Protein AF-0000000072548458 (afdb_homodimer)

Nearest PDB structures (foldseek):
  8k76-assembly1_B  TM=8.833E-01  e=8.317E-26  Fusobacterium nucleatum subsp. nucleatum ATCC 25586
  5dpm-assembly1_A  TM=7.170E-01  e=5.311E-09  Escherichia coli HS
  4kdr-assembly1_A  TM=7.037E-01  e=6.024E-09  Escherichia coli K-12
  1xxl-assembly2_B  TM=6.635E-01  e=4.128E-09  Bacillus subtilis
  4kdc-assembly1_A  TM=6.547E-01  e=3.518E-08  Escherichia coli K-12

Radius of gyration: 24.57 Å; Cα contacts (8 Å, |Δi|>4): 1148; chains: 2; bounding box: 52×78×56 Å

Sequence (516 aa):
MTDYVNYNQERWNRVSARQGNAYTVPLSHEEFLVAKDKPLSVSLTVGKTVPLDWFEKAKGKKLLGLACGGGQQGPISAAHSYETTILDFSKEQLDKDRLVAERENLDLQTVQADMTQAFPFEDESFDIIFCPVSNIYIEDLANMWQESYRVLKKGGLLMVGYMNPWIYVFDADDVWEHPDKTLVPKYSLPFNARQLEEAGQITIDPEYGYEFSHTLEEQIAGQLRAGFAMIDFYESKDSRNRLTQFASDYLANLSIKWMTDYVNYNQERWNRVSARQGNAYTVPLSHEEFLVAKDKPLSVSLTVGKTVPLDWFEKAKGKKLLGLACGGGQQGPISAAHSYETTILDFSKEQLDKDRLVAERENLDLQTVQADMTQAFPFEDESFDIIFCPVSNIYIEDLANMWQESYRVLKKGGLLMVGYMNPWIYVFDADDVWEHPDKTLVPKYSLPFNARQLEEAGQITIDPEYGYEFSHTLEEQIAGQLRAGFAMIDFYESKDSRNRLTQFASDYLANLSIKW

Secondary structure (DSSP, 8-state):
---HHHHHHHHHHHHHHTT-SGGG-PPPHHHHHHHHTSS----SBTTBPPPHHHHHT-S--EEEEES-TTTTHHHHHHHTT-EEEEEES-HHHHHHHHHHHHHTT--EEEEE--TTS--SS-TT-EEEEEEES-GGG-S--HHHHHHHHHHEEEEEEEEEEEE-GGGGGS-HHHHHH-TTSPP----PSSPBHHHHHHTTS----TTT---B---HIIIIIHHHHTTEEEEEEEEE--TT-GGGGTS-SEEEEEEEE-/---HHHHHHHHHHHHHHTT-SGGG-PPPHHHHHHHHTSS----SBTTBPPPHHHHHT-S--EEEEES-TTTTHHHHHHHTT-EEEEEES-HHHHHHHHHHHHHTT--EEEEE--TTS--SS-TT-EEEEEEESGGGG-S--HHHHHHHHHHEEEEEEEEEEEE-GGGGGS-HHHHHH-TTSPP----PSSPBHHHHHHTTS----TTT---B---HIIIIIHHHHTTEEEEEEEEE--TT-GGGGTS-SEEEEEEEE-

pLDDT: mean 97.02, std 4.3, range [48.19, 98.94]

Solvent-accessible surface area (backbone atoms only — not comparable to full-atom values): 26604 Å² total; per-residue (Å²): 128,82,58,56,64,61,51,38,32,50,34,45,29,55,39,29,72,66,45,67,49,84,60,32,50,46,55,49,74,68,55,45,60,54,51,62,76,43,75,81,76,46,56,36,43,56,69,45,64,52,61,60,67,64,63,68,66,41,87,55,47,33,31,37,27,40,42,44,42,15,16,41,47,54,48,55,42,25,65,71,69,24,52,29,34,39,38,30,60,24,66,48,33,48,49,30,32,49,48,44,17,62,75,69,72,46,70,64,46,74,43,80,45,54,66,81,47,81,62,97,64,56,71,47,66,24,22,32,36,41,31,33,44,46,64,35,65,40,87,66,58,64,50,41,36,46,43,51,48,44,27,28,24,87,58,12,36,43,37,40,13,38,62,33,42,74,62,54,23,35,53,64,60,50,57,76,72,28,84,85,54,83,66,46,77,70,38,41,61,52,35,44,42,64,61,35,35,73,71,66,75,48,77,82,46,72,90,73,40,59,48,25,52,42,42,68,38,59,62,51,21,41,40,20,75,52,45,25,29,36,52,40,47,42,65,24,40,44,87,87,45,67,64,43,74,32,38,64,48,23,34,34,38,36,27,30,36,108,128,83,56,58,64,63,51,37,33,52,34,46,28,55,38,27,72,64,45,66,48,84,54,33,49,47,56,48,74,69,56,45,58,55,50,63,76,43,76,81,78,47,57,37,43,55,68,43,63,52,62,61,66,63,63,68,67,40,87,54,46,33,31,37,29,40,42,49,34,21,17,40,45,56,47,54,41,26,63,70,68,23,50,28,33,39,36,29,60,25,65,48,34,47,49,32,32,50,48,44,17,61,76,69,71,46,71,65,47,75,44,80,45,55,64,82,46,82,64,98,63,58,72,47,66,24,23,31,37,41,30,33,42,49,62,34,65,39,88,66,60,65,49,41,36,45,42,52,51,45,26,30,23,87,60,12,35,42,38,40,13,38,63,33,42,73,62,55,25,36,54,62,62,51,57,75,72,30,85,85,54,83,66,45,78,72,39,41,61,53,37,45,43,65,61,35,35,74,70,65,75,46,78,81,47,72,91,73,39,59,48,26,50,44,44,68,38,59,62,52,21,42,40,20,74,51,45,26,29,37,51,40,48,44,66,25,39,44,87,86,44,67,65,42,74,32,39,64,46,24,34,35,38,35,26,31,36,108

InterPro domains:
  IPR013216 Methyltransferase type 11 [PF08241] (65-159)
  IPR029063 S-adenosyl-L-methionine-dependent methyltransferase superfamily [G3DSA:3.40.50.150] (51-253)
  IPR029063 S-adenosyl-L-methionine-dependent methyltransferase superfamily [SSF53335] (52-237)

Organism: Streptococcus suis (strain BM407) (NCBI:txid568814)

Foldseek 3Di:
DPPLQVLVLVLCQVCLVVVNDPLNDADDPVRLVVLLVDPQFAPLEPFDTDDPVLVVQWPAQAEEEESRGQNHNQSSSQSVPHQYEYEEQHPSSPVSVVVNCVVVVGRYHYDHDDLQDADPAAFQQGQEYRYRAPCQSPAQCLSNLLNVLRNHHAFGKYKHKHWDQVVVQWDPCCFQPPVPDDTDGDDDPQDWQVVCVVVVNDDDDSNVGTTTRHDPCSVPVSNVVSQKDWDFKDFRADPSGPCVVPPGTMMMTMITRD/DPPLQVLVLVLCQVCLVVVNDPLNDADDPVRLVVLLVDPQFAPLEPFDTDDPVLVVQWPAQAEEEESRRQNHNQSSSQSVPHAYEYEEQHPSSPVSVVVNCVVVVGRYHYDHDDLQDADPAAFQQGQEYRYRAPCQSPAQCLSNLLNVLRNHHAFGKYKHKHWDQVVVLWDPCCFQPPVPDDTDGDDDPQDWQVVCVVVVNDDDDSNVGTTTRHHPCSVPVSNVVSQKDWDFKDFRADPSGPCVVPPGTMMMTMITRD

Structure (mmCIF, N/CA/C/O backbone):
data_AF-0000000072548458-model_v1
#
loop_
_entity.id
_entity.type
_entity.pdbx_description
1 polymer Methyltransferase
#
loop_
_atom_site.group_PDB
_atom_site.id
_atom_site.type_symbol
_atom_site.label_atom_id
_atom_site.label_alt_id
_atom_site.label_comp_id
_atom_site.label_asym_id
_atom_site.label_entity_id
_atom_site.label_seq_id
_atom_site.pdbx_PDB_ins_code
_atom_site.Cartn_x
_atom_site.Cartn_y
_atom_site.Cartn_z
_atom_site.occupancy
_atom_site.B_iso_or_equiv
_atom_site.auth_seq_id
_atom_site.auth_comp_id
_atom_site.auth_asym_id
_atom_site.auth_atom_id
_atom_site.pdbx_PDB_model_num
ATOM 1 N N . MET A 1 1 ? 15.867 11.312 27.016 1 50 1 MET A N 1
ATOM 2 C CA . MET A 1 1 ? 15.289 11.031 25.703 1 50 1 MET A CA 1
ATOM 3 C C . MET A 1 1 ? 14.32 12.125 25.281 1 50 1 MET A C 1
ATOM 5 O O . MET A 1 1 ? 13.422 12.484 26.031 1 50 1 MET A O 1
ATOM 9 N N . THR A 1 2 ? 14.852 12.867 24.188 1 65.5 2 THR A N 1
ATOM 10 C CA . THR A 1 2 ? 14.141 14.07 23.766 1 65.5 2 THR A CA 1
ATOM 11 C C . THR A 1 2 ? 12.68 13.75 23.453 1 65.5 2 THR A C 1
ATOM 13 O O . THR A 1 2 ? 12.383 12.727 22.844 1 65.5 2 THR A O 1
ATOM 16 N N . ASP A 1 3 ? 11.859 14.383 24.219 1 90.31 3 ASP A N 1
ATOM 17 C CA . ASP A 1 3 ? 10.445 14.406 23.844 1 90.31 3 ASP A CA 1
ATOM 18 C C . ASP A 1 3 ? 10.266 14.859 22.391 1 90.31 3 ASP A C 1
ATOM 20 O O . ASP A 1 3 ? 10.273 16.062 22.109 1 90.31 3 ASP A O 1
ATOM 24 N N . TYR A 1 4 ? 10.273 13.906 21.469 1 95.94 4 TYR A N 1
ATOM 25 C CA . TYR A 1 4 ? 10.289 14.227 20.047 1 95.94 4 TYR A CA 1
ATOM 26 C C . TYR A 1 4 ? 9.078 15.07 19.656 1 95.94 4 TYR A C 1
ATOM 28 O O . TYR A 1 4 ? 9.133 15.859 18.719 1 95.94 4 TYR A O 1
ATOM 36 N N . VAL A 1 5 ? 7.98 14.945 20.484 1 96.44 5 VAL A N 1
ATOM 37 C CA . VAL A 1 5 ? 6.754 15.68 20.172 1 96.44 5 VAL A CA 1
ATOM 38 C C . VAL A 1 5 ? 6.98 17.172 20.391 1 96.44 5 VAL A C 1
ATOM 40 O O . VAL A 1 5 ? 6.68 17.984 19.516 1 96.44 5 VAL A O 1
ATOM 43 N N . ASN A 1 6 ? 7.496 17.469 21.578 1 96 6 ASN A N 1
ATOM 44 C CA . ASN A 1 6 ? 7.809 18.875 21.859 1 96 6 ASN A CA 1
ATOM 45 C C . ASN A 1 6 ? 8.836 19.422 20.891 1 96 6 ASN A C 1
ATOM 47 O O . ASN A 1 6 ? 8.734 20.578 20.453 1 96 6 ASN A O 1
ATOM 51 N N . TYR A 1 7 ? 9.82 18.625 20.594 1 97 7 TYR A N 1
ATOM 52 C CA . TYR A 1 7 ? 10.852 19.031 19.656 1 97 7 TYR A CA 1
ATOM 53 C C . TYR A 1 7 ? 10.242 19.359 18.297 1 97 7 TYR A C 1
ATOM 55 O O . TYR A 1 7 ? 10.531 20.422 17.719 1 97 7 TYR A O 1
ATOM 63 N N . ASN A 1 8 ? 9.383 18.516 17.734 1 97.62 8 ASN A N 1
ATOM 64 C CA . ASN A 1 8 ? 8.758 18.719 16.422 1 97.62 8 ASN A CA 1
ATOM 65 C C . ASN A 1 8 ? 7.777 19.891 16.469 1 97.62 8 ASN A C 1
ATOM 67 O O . ASN A 1 8 ? 7.633 20.625 15.477 1 97.62 8 ASN A O 1
ATOM 71 N N . GLN A 1 9 ? 7.066 20.031 17.641 1 97.19 9 GLN A N 1
ATOM 72 C CA . GLN A 1 9 ? 6.195 21.188 17.781 1 97.19 9 GLN A CA 1
ATOM 73 C C . GLN A 1 9 ? 6.988 22.484 17.656 1 97.19 9 GLN A C 1
ATOM 75 O O . GLN A 1 9 ? 6.598 23.391 16.906 1 97.19 9 GLN A O 1
ATOM 80 N N . GLU A 1 10 ? 8.07 22.578 18.359 1 96.56 10 GLU A N 1
ATOM 81 C CA . GLU A 1 10 ? 8.922 23.75 18.297 1 96.56 10 GLU A CA 1
ATOM 82 C C . GLU A 1 10 ? 9.516 23.953 16.906 1 96.56 10 GLU A C 1
ATOM 84 O O . GLU A 1 10 ? 9.617 25.078 16.422 1 96.56 10 GLU A O 1
ATOM 89 N N . ARG A 1 11 ? 9.898 22.891 16.344 1 96.44 11 ARG A N 1
ATOM 90 C CA . ARG A 1 11 ? 10.422 22.953 14.977 1 96.44 11 ARG A CA 1
ATOM 91 C C . ARG A 1 11 ? 9.406 23.578 14.031 1 96.44 11 ARG A C 1
ATOM 93 O O . ARG A 1 11 ? 9.742 24.469 13.242 1 96.44 11 ARG A O 1
ATOM 100 N N . TRP A 1 12 ? 8.195 23.125 14.039 1 96.62 12 TRP A N 1
ATOM 101 C CA . TRP A 1 12 ? 7.168 23.625 13.125 1 96.62 12 TRP A CA 1
ATOM 102 C C . TRP A 1 12 ? 6.848 25.094 13.43 1 96.62 12 TRP A C 1
ATOM 104 O O . TRP A 1 12 ? 6.578 25.875 12.508 1 96.62 12 TRP A O 1
ATOM 114 N N . ASN A 1 13 ? 6.898 25.453 14.734 1 97.44 13 ASN A N 1
ATOM 115 C CA . ASN A 1 13 ? 6.742 26.875 15.062 1 97.44 13 ASN A CA 1
ATOM 116 C C . ASN A 1 13 ? 7.848 27.719 14.445 1 97.44 13 ASN A C 1
ATOM 118 O O . ASN A 1 13 ? 7.574 28.75 13.828 1 97.44 13 ASN A O 1
ATOM 122 N N . ARG A 1 14 ? 9.023 27.219 14.57 1 96.75 14 ARG A N 1
ATOM 123 C CA . ARG A 1 14 ? 10.18 27.953 14.07 1 96.75 14 ARG A CA 1
ATOM 124 C C . ARG A 1 14 ? 10.141 28.047 12.547 1 96.75 14 ARG A C 1
ATOM 126 O O . ARG A 1 14 ? 10.328 29.125 11.984 1 96.75 14 ARG A O 1
ATOM 133 N N . VAL A 1 15 ? 9.922 26.938 11.875 1 95.31 15 VAL A N 1
ATOM 134 C CA . VAL A 1 15 ? 9.898 26.906 10.414 1 95.31 15 VAL A CA 1
ATOM 135 C C . VAL A 1 15 ? 8.727 27.734 9.898 1 95.31 15 VAL A C 1
ATOM 137 O O . VAL A 1 15 ? 8.867 28.469 8.906 1 95.31 15 VAL A O 1
ATOM 140 N N . SER A 1 16 ? 7.625 27.641 10.547 1 95.06 16 SER A N 1
ATOM 141 C CA . SER A 1 16 ? 6.438 28.391 10.133 1 95.06 16 SER A CA 1
ATOM 142 C C . SER A 1 16 ? 6.645 29.891 10.297 1 95.06 16 SER A C 1
ATOM 144 O O . SER A 1 16 ? 6.27 30.672 9.422 1 95.06 16 SER A O 1
ATOM 146 N N . ALA A 1 17 ? 7.242 30.344 11.383 1 94.31 17 ALA A N 1
ATOM 147 C CA . ALA A 1 17 ? 7.434 31.75 11.688 1 94.31 17 ALA A CA 1
ATOM 148 C C . ALA A 1 17 ? 8.195 32.469 10.562 1 94.31 17 ALA A C 1
ATOM 150 O O . ALA A 1 17 ? 7.945 33.625 10.281 1 94.31 17 ALA A O 1
ATOM 151 N N . ARG A 1 18 ? 9 31.719 9.867 1 92.75 18 ARG A N 1
ATOM 152 C CA . ARG A 1 18 ? 9.812 32.344 8.828 1 92.75 18 ARG A CA 1
ATOM 153 C C . ARG A 1 18 ? 9.352 31.891 7.441 1 92.75 18 ARG A C 1
ATOM 155 O O . ARG A 1 18 ? 10.062 32.094 6.453 1 92.75 18 ARG A O 1
ATOM 162 N N . GLN A 1 19 ? 8.227 31.25 7.434 1 88.25 19 GLN A N 1
ATOM 163 C CA . GLN A 1 19 ? 7.727 30.688 6.184 1 88.25 19 GLN A CA 1
ATOM 164 C C . GLN A 1 19 ? 8.82 29.906 5.457 1 88.25 19 GLN A C 1
ATOM 166 O O . GLN A 1 19 ? 9.078 30.141 4.277 1 88.25 19 GLN A O 1
ATOM 171 N N . GLY A 1 20 ? 9.344 28.906 6.164 1 84.94 20 GLY A N 1
ATOM 172 C CA . GLY A 1 20 ? 10.602 28.266 5.805 1 84.94 20 GLY A CA 1
ATOM 173 C C . GLY A 1 20 ? 10.43 27.141 4.801 1 84.94 20 GLY A C 1
ATOM 174 O O . GLY A 1 20 ? 11.422 26.562 4.336 1 84.94 20 GLY A O 1
ATOM 175 N N . ASN A 1 21 ? 9.203 26.672 4.551 1 89.44 21 ASN A N 1
ATOM 176 C CA . ASN A 1 21 ? 8.93 25.703 3.492 1 89.44 21 ASN A CA 1
ATOM 177 C C . ASN A 1 21 ? 7.551 25.938 2.873 1 89.44 21 ASN A C 1
ATOM 179 O O . ASN A 1 21 ? 6.801 26.812 3.314 1 89.44 21 ASN A O 1
ATOM 183 N N . ALA A 1 22 ? 7.211 25.234 1.808 1 90.94 22 ALA A N 1
ATOM 184 C CA . ALA A 1 22 ? 6.023 25.469 0.993 1 90.94 22 ALA A CA 1
ATOM 185 C C . ALA A 1 22 ? 4.75 25.312 1.818 1 90.94 22 ALA A C 1
ATOM 187 O O . ALA A 1 22 ? 3.727 25.938 1.524 1 90.94 22 ALA A O 1
ATOM 188 N N . TYR A 1 23 ? 4.77 24.594 2.928 1 93.38 23 TYR A N 1
ATOM 189 C CA . TYR A 1 23 ? 3.584 24.219 3.693 1 93.38 23 TYR A CA 1
ATOM 190 C C . TYR A 1 23 ? 3.365 25.188 4.852 1 93.38 23 TYR A C 1
ATOM 192 O O . TYR A 1 23 ? 2.484 24.984 5.688 1 93.38 23 TYR A O 1
ATOM 200 N N . THR A 1 24 ? 4.191 26.266 4.902 1 95.5 24 THR A N 1
ATOM 201 C CA . THR A 1 24 ? 4.082 27.281 5.949 1 95.5 24 THR A CA 1
ATOM 202 C C . THR A 1 24 ? 3.729 28.641 5.355 1 95.5 24 THR A C 1
ATOM 204 O O . THR A 1 24 ? 3.77 29.656 6.055 1 95.5 24 THR A O 1
ATOM 207 N N . VAL A 1 25 ? 3.391 28.672 4.078 1 96.75 25 VAL A N 1
ATOM 208 C CA . VAL A 1 25 ? 3.055 29.922 3.395 1 96.75 25 VAL A CA 1
ATOM 209 C C . VAL A 1 25 ? 1.547 29.984 3.16 1 96.75 25 VAL A C 1
ATOM 211 O O . VAL A 1 25 ? 1.007 29.25 2.328 1 96.75 25 VAL A O 1
ATOM 214 N N . PRO A 1 26 ? 0.882 30.875 3.893 1 97.44 26 PRO A N 1
ATOM 215 C CA . PRO A 1 26 ? -0.566 30.969 3.695 1 97.44 26 PRO A CA 1
ATOM 216 C C . PRO A 1 26 ? -0.939 31.484 2.309 1 97.44 26 PRO A C 1
ATOM 218 O O . PRO A 1 26 ? -0.143 32.188 1.67 1 97.44 26 PRO A O 1
ATOM 221 N N . LEU A 1 27 ? -2.07 31.188 1.873 1 97.31 27 LEU A N 1
ATOM 222 C CA . LEU A 1 27 ? -2.586 31.719 0.612 1 97.31 27 LEU A CA 1
ATOM 223 C C . LEU A 1 27 ? -2.623 33.25 0.627 1 97.31 27 LEU A C 1
ATOM 225 O O . LEU A 1 27 ? -3.018 33.844 1.626 1 97.31 27 LEU A O 1
ATOM 229 N N . SER A 1 28 ? -2.193 33.781 -0.502 1 97.81 28 SER A N 1
ATOM 230 C CA . SER A 1 28 ? -2.475 35.219 -0.697 1 97.81 28 SER A CA 1
ATOM 231 C C . SER A 1 28 ? -3.947 35.438 -1.026 1 97.81 28 SER A C 1
ATOM 233 O O . SER A 1 28 ? -4.676 34.5 -1.329 1 97.81 28 SER A O 1
ATOM 235 N N . HIS A 1 29 ? -4.348 36.781 -0.88 1 98.19 29 HIS A N 1
ATOM 236 C CA . HIS A 1 29 ? -5.715 37.094 -1.255 1 98.19 29 HIS A CA 1
ATOM 237 C C . HIS A 1 29 ? -5.996 36.75 -2.707 1 98.19 29 HIS A C 1
ATOM 239 O O . HIS A 1 29 ? -7.047 36.188 -3.018 1 98.19 29 HIS A O 1
ATOM 245 N N . GLU A 1 30 ? -5.062 36.969 -3.584 1 98.25 30 GLU A N 1
ATOM 246 C CA . GLU A 1 30 ? -5.211 36.688 -5.008 1 98.25 30 GLU A CA 1
ATOM 247 C C . GLU A 1 30 ? -5.336 35.188 -5.258 1 98.25 30 GLU A C 1
ATOM 249 O O . GLU A 1 30 ? -6.203 34.75 -6.02 1 98.25 30 GLU A O 1
ATOM 254 N N . GLU A 1 31 ? -4.516 34.438 -4.617 1 97.75 31 GLU A N 1
ATOM 255 C CA . GLU A 1 31 ? -4.57 33 -4.75 1 97.75 31 GLU A CA 1
ATOM 256 C C . GLU A 1 31 ? -5.902 32.438 -4.25 1 97.75 31 GLU A C 1
ATOM 258 O O . GLU A 1 31 ? -6.465 31.531 -4.855 1 97.75 31 GLU A O 1
ATOM 263 N N . PHE A 1 32 ? -6.324 33.031 -3.158 1 98 32 PHE A N 1
ATOM 264 C CA . PHE A 1 32 ? -7.586 32.594 -2.568 1 98 32 PHE A CA 1
ATOM 265 C C . PHE A 1 32 ? -8.75 32.844 -3.518 1 98 32 PHE A C 1
ATOM 267 O O . PHE A 1 32 ? -9.602 31.984 -3.711 1 98 32 PHE A O 1
ATOM 274 N N . LEU A 1 33 ? -8.75 34 -4.145 1 97.69 33 LEU A N 1
ATOM 275 C CA . LEU A 1 33 ? -9.828 34.375 -5.059 1 97.69 33 LEU A CA 1
ATOM 276 C C . LEU A 1 33 ? -9.883 33.438 -6.25 1 97.69 33 LEU A C 1
ATOM 278 O O . LEU A 1 33 ? -10.961 33.062 -6.711 1 97.69 33 LEU A O 1
ATOM 282 N N . VAL A 1 34 ? -8.773 33 -6.684 1 97.69 34 VAL A N 1
ATOM 283 C CA . VAL A 1 34 ? -8.703 32.094 -7.805 1 97.69 34 VAL A CA 1
ATOM 284 C C . VAL A 1 34 ? -9.227 30.703 -7.379 1 97.69 34 VAL A C 1
ATOM 286 O O . VAL A 1 34 ? -10.023 30.094 -8.086 1 97.69 34 VAL A O 1
ATOM 289 N N . ALA A 1 35 ? -8.812 30.25 -6.258 1 96.88 35 ALA A N 1
ATOM 290 C CA . ALA A 1 35 ? -9.133 28.922 -5.766 1 96.88 35 ALA A CA 1
ATOM 291 C C . ALA A 1 35 ? -10.625 28.781 -5.449 1 96.88 35 ALA A C 1
ATOM 293 O O . ALA A 1 35 ? -11.234 27.75 -5.699 1 96.88 35 ALA A O 1
ATOM 294 N N . LYS A 1 36 ? -11.203 29.844 -4.895 1 96.25 36 LYS A N 1
ATOM 295 C CA . LYS A 1 36 ? -12.586 29.766 -4.438 1 96.25 36 LYS A CA 1
ATOM 296 C C . LYS A 1 36 ? -13.547 29.656 -5.613 1 96.25 36 LYS A C 1
ATOM 298 O O . LYS A 1 36 ? -14.656 29.125 -5.469 1 96.25 36 LYS A O 1
ATOM 303 N N . ASP A 1 37 ? -13.141 30.109 -6.809 1 96.44 37 ASP A N 1
ATOM 304 C CA . ASP A 1 37 ? -14.016 30.156 -7.98 1 96.44 37 ASP A CA 1
ATOM 305 C C . ASP A 1 37 ? -13.844 28.891 -8.836 1 96.44 37 ASP A C 1
ATOM 307 O O . ASP A 1 37 ? -14.477 28.766 -9.883 1 96.44 37 ASP A O 1
ATOM 311 N N . LYS A 1 38 ? -12.977 28.031 -8.453 1 97.5 38 LYS A N 1
ATOM 312 C CA . LYS A 1 38 ? -12.742 26.75 -9.109 1 97.5 38 LYS A CA 1
ATOM 313 C C . LYS A 1 38 ? -13.289 25.594 -8.266 1 97.5 38 LYS A C 1
ATOM 315 O O . LYS A 1 38 ? -13.625 25.781 -7.098 1 97.5 38 LYS A O 1
ATOM 320 N N . PRO A 1 39 ? -13.477 24.453 -8.922 1 97.44 39 PRO A N 1
ATOM 321 C CA . PRO A 1 39 ? -13.828 23.297 -8.102 1 97.44 39 PRO A CA 1
ATOM 322 C C . PRO A 1 39 ? -12.82 23.047 -6.977 1 97.44 39 PRO A C 1
ATOM 324 O O . PRO A 1 39 ? -11.641 23.391 -7.109 1 97.44 39 PRO A O 1
ATOM 327 N N . LEU A 1 40 ? -13.305 22.5 -5.902 1 98.06 40 LEU A N 1
ATOM 328 C CA . LEU A 1 40 ? -12.453 22.219 -4.75 1 98.06 40 LEU A CA 1
ATOM 329 C C . LEU A 1 40 ? -11.172 21.516 -5.184 1 98.06 40 LEU A C 1
ATOM 331 O O . LEU A 1 40 ? -11.219 20.5 -5.867 1 98.06 40 LEU A O 1
ATOM 335 N N . SER A 1 41 ? -10.094 22.109 -4.855 1 97.88 41 SER A N 1
ATOM 336 C CA . SER A 1 41 ? -8.781 21.562 -5.172 1 97.88 41 SER A CA 1
ATOM 337 C C . SER A 1 41 ? -7.855 21.609 -3.957 1 97.88 41 SER A C 1
ATOM 339 O O . SER A 1 41 ? -7.328 22.672 -3.611 1 97.88 41 SER A O 1
ATOM 341 N N . VAL A 1 42 ? -7.727 20.516 -3.238 1 98.12 42 VAL A N 1
ATOM 342 C CA . VAL A 1 42 ? -6.836 20.328 -2.096 1 98.12 42 VAL A CA 1
ATOM 343 C C . VAL A 1 42 ? -5.992 19.078 -2.285 1 98.12 42 VAL A C 1
ATOM 345 O O . VAL A 1 42 ? -6.312 18.234 -3.123 1 98.12 42 VAL A O 1
ATOM 348 N N . SER A 1 43 ? -4.895 18.969 -1.57 1 98.38 43 SER A N 1
ATOM 349 C CA . SER A 1 43 ? -3.959 17.875 -1.796 1 98.38 43 SER A CA 1
ATOM 350 C C . SER A 1 43 ? -3.635 17.141 -0.495 1 98.38 43 SER A C 1
ATOM 352 O O . SER A 1 43 ? -3.428 17.781 0.542 1 98.38 43 SER A O 1
ATOM 354 N N . LEU A 1 44 ? -3.615 15.836 -0.579 1 98.69 44 LEU A N 1
ATOM 355 C CA . LEU A 1 44 ? -3.104 15.008 0.509 1 98.69 44 LEU A CA 1
ATOM 356 C C . LEU A 1 44 ? -1.606 14.766 0.347 1 98.69 44 LEU A C 1
ATOM 358 O O . LEU A 1 44 ? -0.914 14.461 1.321 1 98.69 44 LEU A O 1
ATOM 362 N N . THR A 1 45 ? -1.174 14.836 -0.908 1 98.62 45 THR A N 1
ATOM 363 C CA . THR A 1 45 ? 0.2 14.523 -1.281 1 98.62 45 THR A CA 1
ATOM 364 C C . THR A 1 45 ? 0.738 15.547 -2.277 1 98.62 45 THR A C 1
ATOM 366 O O . THR A 1 45 ? -0.021 16.359 -2.814 1 98.62 45 THR A O 1
ATOM 369 N N . VAL A 1 46 ? 2.049 15.492 -2.447 1 97.88 46 VAL A N 1
ATOM 370 C CA . VAL A 1 46 ? 2.664 16.297 -3.49 1 97.88 46 VAL A CA 1
ATOM 371 C C . VAL A 1 46 ? 2.463 15.641 -4.852 1 97.88 46 VAL A C 1
ATOM 373 O O . VAL A 1 46 ? 2.566 14.414 -4.973 1 97.88 46 VAL A O 1
ATOM 376 N N . GLY A 1 47 ? 2.078 16.422 -5.812 1 98 47 GLY A N 1
ATOM 377 C CA . GLY A 1 47 ? 2.064 15.945 -7.184 1 98 47 GLY A CA 1
ATOM 378 C C . GLY A 1 47 ? 0.674 15.586 -7.68 1 98 47 GLY A C 1
ATOM 379 O O . GLY A 1 47 ? 0.488 15.273 -8.859 1 98 47 GLY A O 1
ATOM 380 N N . LYS A 1 48 ? -0.327 15.648 -6.785 1 98.25 48 LYS A N 1
ATOM 381 C CA . LYS A 1 48 ? -1.684 15.289 -7.188 1 98.25 48 LYS A CA 1
ATOM 382 C C . LYS A 1 48 ? -2.715 15.844 -6.211 1 98.25 48 LYS A C 1
ATOM 384 O O . LYS A 1 48 ? -2.518 15.797 -4.996 1 98.25 48 LYS A O 1
ATOM 389 N N . THR A 1 49 ? -3.809 16.422 -6.73 1 98.44 49 THR A N 1
ATOM 390 C CA . THR A 1 49 ? -4.938 16.844 -5.902 1 98.44 49 THR A CA 1
ATOM 391 C C . THR A 1 49 ? -5.875 15.664 -5.637 1 98.44 49 THR A C 1
ATOM 393 O O . THR A 1 49 ? -5.883 14.688 -6.391 1 98.44 49 THR A O 1
ATOM 396 N N . VAL A 1 50 ? -6.594 15.781 -4.594 1 98.81 50 VAL A N 1
ATOM 397 C CA . VAL A 1 50 ? -7.566 14.742 -4.258 1 98.81 50 VAL A CA 1
ATOM 398 C C . VAL A 1 50 ? -8.703 14.75 -5.277 1 98.81 50 VAL A C 1
ATOM 400 O O . VAL A 1 50 ? -9.227 15.812 -5.629 1 98.81 50 VAL A O 1
ATOM 403 N N . PRO A 1 51 ? -9.078 13.586 -5.797 1 98.44 51 PRO A N 1
ATOM 404 C CA . PRO A 1 51 ? -10.234 13.547 -6.703 1 98.44 51 PRO A CA 1
ATOM 405 C C . PRO A 1 51 ? -11.5 14.125 -6.074 1 98.44 51 PRO A C 1
ATOM 407 O O . PRO A 1 51 ? -11.805 13.828 -4.918 1 98.44 51 PRO A O 1
ATOM 410 N N . LEU A 1 52 ? -12.211 14.891 -6.805 1 98 52 LEU A N 1
ATOM 411 C CA . LEU A 1 52 ? -13.438 15.523 -6.316 1 98 52 LEU A CA 1
ATOM 412 C C . LEU A 1 52 ? -14.453 14.477 -5.875 1 98 52 LEU A C 1
ATOM 414 O O . LEU A 1 52 ? -15.211 14.703 -4.934 1 98 52 LEU A O 1
ATOM 418 N N . ASP A 1 53 ? -14.414 13.383 -6.535 1 97.69 53 ASP A N 1
ATOM 419 C CA . ASP A 1 53 ? -15.398 12.344 -6.258 1 97.69 53 ASP A CA 1
ATOM 420 C C . ASP A 1 53 ? -15.219 11.773 -4.852 1 97.69 53 ASP A C 1
ATOM 422 O O . ASP A 1 53 ? -16.141 11.172 -4.297 1 97.69 53 ASP A O 1
ATOM 426 N N . TRP A 1 54 ? -14.008 11.891 -4.301 1 98.62 54 TRP A N 1
ATOM 427 C CA . TRP A 1 54 ? -13.844 11.484 -2.908 1 98.62 54 TRP A CA 1
ATOM 428 C C . TRP A 1 54 ? -14.789 12.266 -1.998 1 98.62 54 TRP A C 1
ATOM 430 O O . TRP A 1 54 ? -15.469 11.688 -1.148 1 98.62 54 TRP A O 1
ATOM 440 N N . PHE A 1 55 ? -14.852 13.547 -2.201 1 98.44 55 PHE A N 1
ATOM 441 C CA . PHE A 1 55 ? -15.664 14.422 -1.371 1 98.44 55 PHE A CA 1
ATOM 442 C C . PHE A 1 55 ? -17.156 14.195 -1.637 1 98.44 55 PHE A C 1
ATOM 444 O O . PHE A 1 55 ? -17.984 14.359 -0.739 1 98.44 55 PHE A O 1
ATOM 451 N N . GLU A 1 56 ? -17.453 13.828 -2.838 1 97.56 56 GLU A N 1
ATOM 452 C CA . GLU A 1 56 ? -18.828 13.594 -3.229 1 97.56 56 GLU A CA 1
ATOM 453 C C . GLU A 1 56 ? -19.422 12.383 -2.512 1 97.56 56 GLU A C 1
ATOM 455 O O . GLU A 1 56 ? -20.641 12.242 -2.412 1 97.56 56 GLU A O 1
ATOM 460 N N . LYS A 1 57 ? -18.594 11.578 -1.965 1 97.69 57 LYS A N 1
ATOM 461 C CA . LYS A 1 57 ? -19.031 10.375 -1.261 1 97.69 57 LYS A CA 1
ATOM 462 C C . LYS A 1 57 ? -19.438 10.695 0.178 1 97.69 57 LYS A C 1
ATOM 464 O O . LYS A 1 57 ? -20.062 9.875 0.853 1 97.69 57 LYS A O 1
ATOM 469 N N . ALA A 1 58 ? -19.141 11.867 0.644 1 97.69 58 ALA A N 1
ATOM 470 C CA . ALA A 1 58 ? -19.406 12.242 2.029 1 97.69 58 ALA A CA 1
ATOM 471 C C . ALA A 1 58 ? -20.891 12.516 2.246 1 97.69 58 ALA A C 1
ATOM 473 O O . ALA A 1 58 ? -21.562 13.086 1.382 1 97.69 58 ALA A O 1
ATOM 474 N N . LYS A 1 59 ? -21.312 12.203 3.406 1 96.69 59 LYS A N 1
ATOM 475 C CA . LYS A 1 59 ? -22.719 12.406 3.748 1 96.69 59 LYS A CA 1
ATOM 476 C C . LYS A 1 59 ? -22.938 13.773 4.398 1 96.69 59 LYS A C 1
ATOM 478 O O . LYS A 1 59 ? -24.078 14.18 4.645 1 96.69 59 LYS A O 1
ATOM 483 N N . GLY A 1 60 ? -21.922 14.43 4.766 1 98.19 60 GLY A N 1
ATOM 484 C CA . GLY A 1 60 ? -21.969 15.727 5.418 1 98.19 60 GLY A CA 1
ATOM 485 C C . GLY A 1 60 ? -20.75 16.578 5.117 1 98.19 60 GLY A C 1
ATOM 486 O O . GLY A 1 60 ? -19.891 16.188 4.324 1 98.19 60 GLY A O 1
ATOM 487 N N . LYS A 1 61 ? -20.719 17.75 5.766 1 98.25 61 LYS A N 1
ATOM 488 C CA . LYS A 1 61 ? -19.703 18.719 5.363 1 98.25 61 LYS A CA 1
ATOM 489 C C . LYS A 1 61 ? -18.828 19.125 6.551 1 98.25 61 LYS A C 1
ATOM 491 O O . LYS A 1 61 ? -18.016 20.047 6.441 1 98.25 61 LYS A O 1
ATOM 496 N N . LYS A 1 62 ? -18.984 18.469 7.676 1 98.88 62 LYS A N 1
ATOM 497 C CA . LYS A 1 62 ? -18.109 18.766 8.805 1 98.88 62 LYS A CA 1
ATOM 498 C C . LYS A 1 62 ? -16.734 18.109 8.602 1 98.88 62 LYS A C 1
ATOM 500 O O . LYS A 1 62 ? -16.609 16.891 8.641 1 98.88 62 LYS A O 1
ATOM 505 N N . LEU A 1 63 ? -15.75 18.938 8.422 1 98.88 63 LEU A N 1
ATOM 506 C CA . LEU A 1 63 ? -14.422 18.469 8.023 1 98.88 63 LEU A CA 1
ATOM 507 C C . LEU A 1 63 ? -13.391 18.781 9.109 1 98.88 63 LEU A C 1
ATOM 509 O O . LEU A 1 63 ? -13.32 19.906 9.594 1 98.88 63 LEU A O 1
ATOM 513 N N . LEU A 1 64 ? -12.719 17.75 9.562 1 98.94 64 LEU A N 1
ATOM 514 C CA . LEU A 1 64 ? -11.57 17.906 10.445 1 98.94 64 LEU A CA 1
ATOM 515 C C . LEU A 1 64 ? -10.266 17.766 9.672 1 98.94 64 LEU A C 1
ATOM 517 O O . LEU A 1 64 ? -9.984 16.703 9.109 1 98.94 64 LEU A O 1
ATOM 521 N N . GLY A 1 65 ? -9.539 18.797 9.602 1 98.81 65 GLY A N 1
ATOM 522 C CA . GLY A 1 65 ? -8.195 18.75 9.047 1 98.81 65 GLY A CA 1
ATOM 523 C C . GLY A 1 65 ? -7.133 18.484 10.102 1 98.81 65 GLY A C 1
ATOM 524 O O . GLY A 1 65 ? -7.078 19.172 11.125 1 98.81 65 GLY A O 1
ATOM 525 N N . LEU A 1 66 ? -6.348 17.453 9.883 1 98.62 66 LEU A N 1
ATOM 526 C CA . LEU A 1 66 ? -5.23 17.125 10.766 1 98.62 66 LEU A CA 1
ATOM 527 C C . LEU A 1 66 ? -3.918 17.656 10.195 1 98.62 66 LEU A C 1
ATOM 529 O O . LEU A 1 66 ? -3.381 17.078 9.242 1 98.62 66 LEU A O 1
ATOM 533 N N . ALA A 1 67 ? -3.443 18.688 10.734 1 96.19 67 ALA A N 1
ATOM 534 C CA . ALA A 1 67 ? -2.221 19.328 10.25 1 96.19 67 ALA A CA 1
ATOM 535 C C . ALA A 1 67 ? -2.279 19.547 8.742 1 96.19 67 ALA A C 1
ATOM 537 O O . ALA A 1 67 ? -1.564 18.891 7.98 1 96.19 67 ALA A O 1
ATOM 538 N N . CYS A 1 68 ? -2.975 20.531 8.242 1 93.06 68 CYS A N 1
ATOM 539 C CA . CYS A 1 68 ? -3.33 20.688 6.836 1 93.06 68 CYS A CA 1
ATOM 540 C C . CYS A 1 68 ? -2.619 21.875 6.215 1 93.06 68 CYS A C 1
ATOM 542 O O . CYS A 1 68 ? -3.166 22.547 5.332 1 93.06 68 CYS A O 1
ATOM 544 N N . GLY A 1 69 ? -1.577 22.25 6.637 1 82.75 69 GLY A N 1
ATOM 545 C CA . GLY A 1 69 ? -0.882 23.406 6.07 1 82.75 69 GLY A CA 1
ATOM 546 C C . GLY A 1 69 ? -1.395 24.734 6.594 1 82.75 69 GLY A C 1
ATOM 547 O O . GLY A 1 69 ? -2.605 24.922 6.723 1 82.75 69 GLY A O 1
ATOM 548 N N . GLY A 1 70 ? -0.638 25.562 7.152 1 92.5 70 GLY A N 1
ATOM 549 C CA . GLY A 1 70 ? -0.923 26.875 7.727 1 92.5 70 GLY A CA 1
ATOM 550 C C . GLY A 1 70 ? -1.546 27.828 6.734 1 92.5 70 GLY A C 1
ATOM 551 O O . GLY A 1 70 ? -0.84 28.453 5.938 1 92.5 70 GLY A O 1
ATOM 552 N N . GLY A 1 71 ? -2.947 27.891 6.73 1 96.81 71 GLY A N 1
ATOM 553 C CA . GLY A 1 71 ? -3.631 28.875 5.906 1 96.81 71 GLY A CA 1
ATOM 554 C C . GLY A 1 71 ? -3.775 28.438 4.461 1 96.81 71 GLY A C 1
ATOM 555 O O . GLY A 1 71 ? -3.887 29.281 3.564 1 96.81 71 GLY A O 1
ATOM 556 N N . GLN A 1 72 ? -3.67 27.141 4.16 1 96.5 72 GLN A N 1
ATOM 557 C CA . GLN A 1 72 ? -3.729 26.656 2.783 1 96.5 72 GLN A CA 1
ATOM 558 C C . GLN A 1 72 ? -4.988 25.828 2.543 1 96.5 72 GLN A C 1
ATOM 560 O O . GLN A 1 72 ? -6.02 26.375 2.129 1 96.5 72 GLN A O 1
ATOM 565 N N . GLN A 1 73 ? -5.07 24.672 2.998 1 97.19 73 GLN A N 1
ATOM 566 C CA . GLN A 1 73 ? -6.148 23.75 2.646 1 97.19 73 GLN A CA 1
ATOM 567 C C . GLN A 1 73 ? -7.41 24.047 3.451 1 97.19 73 GLN A C 1
ATOM 569 O O . GLN A 1 73 ? -8.523 23.906 2.941 1 97.19 73 GLN A O 1
ATOM 574 N N . GLY A 1 74 ? -7.238 24.453 4.734 1 97.94 74 GLY A N 1
ATOM 575 C CA . GLY A 1 74 ? -8.375 24.781 5.59 1 97.94 74 GLY A CA 1
ATOM 576 C C . GLY A 1 74 ? -9.266 25.859 5.008 1 97.94 74 GLY A C 1
ATOM 577 O O . GLY A 1 74 ? -10.445 25.625 4.75 1 97.94 74 GLY A O 1
ATOM 578 N N . PRO A 1 75 ? -8.688 27.047 4.723 1 98.38 75 PRO A N 1
ATOM 579 C CA . PRO A 1 75 ? -9.461 28.141 4.141 1 98.38 75 PRO A CA 1
ATOM 580 C C . PRO A 1 75 ? -10.133 27.75 2.824 1 98.38 75 PRO A C 1
ATOM 582 O O . PRO A 1 75 ? -11.273 28.156 2.566 1 98.38 75 PRO A O 1
ATOM 585 N N . ILE A 1 76 ? -9.477 26.938 1.967 1 98.25 76 ILE A N 1
ATOM 586 C CA . ILE A 1 76 ? -10.055 26.5 0.697 1 98.25 76 ILE A CA 1
ATOM 587 C C . ILE A 1 76 ? -11.289 25.641 0.955 1 98.25 76 ILE A C 1
ATOM 589 O O . ILE A 1 76 ? -12.328 25.828 0.316 1 98.25 76 ILE A O 1
ATOM 593 N N . SER A 1 77 ? -11.164 24.75 1.896 1 98.44 77 SER A N 1
ATOM 594 C CA . SER A 1 77 ? -12.289 23.891 2.24 1 98.44 77 SER A CA 1
ATOM 595 C C . SER A 1 77 ? -13.461 24.719 2.779 1 98.44 77 SER A C 1
ATOM 597 O O . SER A 1 77 ? -14.609 24.484 2.398 1 98.44 77 SER A O 1
ATOM 599 N N . ALA A 1 78 ? -13.109 25.641 3.662 1 98.44 78 ALA A N 1
ATOM 600 C CA . ALA A 1 78 ? -14.141 26.5 4.227 1 98.44 78 ALA A CA 1
ATOM 601 C C . ALA A 1 78 ? -14.836 27.312 3.139 1 98.44 78 ALA A C 1
ATOM 603 O O . ALA A 1 78 ? -16.047 27.484 3.162 1 98.44 78 ALA A O 1
ATOM 604 N N . ALA A 1 79 ? -14.094 27.75 2.186 1 98.25 79 ALA A N 1
ATOM 605 C CA . ALA A 1 79 ? -14.633 28.547 1.086 1 98.25 79 ALA A CA 1
ATOM 606 C C . ALA A 1 79 ? -15.586 27.719 0.227 1 98.25 79 ALA A C 1
ATOM 608 O O . ALA A 1 79 ? -16.422 28.266 -0.48 1 98.25 79 ALA A O 1
ATOM 609 N N . HIS A 1 80 ? -15.414 26.469 0.221 1 97.94 80 HIS A N 1
ATOM 610 C CA . HIS A 1 80 ? -16.266 25.578 -0.548 1 97.94 80 HIS A CA 1
ATOM 611 C C . HIS A 1 80 ? -17.359 24.969 0.328 1 97.94 80 HIS A C 1
ATOM 613 O O . HIS A 1 80 ? -17.797 23.828 0.098 1 97.94 80 HIS A O 1
ATOM 619 N N . SER A 1 81 ? -17.672 25.578 1.44 1 97.31 81 SER A N 1
ATOM 620 C CA . SER A 1 81 ? -18.859 25.359 2.27 1 97.31 81 SER A CA 1
ATOM 621 C C . SER A 1 81 ? -18.672 24.172 3.213 1 97.31 81 SER A C 1
ATOM 623 O O . SER A 1 81 ? -19.641 23.609 3.705 1 97.31 81 SER A O 1
ATOM 625 N N . TYR A 1 82 ? -17.453 23.734 3.424 1 98.44 82 TYR A N 1
ATOM 626 C CA . TYR A 1 82 ? -17.188 22.766 4.48 1 98.44 82 TYR A CA 1
ATOM 627 C C . TYR A 1 82 ? -17.062 23.453 5.836 1 98.44 82 TYR A C 1
ATOM 629 O O . TYR A 1 82 ? -16.422 24.5 5.945 1 98.44 82 TYR A O 1
ATOM 637 N N . GLU A 1 83 ? -17.812 22.922 6.789 1 98.69 83 GLU A N 1
ATOM 638 C CA . GLU A 1 83 ? -17.594 23.344 8.172 1 98.69 83 GLU A CA 1
ATOM 639 C C . GLU A 1 83 ? -16.266 22.828 8.695 1 98.69 83 GLU A C 1
ATOM 641 O O . GLU A 1 83 ? -16.172 21.703 9.195 1 98.69 83 GLU A O 1
ATOM 646 N N . THR A 1 84 ? -15.25 23.672 8.656 1 98.75 84 THR A N 1
ATOM 647 C CA . THR A 1 84 ? -13.867 23.219 8.727 1 98.75 84 THR A CA 1
ATOM 648 C C . THR A 1 84 ? -13.273 23.5 10.109 1 98.75 84 THR A C 1
ATOM 650 O O . THR A 1 84 ? -13.398 24.609 10.625 1 98.75 84 THR A O 1
ATOM 653 N N . THR A 1 85 ? -12.742 22.484 10.711 1 98.88 85 THR A N 1
ATOM 654 C CA . THR A 1 85 ? -11.906 22.578 11.898 1 98.88 85 THR A CA 1
ATOM 655 C C . THR A 1 85 ? -10.5 22.062 11.617 1 98.88 85 THR A C 1
ATOM 657 O O . THR A 1 85 ? -10.336 20.984 11.039 1 98.88 85 THR A O 1
ATOM 660 N N . ILE A 1 86 ? -9.5 22.828 11.992 1 98.81 86 ILE A N 1
ATOM 661 C CA . ILE A 1 86 ? -8.117 22.406 11.797 1 98.81 86 ILE A CA 1
ATOM 662 C C . ILE A 1 86 ? -7.465 22.125 13.148 1 98.81 86 ILE A C 1
ATOM 664 O O . ILE A 1 86 ? -7.477 22.969 14.039 1 98.81 86 ILE A O 1
ATOM 668 N N . LEU A 1 87 ? -6.969 20.938 13.297 1 98.75 87 LEU A N 1
ATOM 669 C CA . LEU A 1 87 ? -6.188 20.531 14.461 1 98.75 87 LEU A CA 1
ATOM 670 C C . LEU A 1 87 ? -4.699 20.484 14.133 1 98.75 87 LEU A C 1
ATOM 672 O O . LEU A 1 87 ? -4.301 19.891 13.133 1 98.75 87 LEU A O 1
ATOM 676 N N . ASP A 1 88 ? -3.881 21.156 14.859 1 98.38 88 ASP A N 1
ATOM 677 C CA . ASP A 1 88 ? -2.43 21.188 14.719 1 98.38 88 ASP A CA 1
ATOM 678 C C . ASP A 1 88 ? -1.749 21.469 16.062 1 98.38 88 ASP A C 1
ATOM 680 O O . ASP A 1 88 ? -2.291 22.188 16.891 1 98.38 88 ASP A O 1
ATOM 684 N N . PHE A 1 89 ? -0.576 20.922 16.25 1 97.81 89 PHE A N 1
ATOM 685 C CA . PHE A 1 89 ? 0.099 21.219 17.5 1 97.81 89 PHE A CA 1
ATOM 686 C C . PHE A 1 89 ? 0.891 22.516 17.406 1 97.81 89 PHE A C 1
ATOM 688 O O . PHE A 1 89 ? 1.321 23.078 18.406 1 97.81 89 PHE A O 1
ATOM 695 N N . SER A 1 90 ? 1.149 23.016 16.25 1 97.94 90 SER A N 1
ATOM 696 C CA . SER A 1 90 ? 1.905 24.25 16.031 1 97.94 90 SER A CA 1
ATOM 697 C C . SER A 1 90 ? 0.997 25.469 16.078 1 97.94 90 SER A C 1
ATOM 699 O O . SER A 1 90 ? 0.157 25.656 15.195 1 97.94 90 SER A O 1
ATOM 701 N N . LYS A 1 91 ? 1.205 26.328 17.047 1 97.88 91 LYS A N 1
ATOM 702 C CA . LYS A 1 91 ? 0.444 27.562 17.156 1 97.88 91 LYS A CA 1
ATOM 703 C C . LYS A 1 91 ? 0.668 28.453 15.93 1 97.88 91 LYS A C 1
ATOM 705 O O . LYS A 1 91 ? -0.265 29.094 15.445 1 97.88 91 LYS A O 1
ATOM 710 N N . GLU A 1 92 ? 1.893 28.484 15.43 1 98 92 GLU A N 1
ATOM 711 C CA . GLU A 1 92 ? 2.23 29.312 14.281 1 98 92 GLU A CA 1
ATOM 712 C C . GLU A 1 92 ? 1.465 28.875 13.039 1 98 92 GLU A C 1
ATOM 714 O O . GLU A 1 92 ? 1.022 29.703 12.242 1 98 92 GLU A O 1
ATOM 719 N N . GLN A 1 93 ? 1.324 27.594 12.82 1 98.12 93 GLN A N 1
ATOM 720 C CA . GLN A 1 93 ? 0.552 27.078 11.703 1 98.12 93 GLN A CA 1
ATOM 721 C C . GLN A 1 93 ? -0.924 27.438 11.828 1 98.12 93 GLN A C 1
ATOM 723 O O . GLN A 1 93 ? -1.552 27.875 10.859 1 98.12 93 GLN A O 1
ATOM 728 N N . LEU A 1 94 ? -1.477 27.328 13.055 1 98.5 94 LEU A N 1
ATOM 729 C CA . LEU A 1 94 ? -2.879 27.656 13.297 1 98.5 94 LEU A CA 1
ATOM 730 C C . LEU A 1 94 ? -3.133 29.141 13.094 1 98.5 94 LEU A C 1
ATOM 732 O O . LEU A 1 94 ? -4.188 29.531 12.594 1 98.5 94 LEU A O 1
ATOM 736 N N . ASP A 1 95 ? -2.184 29.938 13.492 1 98.19 95 ASP A N 1
ATOM 737 C CA . ASP A 1 95 ? -2.312 31.375 13.336 1 98.19 95 ASP A CA 1
ATOM 738 C C . ASP A 1 95 ? -2.459 31.766 11.859 1 98.19 95 ASP A C 1
ATOM 740 O O . ASP A 1 95 ? -3.178 32.719 11.523 1 98.19 95 ASP A O 1
ATOM 744 N N . LYS A 1 96 ? -1.834 31.062 11.016 1 98.19 96 LYS A N 1
ATOM 745 C CA . LYS A 1 96 ? -1.937 31.312 9.586 1 98.19 96 LYS A CA 1
ATOM 746 C C . LYS A 1 96 ? -3.322 30.953 9.062 1 98.19 96 LYS A C 1
ATOM 748 O O . LYS A 1 96 ? -3.871 31.656 8.203 1 98.19 96 LYS A O 1
ATOM 753 N N . ASP A 1 97 ? -3.83 29.828 9.516 1 98.31 97 ASP A N 1
ATOM 754 C CA . ASP A 1 97 ? -5.203 29.484 9.164 1 98.31 97 ASP A CA 1
ATOM 755 C C . ASP A 1 97 ? -6.18 30.578 9.609 1 98.31 97 ASP A C 1
ATOM 757 O O . ASP A 1 97 ? -7.059 30.969 8.852 1 98.31 97 ASP A O 1
ATOM 761 N N . ARG A 1 98 ? -6 31.094 10.836 1 98.19 98 ARG A N 1
ATOM 762 C CA . ARG A 1 98 ? -6.859 32.156 11.367 1 98.19 98 ARG A CA 1
ATOM 763 C C . ARG A 1 98 ? -6.723 33.438 10.562 1 98.19 98 ARG A C 1
ATOM 765 O O . ARG A 1 98 ? -7.715 34.125 10.281 1 98.19 98 ARG A O 1
ATOM 772 N N . LEU A 1 99 ? -5.508 33.688 10.234 1 98.06 99 LEU A N 1
ATOM 773 C CA . LEU A 1 99 ? -5.23 34.906 9.469 1 98.06 99 LEU A CA 1
ATOM 774 C C . LEU A 1 99 ? -6.012 34.906 8.156 1 98.06 99 LEU A C 1
ATOM 776 O O . LEU A 1 99 ? -6.699 35.875 7.844 1 98.06 99 LEU A O 1
ATOM 780 N N . VAL A 1 100 ? -5.887 33.875 7.383 1 98.5 100 VAL A N 1
ATOM 781 C CA . VAL A 1 100 ? -6.551 33.781 6.086 1 98.5 100 VAL A CA 1
ATOM 782 C C . VAL A 1 100 ? -8.062 33.781 6.281 1 98.5 100 VAL A C 1
ATOM 784 O O . VAL A 1 100 ? -8.797 34.438 5.535 1 98.5 100 VAL A O 1
ATOM 787 N N . ALA A 1 101 ? -8.539 33.062 7.297 1 98.31 101 ALA A N 1
ATOM 788 C CA . ALA A 1 101 ? -9.977 33 7.566 1 98.31 101 ALA A CA 1
ATOM 789 C C . ALA A 1 101 ? -10.547 34.375 7.883 1 98.31 101 ALA A C 1
ATOM 791 O O . ALA A 1 101 ? -11.617 34.75 7.383 1 98.31 101 ALA A O 1
ATOM 792 N N . GLU A 1 102 ? -9.852 35.094 8.711 1 98.31 102 GLU A N 1
ATOM 793 C CA . GLU A 1 102 ? -10.289 36.438 9.086 1 98.31 102 GLU A CA 1
ATOM 794 C C . GLU A 1 102 ? -10.273 37.375 7.879 1 98.31 102 GLU A C 1
ATOM 796 O O . GLU A 1 102 ? -11.242 38.094 7.637 1 98.31 102 GLU A O 1
ATOM 801 N N . ARG A 1 103 ? -9.195 37.281 7.152 1 98.5 103 ARG A N 1
ATOM 802 C CA . ARG A 1 103 ? -9.031 38.156 5.996 1 98.5 103 ARG A CA 1
ATOM 803 C C . ARG A 1 103 ? -10.125 37.938 4.965 1 98.5 103 ARG A C 1
ATOM 805 O O . ARG A 1 103 ? -10.633 38.875 4.359 1 98.5 103 ARG A O 1
ATOM 812 N N . GLU A 1 104 ? -10.477 36.656 4.773 1 98.38 104 GLU A N 1
ATOM 813 C CA . GLU A 1 104 ? -11.414 36.312 3.717 1 98.38 104 GLU A CA 1
ATOM 814 C C . GLU A 1 104 ? -12.828 36.125 4.266 1 98.38 104 GLU A C 1
ATOM 816 O O . GLU A 1 104 ? -13.719 35.656 3.551 1 98.38 104 GLU A O 1
ATOM 821 N N . ASN A 1 105 ? -13.07 36.312 5.543 1 98.12 105 ASN A N 1
ATOM 822 C CA . ASN A 1 105 ? -14.359 36.219 6.215 1 98.12 105 ASN A CA 1
ATOM 823 C C . ASN A 1 105 ? -14.93 34.812 6.137 1 98.12 105 ASN A C 1
ATOM 825 O O . ASN A 1 105 ? -16.062 34.625 5.703 1 98.12 105 ASN A O 1
ATOM 829 N N . LEU A 1 106 ? -14.094 33.875 6.473 1 98.25 106 LEU A N 1
ATOM 830 C CA . LEU A 1 106 ? -14.484 32.469 6.508 1 98.25 106 LEU A CA 1
ATOM 831 C C . LEU A 1 106 ? -14.758 32 7.941 1 98.25 106 LEU A C 1
ATOM 833 O O . LEU A 1 106 ? -14.141 32.5 8.883 1 98.25 106 LEU A O 1
ATOM 837 N N . ASP A 1 107 ? -15.688 31.125 8.055 1 96.06 107 ASP A N 1
ATOM 838 C CA . ASP A 1 107 ? -15.883 30.438 9.328 1 96.06 107 ASP A CA 1
ATOM 839 C C . ASP A 1 107 ? -15 29.203 9.422 1 96.06 107 ASP A C 1
ATOM 841 O O . ASP A 1 107 ? -15.297 28.172 8.805 1 96.06 107 ASP A O 1
ATOM 845 N N . LEU A 1 108 ? -13.953 29.25 10.102 1 98.06 108 LEU A N 1
ATOM 846 C CA . LEU A 1 108 ? -12.953 28.203 10.289 1 98.06 108 LEU A CA 1
ATOM 847 C C . LEU A 1 108 ? -12.508 28.125 11.75 1 98.06 108 LEU A C 1
ATOM 849 O O . LEU A 1 108 ? -12.18 29.156 12.344 1 98.06 108 LEU A O 1
ATOM 853 N N . GLN A 1 109 ? -12.578 26.969 12.32 1 98.5 109 GLN A N 1
ATOM 854 C CA . GLN A 1 109 ? -12.148 26.781 13.695 1 98.5 109 GLN A CA 1
ATOM 855 C C . GLN A 1 109 ? -10.75 26.172 13.758 1 98.5 109 GLN A C 1
ATOM 857 O O . GLN A 1 109 ? -10.398 25.328 12.922 1 98.5 109 GLN A O 1
ATOM 862 N N . THR A 1 110 ? -9.977 26.625 14.711 1 98.62 110 THR A N 1
ATOM 863 C CA . THR A 1 110 ? -8.656 26.047 14.961 1 98.62 110 THR A CA 1
ATOM 864 C C . THR A 1 110 ? -8.578 25.469 16.375 1 98.62 110 THR A C 1
ATOM 866 O O . THR A 1 110 ? -9.125 26.031 17.312 1 98.62 110 THR A O 1
ATOM 869 N N . VAL A 1 111 ? -7.945 24.344 16.484 1 98.69 111 VAL A N 1
ATOM 870 C CA . VAL A 1 111 ? -7.738 23.672 17.766 1 98.69 111 VAL A CA 1
ATOM 871 C C . VAL A 1 111 ? -6.281 23.25 17.891 1 98.69 111 VAL A C 1
ATOM 873 O O . VAL A 1 111 ? -5.77 22.5 17.047 1 98.69 111 VAL A O 1
ATOM 876 N N . GLN A 1 112 ? -5.586 23.734 18.906 1 98.44 112 GLN A N 1
ATOM 877 C CA . GLN A 1 112 ? -4.219 23.297 19.141 1 98.44 112 GLN A CA 1
ATOM 878 C C . GLN A 1 112 ? -4.195 22 19.953 1 98.44 112 GLN A C 1
ATOM 880 O O . GLN A 1 112 ? -4.652 21.969 21.094 1 98.44 112 GLN A O 1
ATOM 885 N N . ALA A 1 113 ? -3.727 20.922 19.328 1 97.81 113 ALA A N 1
ATOM 886 C CA . ALA A 1 113 ? -3.68 19.625 20.016 1 97.81 113 ALA A CA 1
ATOM 887 C C . ALA A 1 113 ? -2.646 18.719 19.375 1 97.81 113 ALA A C 1
ATOM 889 O O . ALA A 1 113 ? -2.203 18.953 18.25 1 97.81 113 ALA A O 1
ATOM 890 N N . ASP A 1 114 ? -2.262 17.719 20.125 1 96.5 114 ASP A N 1
ATOM 891 C CA . ASP A 1 114 ? -1.292 16.688 19.766 1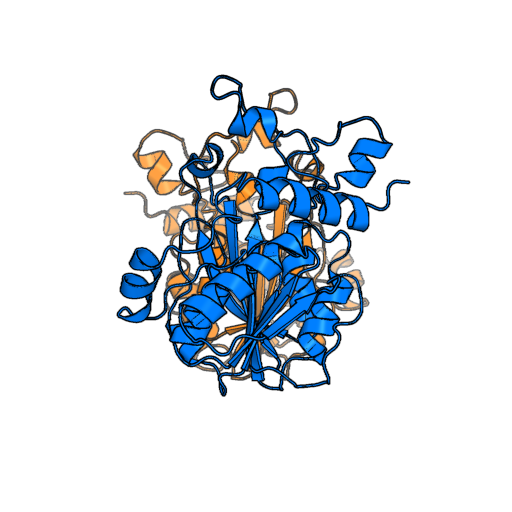 96.5 114 ASP A CA 1
ATOM 892 C C . ASP A 1 114 ? -1.992 15.43 19.281 1 96.5 114 ASP A C 1
ATOM 894 O O . ASP A 1 114 ? -2.727 14.789 20.031 1 96.5 114 ASP A O 1
ATOM 898 N N . MET A 1 115 ? -1.714 15.023 18.047 1 96.94 115 MET A N 1
ATOM 899 C CA . MET A 1 115 ? -2.402 13.891 17.438 1 96.94 115 MET A CA 1
ATOM 900 C C . MET A 1 115 ? -2.016 12.586 18.109 1 96.94 115 MET A C 1
ATOM 902 O O . MET A 1 115 ? -2.635 11.547 17.875 1 96.94 115 MET A O 1
ATOM 906 N N . THR A 1 116 ? -0.999 12.57 18.969 1 96.88 116 THR A N 1
ATOM 907 C CA . THR A 1 116 ? -0.612 11.375 19.703 1 96.88 116 THR A CA 1
ATOM 908 C C . THR A 1 116 ? -1.453 11.219 20.969 1 96.88 116 THR A C 1
ATOM 910 O O . THR A 1 116 ? -1.332 10.227 21.688 1 96.88 116 THR A O 1
ATOM 913 N N . GLN A 1 117 ? -2.285 12.195 21.234 1 97.38 117 GLN A N 1
ATOM 914 C CA . GLN A 1 117 ? -3.197 12.195 22.375 1 97.38 117 GLN A CA 1
ATOM 915 C C . GLN A 1 117 ? -4.648 12.109 21.922 1 97.38 117 GLN A C 1
ATOM 917 O O . GLN A 1 117 ? -4.934 12.156 20.719 1 97.38 117 GLN A O 1
ATOM 922 N N . ALA A 1 118 ? -5.523 11.984 22.906 1 98.06 118 ALA A N 1
ATOM 923 C CA . ALA A 1 118 ? -6.949 11.977 22.594 1 98.06 118 ALA A CA 1
ATOM 924 C C . ALA A 1 118 ? -7.359 13.273 21.891 1 98.06 118 ALA A C 1
ATOM 926 O O . ALA A 1 118 ? -6.977 14.367 22.328 1 98.06 118 ALA A O 1
ATOM 927 N N . PHE A 1 119 ? -8.07 13.102 20.734 1 98.62 119 PHE A N 1
ATOM 928 C CA . PHE A 1 119 ? -8.594 14.289 20.078 1 98.62 119 PHE A CA 1
ATOM 929 C C . PHE A 1 119 ? -9.641 14.977 20.953 1 98.62 119 PHE A C 1
ATOM 931 O O . PHE A 1 119 ? -10.469 14.312 21.578 1 98.62 119 PHE A O 1
ATOM 938 N N . PRO A 1 120 ? -9.602 16.281 21.047 1 98.69 120 PRO A N 1
ATOM 939 C CA . PRO A 1 120 ? -10.547 17 21.922 1 98.69 120 PRO A CA 1
ATOM 940 C C . PRO A 1 120 ? -11.898 17.219 21.25 1 98.69 120 PRO A C 1
ATOM 942 O O . PRO A 1 120 ? -12.383 18.359 21.203 1 98.69 120 PRO A O 1
ATOM 945 N N . PHE A 1 121 ? -12.531 16.188 20.719 1 98.88 121 PHE A N 1
ATOM 946 C CA . PHE A 1 121 ? -13.836 16.203 20.062 1 98.88 121 PHE A CA 1
ATOM 947 C C . PHE A 1 121 ? -14.703 15.047 20.547 1 98.88 121 PHE A C 1
ATOM 949 O O . PHE A 1 121 ? -14.18 14 20.938 1 98.88 121 PHE A O 1
ATOM 956 N N . GLU A 1 122 ? -15.945 15.188 20.516 1 98.81 122 GLU A N 1
ATOM 957 C CA . GLU A 1 122 ? -16.891 14.133 20.859 1 98.81 122 GLU A CA 1
ATOM 958 C C . GLU A 1 122 ? -16.922 13.039 19.797 1 98.81 122 GLU A C 1
ATOM 960 O O . GLU A 1 122 ? -16.484 13.266 18.656 1 98.81 122 GLU A O 1
ATOM 965 N N . ASP A 1 123 ? -17.406 11.859 20.219 1 98.81 123 ASP A N 1
ATOM 966 C CA . ASP A 1 123 ? -17.609 10.773 19.266 1 98.81 123 ASP A CA 1
ATOM 967 C C . ASP A 1 123 ? -18.5 11.211 18.109 1 98.81 123 ASP A C 1
ATOM 969 O O . ASP A 1 123 ? -19.422 12 18.312 1 98.81 123 ASP A O 1
ATOM 973 N N . GLU A 1 124 ? -18.156 10.805 16.938 1 98.69 124 GLU A N 1
ATOM 974 C CA . GLU A 1 124 ? -19.031 10.961 15.773 1 98.69 124 GLU A CA 1
ATOM 975 C C . GLU A 1 124 ? -19.359 12.43 15.523 1 98.69 124 GLU A C 1
ATOM 977 O O . GLU A 1 124 ? -20.531 12.789 15.344 1 98.69 124 GLU A O 1
ATOM 982 N N . SER A 1 125 ? -18.312 13.227 15.477 1 98.81 125 SER A N 1
ATOM 983 C CA . SER A 1 125 ? -18.469 14.672 15.359 1 98.81 125 SER A CA 1
ATOM 984 C C . SER A 1 125 ? -18.266 15.133 13.922 1 98.81 125 SER A C 1
ATOM 986 O O . SER A 1 125 ? -18.734 16.203 13.531 1 98.81 125 SER A O 1
ATOM 988 N N . PHE A 1 126 ? -17.578 14.336 13.094 1 98.94 126 PHE A N 1
ATOM 989 C CA . PHE A 1 126 ? -17.156 14.812 11.781 1 98.94 126 PHE A CA 1
ATOM 990 C C . PHE A 1 126 ? -17.594 13.852 10.688 1 98.94 126 PHE A C 1
ATOM 992 O O . PHE A 1 126 ? -17.797 12.664 10.938 1 98.94 126 PHE A O 1
ATOM 999 N N . ASP A 1 127 ? -17.719 14.359 9.469 1 98.94 127 ASP A N 1
ATOM 1000 C CA . ASP A 1 127 ? -18.062 13.578 8.289 1 98.94 127 ASP A CA 1
ATOM 1001 C C . ASP A 1 127 ? -16.812 13.195 7.5 1 98.94 127 ASP A C 1
ATOM 1003 O O . ASP A 1 127 ? -16.797 12.18 6.801 1 98.94 127 ASP A O 1
ATOM 1007 N N . ILE A 1 128 ? -15.812 14.047 7.59 1 98.94 128 ILE A N 1
ATOM 1008 C CA . ILE A 1 128 ? -14.578 13.867 6.836 1 98.94 128 ILE A CA 1
ATOM 1009 C C . ILE A 1 128 ? -13.383 14.211 7.723 1 98.94 128 ILE A C 1
ATOM 1011 O O . ILE A 1 128 ? -13.406 15.195 8.461 1 98.94 128 ILE A O 1
ATOM 1015 N N . ILE A 1 129 ? -12.422 13.398 7.703 1 98.94 129 ILE A N 1
ATOM 1016 C CA . ILE A 1 129 ? -11.094 13.742 8.211 1 98.94 129 ILE A CA 1
ATOM 1017 C C . ILE A 1 129 ? -10.109 13.852 7.047 1 98.94 129 ILE A C 1
ATOM 1019 O O . ILE A 1 129 ? -10.07 12.977 6.18 1 98.94 129 ILE A O 1
ATOM 1023 N N . PHE A 1 130 ? -9.414 14.906 6.984 1 98.88 130 PHE A N 1
ATOM 1024 C CA . PHE A 1 130 ? -8.414 15.203 5.961 1 98.88 130 PHE A CA 1
ATOM 1025 C C . PHE A 1 130 ? -7.027 15.32 6.574 1 98.88 130 PHE A C 1
ATOM 1027 O O . PHE A 1 130 ? -6.762 16.234 7.355 1 98.88 130 PHE A O 1
ATOM 1034 N N . CYS A 1 131 ? -6.098 14.375 6.23 1 98.69 131 CYS A N 1
ATOM 1035 C CA . CYS A 1 131 ? -4.801 14.281 6.887 1 98.69 131 CYS A CA 1
ATOM 1036 C C . CYS A 1 131 ? -3.674 14.219 5.863 1 98.69 131 CYS A C 1
ATOM 1038 O O . CYS A 1 131 ? -3.254 13.125 5.465 1 98.69 131 CYS A O 1
ATOM 1040 N N . PRO A 1 132 ? -3.043 15.328 5.5 1 98.44 132 PRO A N 1
ATOM 1041 C CA . PRO A 1 132 ? -1.979 15.359 4.496 1 98.44 132 PRO A CA 1
ATOM 1042 C C . PRO A 1 132 ? -0.591 15.148 5.098 1 98.44 132 PRO A C 1
ATOM 1044 O O . PRO A 1 132 ? 0.055 16.109 5.523 1 98.44 132 PRO A O 1
ATOM 1047 N N . VAL A 1 133 ? -0.047 14.047 5.043 1 97.88 133 VAL A N 1
ATOM 1048 C CA . VAL A 1 133 ? 1.328 13.602 5.246 1 97.88 133 VAL A CA 1
ATOM 1049 C C . VAL A 1 133 ? 1.814 14.039 6.625 1 97.88 133 VAL A C 1
ATOM 1051 O O . VAL A 1 133 ? 3.016 14.227 6.836 1 97.88 133 VAL A O 1
ATOM 1054 N N . SER A 1 134 ? 0.958 14.281 7.57 1 96.94 134 SER A N 1
ATOM 1055 C CA . SER A 1 134 ? 1.361 14.711 8.906 1 96.94 134 SER A CA 1
ATOM 1056 C C . SER A 1 134 ? 1.663 13.508 9.805 1 96.94 134 SER A C 1
A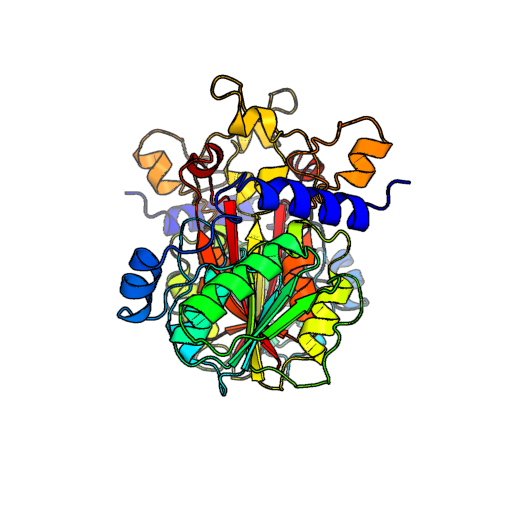TOM 1058 O O . SER A 1 134 ? 2.33 13.648 10.828 1 96.94 134 SER A O 1
ATOM 1060 N N . ASN A 1 135 ? 1.265 12.336 9.391 1 96.94 135 ASN A N 1
ATOM 1061 C CA . ASN A 1 135 ? 1.49 11.141 10.195 1 96.94 135 ASN A CA 1
ATOM 1062 C C . ASN A 1 135 ? 2.973 10.781 10.266 1 96.94 135 ASN A C 1
ATOM 1064 O O . ASN A 1 135 ? 3.383 9.977 11.102 1 96.94 135 ASN A O 1
ATOM 1068 N N . ILE A 1 136 ? 3.807 11.383 9.406 1 97.56 136 ILE A N 1
ATOM 1069 C CA . ILE A 1 136 ? 5.25 11.172 9.391 1 97.56 136 ILE A CA 1
ATOM 1070 C C . ILE A 1 136 ? 5.859 11.68 10.695 1 97.56 136 ILE A C 1
ATOM 1072 O O . ILE A 1 136 ? 6.98 11.312 11.055 1 97.56 136 ILE A O 1
ATOM 1076 N N . TYR A 1 137 ? 5.145 12.492 11.469 1 97.31 137 TYR A N 1
ATOM 1077 C CA . TYR A 1 137 ? 5.672 13.086 12.695 1 97.31 137 TYR A CA 1
ATOM 1078 C C . TYR A 1 137 ? 5.109 12.391 13.93 1 97.31 137 TYR A C 1
ATOM 1080 O O . TYR A 1 137 ? 5.234 12.898 15.047 1 97.31 137 TYR A O 1
ATOM 1088 N N . ILE A 1 138 ? 4.496 11.281 13.734 1 97.5 138 ILE A N 1
ATOM 1089 C CA . ILE A 1 138 ? 3.924 10.477 14.805 1 97.5 138 ILE A CA 1
ATOM 1090 C C . ILE A 1 138 ? 4.617 9.117 14.852 1 97.5 138 ILE A C 1
ATOM 1092 O O . ILE A 1 138 ? 4.574 8.352 13.891 1 97.5 138 ILE A O 1
ATOM 1096 N N . GLU A 1 139 ? 5.18 8.727 15.938 1 97.19 139 GLU A N 1
ATOM 1097 C CA . GLU A 1 139 ? 5.973 7.504 16.047 1 97.19 139 GLU A CA 1
ATOM 1098 C C . GLU A 1 139 ? 5.078 6.27 16.031 1 97.19 139 GLU A C 1
ATOM 1100 O O . GLU A 1 139 ? 5.371 5.293 15.336 1 97.19 139 GLU A O 1
ATOM 1105 N N . ASP A 1 140 ? 4.098 6.277 16.828 1 96.69 140 ASP A N 1
ATOM 1106 C CA . ASP A 1 140 ? 3.109 5.203 16.891 1 96.69 140 ASP A CA 1
ATOM 1107 C C . ASP A 1 140 ? 1.748 5.684 16.391 1 96.69 140 ASP A C 1
ATOM 1109 O O . ASP A 1 140 ? 1.11 6.527 17.031 1 96.69 140 ASP A O 1
ATOM 1113 N N . LEU A 1 141 ? 1.208 5.156 15.305 1 98.12 141 LEU A N 1
ATOM 1114 C CA . LEU A 1 141 ? 0.031 5.664 14.609 1 98.12 141 LEU A CA 1
ATOM 1115 C C . LEU A 1 141 ? -1.249 5.156 15.266 1 98.12 141 LEU A C 1
ATOM 1117 O O . LEU A 1 141 ? -2.344 5.617 14.938 1 98.12 141 LEU A O 1
ATOM 1121 N N . ALA A 1 142 ? -1.164 4.242 16.203 1 97.12 142 ALA A N 1
ATOM 1122 C CA . ALA A 1 142 ? -2.33 3.545 16.734 1 97.12 142 ALA A CA 1
ATOM 1123 C C . ALA A 1 142 ? -3.352 4.535 17.297 1 97.12 142 ALA A C 1
ATOM 1125 O O . ALA A 1 142 ? -4.535 4.465 16.969 1 97.12 142 ALA A O 1
ATOM 1126 N N . ASN A 1 143 ? -2.871 5.473 18.078 1 97.06 143 ASN A N 1
ATOM 1127 C CA . ASN A 1 143 ? -3.777 6.445 18.672 1 97.06 143 ASN A CA 1
ATOM 1128 C C . ASN A 1 143 ? -4.477 7.289 17.609 1 97.06 143 ASN A C 1
ATOM 1130 O O . ASN A 1 143 ? -5.684 7.531 17.703 1 97.06 143 ASN A O 1
ATOM 1134 N N . MET A 1 144 ? -3.76 7.742 16.688 1 97.88 144 MET A N 1
ATOM 1135 C CA . MET A 1 144 ? -4.32 8.594 15.641 1 97.88 144 MET A CA 1
ATOM 1136 C C . MET A 1 144 ? -5.438 7.875 14.891 1 97.88 144 MET A C 1
ATOM 1138 O O . MET A 1 144 ? -6.488 8.461 14.617 1 97.88 144 MET A O 1
ATOM 1142 N N . TRP A 1 145 ? -5.207 6.605 14.562 1 98.5 145 TRP A N 1
ATOM 1143 C CA . TRP A 1 145 ? -6.227 5.852 13.844 1 98.5 145 TRP A CA 1
ATOM 1144 C C . TRP A 1 145 ? -7.457 5.633 14.719 1 98.5 145 TRP A C 1
ATOM 1146 O O . TRP A 1 145 ? -8.586 5.812 14.258 1 98.5 145 TRP A O 1
ATOM 1156 N N . GLN A 1 146 ? -7.262 5.316 16 1 98.5 146 GLN A N 1
ATOM 1157 C CA . GLN A 1 146 ? -8.375 5.07 16.906 1 98.5 146 GLN A CA 1
ATOM 1158 C C . GLN A 1 146 ? -9.195 6.336 17.141 1 98.5 146 GLN A C 1
ATOM 1160 O O . GLN A 1 146 ? -10.422 6.293 17.141 1 98.5 146 GLN A O 1
ATOM 1165 N N . GLU A 1 147 ? -8.5 7.43 17.328 1 98.88 147 GLU A N 1
ATOM 1166 C CA . GLU A 1 147 ? -9.195 8.703 17.531 1 98.88 147 GLU A CA 1
ATOM 1167 C C . GLU A 1 147 ? -9.898 9.156 16.266 1 98.88 147 GLU A C 1
ATOM 1169 O O . GLU A 1 147 ? -11 9.711 16.328 1 98.88 147 GLU A O 1
ATOM 1174 N N . SER A 1 148 ? -9.289 8.969 15.109 1 98.88 148 SER A N 1
ATOM 1175 C CA . SER A 1 148 ? -9.961 9.273 13.844 1 98.88 148 SER A CA 1
ATOM 1176 C C . SER A 1 148 ? -11.266 8.492 13.711 1 98.88 148 SER A C 1
ATOM 1178 O O . SER A 1 148 ? -12.297 9.055 13.328 1 98.88 148 SER A O 1
ATOM 1180 N N . TYR A 1 149 ? -11.164 7.199 14.047 1 98.88 149 TYR A N 1
ATOM 1181 C CA . TYR A 1 149 ? -12.359 6.363 13.992 1 98.88 149 TYR A CA 1
ATOM 1182 C C . TYR A 1 149 ? -13.414 6.875 14.961 1 98.88 149 TYR A C 1
ATOM 1184 O O . TYR A 1 149 ? -14.602 6.949 14.609 1 98.88 149 TYR A O 1
ATOM 1192 N N . ARG A 1 150 ? -12.984 7.227 16.188 1 98.88 150 ARG A N 1
ATOM 1193 C CA . ARG A 1 150 ? -13.898 7.66 17.234 1 98.88 150 ARG A CA 1
ATOM 1194 C C . ARG A 1 150 ? -14.641 8.93 16.828 1 98.88 150 ARG A C 1
ATOM 1196 O O . ARG A 1 150 ? -15.867 9.008 16.953 1 98.88 150 ARG A O 1
ATOM 1203 N N . VAL A 1 151 ? -13.992 9.891 16.25 1 98.94 151 VAL A N 1
ATOM 1204 C CA . VAL A 1 151 ? -14.586 11.211 16.047 1 98.94 151 VAL A CA 1
ATOM 1205 C C . VAL A 1 151 ? -15.328 11.25 14.719 1 98.94 151 VAL A C 1
ATOM 1207 O O . VAL A 1 151 ? -16.125 12.164 14.477 1 98.94 151 VAL A O 1
ATOM 1210 N N . LEU A 1 152 ? -15.078 10.305 13.82 1 98.88 152 LEU A N 1
ATOM 1211 C CA . LEU A 1 152 ? -15.82 10.219 12.57 1 98.88 152 LEU A CA 1
ATOM 1212 C C . LEU A 1 152 ? -17.188 9.586 12.789 1 98.88 152 LEU A C 1
ATOM 1214 O O . LEU A 1 152 ? -17.328 8.625 13.547 1 98.88 152 LEU A O 1
ATOM 1218 N N . LYS A 1 153 ? -18.141 10.133 12.133 1 98.88 153 LYS A N 1
ATOM 1219 C CA . LYS A 1 153 ? -19.469 9.5 12.109 1 98.88 153 LYS A CA 1
ATOM 1220 C C . LYS A 1 153 ? -19.422 8.172 11.367 1 98.88 153 LYS A C 1
ATOM 1222 O O . LYS A 1 153 ? -18.547 7.949 10.523 1 98.88 153 LYS A O 1
ATOM 1227 N N . LYS A 1 154 ? -20.406 7.258 11.727 1 98.19 154 LYS A N 1
ATOM 1228 C CA . LYS A 1 154 ? -20.562 6.066 10.906 1 98.19 154 LYS A CA 1
ATOM 1229 C C . LYS A 1 154 ? -20.75 6.434 9.438 1 98.19 154 LYS A C 1
ATOM 1231 O O . LYS A 1 154 ? -21.547 7.316 9.109 1 98.19 154 LYS A O 1
ATOM 1236 N N . GLY A 1 155 ? -19.969 5.844 8.594 1 98.25 155 GLY A N 1
ATOM 1237 C CA . GLY A 1 155 ? -20.016 6.188 7.18 1 98.25 155 GLY A CA 1
ATOM 1238 C C . GLY A 1 155 ? -19.141 7.371 6.824 1 98.25 155 GLY A C 1
ATOM 1239 O O . GLY A 1 155 ? -19.047 7.762 5.656 1 98.25 155 GLY A O 1
ATOM 1240 N N . GLY A 1 156 ? -18.516 7.949 7.875 1 98.81 156 GLY A N 1
ATOM 1241 C CA . GLY A 1 156 ? -17.594 9.055 7.629 1 98.81 156 GLY A CA 1
ATOM 1242 C C . GLY A 1 156 ? -16.359 8.648 6.871 1 98.81 156 GLY A C 1
ATOM 1243 O O . GLY A 1 156 ? -16.031 7.461 6.789 1 98.81 156 GLY A O 1
ATOM 1244 N N . LEU A 1 157 ? -15.672 9.609 6.266 1 98.94 157 LEU A N 1
ATOM 1245 C CA . LEU A 1 157 ? -14.555 9.344 5.363 1 98.94 157 LEU A CA 1
ATOM 1246 C C . LEU A 1 157 ? -13.242 9.797 5.977 1 98.94 157 LEU A C 1
ATOM 1248 O O . LEU A 1 157 ? -13.164 10.883 6.551 1 98.94 157 LEU A O 1
ATOM 1252 N N . LEU A 1 158 ? -12.281 8.93 5.918 1 98.94 158 LEU A N 1
ATOM 1253 C CA . LEU A 1 158 ? -10.898 9.234 6.262 1 98.94 158 LEU A CA 1
ATOM 1254 C C . LEU A 1 158 ? -10.039 9.367 5.008 1 98.94 158 LEU A C 1
ATOM 1256 O O . LEU A 1 158 ? -9.875 8.398 4.262 1 98.94 158 LEU A O 1
ATOM 1260 N N . MET A 1 159 ? -9.578 10.57 4.707 1 98.94 159 MET A N 1
ATOM 1261 C CA . MET A 1 159 ? -8.656 10.859 3.611 1 98.94 159 MET A CA 1
ATOM 1262 C C . MET A 1 159 ? -7.246 11.102 4.137 1 98.94 159 MET A C 1
ATOM 1264 O O . MET A 1 159 ? -7.004 12.078 4.848 1 98.94 159 MET A O 1
ATOM 1268 N N . VAL A 1 160 ? -6.328 10.219 3.75 1 98.88 160 VAL A N 1
ATOM 1269 C CA . VAL A 1 160 ? -4.988 10.328 4.316 1 98.88 160 VAL A CA 1
ATOM 1270 C C . VAL A 1 160 ? -3.945 10.242 3.205 1 98.88 160 VAL A C 1
ATOM 1272 O O . VAL A 1 160 ? -4.082 9.445 2.275 1 98.88 160 VAL A O 1
ATOM 1275 N N . GLY A 1 161 ? -2.99 11.078 3.271 1 98.75 161 GLY A N 1
ATOM 1276 C CA . GLY A 1 161 ? -1.774 10.984 2.48 1 98.75 161 GLY A CA 1
ATOM 1277 C C . GLY A 1 161 ? -0.542 10.688 3.312 1 98.75 161 GLY A C 1
ATOM 1278 O O . GLY A 1 161 ? -0.436 11.125 4.457 1 98.75 161 GLY A O 1
ATOM 1279 N N . TYR A 1 162 ? 0.352 9.961 2.811 1 98.62 162 TYR A N 1
ATOM 1280 C CA . TYR A 1 162 ? 1.594 9.641 3.506 1 98.62 162 TYR A CA 1
ATOM 1281 C C . TYR A 1 162 ? 2.703 9.312 2.518 1 98.62 162 TYR A C 1
ATOM 1283 O O . TYR A 1 162 ? 2.443 9.094 1.331 1 98.62 162 TYR A O 1
ATOM 1291 N N . MET A 1 163 ? 3.906 9.406 2.973 1 98.31 163 MET A N 1
ATOM 1292 C CA . MET A 1 163 ? 5.062 9.102 2.133 1 98.31 163 MET A CA 1
ATOM 1293 C C . MET A 1 163 ? 5.141 7.605 1.845 1 98.31 163 MET A C 1
ATOM 1295 O O . MET A 1 163 ? 4.879 6.781 2.727 1 98.31 163 MET A O 1
ATOM 1299 N N . ASN A 1 164 ? 5.438 7.293 0.616 1 98.81 164 ASN A N 1
ATOM 1300 C CA . ASN A 1 164 ? 5.766 5.906 0.315 1 98.81 164 ASN A CA 1
ATOM 1301 C C . ASN A 1 164 ? 6.996 5.438 1.089 1 98.81 164 ASN A C 1
ATOM 1303 O O . ASN A 1 164 ? 8.086 5.977 0.907 1 98.81 164 ASN A O 1
ATOM 1307 N N . PRO A 1 165 ? 6.902 4.406 1.896 1 98.62 165 PRO A N 1
ATOM 1308 C CA . PRO A 1 165 ? 7.969 4.078 2.842 1 98.62 165 PRO A CA 1
ATOM 1309 C C . PRO A 1 165 ? 9.289 3.742 2.15 1 98.62 165 PRO A C 1
ATOM 1311 O O . PRO A 1 165 ? 10.359 3.971 2.713 1 98.62 165 PRO A O 1
ATOM 1314 N N . TRP A 1 166 ? 9.289 3.289 0.93 1 98.5 166 TRP A N 1
ATOM 1315 C CA . TRP A 1 166 ? 10.508 2.803 0.288 1 98.5 166 TRP A CA 1
ATOM 1316 C C . TRP A 1 166 ? 11.547 3.914 0.172 1 98.5 166 TRP A C 1
ATOM 1318 O O . TRP A 1 166 ? 12.75 3.646 0.129 1 98.5 166 TRP A O 1
ATOM 1328 N N . ILE A 1 167 ? 11.125 5.172 0.172 1 98.56 167 ILE A N 1
ATOM 1329 C CA . ILE A 1 167 ? 12.07 6.254 -0.051 1 98.56 167 ILE A CA 1
ATOM 1330 C C . ILE A 1 167 ? 12.969 6.422 1.178 1 98.56 167 ILE A C 1
ATOM 1332 O O . ILE A 1 167 ? 14.07 6.961 1.082 1 98.56 167 ILE A O 1
ATOM 1336 N N . TYR A 1 168 ? 12.523 5.934 2.34 1 98.56 168 TYR A N 1
ATOM 1337 C CA . TYR A 1 168 ? 13.273 6.082 3.582 1 98.56 168 TYR A CA 1
ATOM 1338 C C . TYR A 1 168 ? 14.383 5.043 3.68 1 98.56 168 TYR A C 1
ATOM 1340 O O . TYR A 1 168 ? 15.195 5.082 4.605 1 98.56 168 TYR A O 1
ATOM 1348 N N . VAL A 1 169 ? 14.414 4.098 2.744 1 98.69 169 VAL A N 1
ATOM 1349 C CA . VAL A 1 169 ? 15.523 3.16 2.652 1 98.69 169 VAL A CA 1
ATOM 1350 C C . VAL A 1 169 ? 16.797 3.908 2.264 1 98.69 169 VAL A C 1
ATOM 1352 O O . VAL A 1 169 ? 17.906 3.455 2.562 1 98.69 169 VAL A O 1
ATOM 1355 N N . PHE A 1 170 ? 16.641 5.086 1.663 1 98.44 170 PHE A N 1
ATOM 1356 C CA . PHE A 1 170 ? 17.766 5.883 1.191 1 98.44 170 PHE A CA 1
ATOM 1357 C C . PHE A 1 170 ? 18.016 7.062 2.123 1 98.44 170 PHE A C 1
ATOM 1359 O O . PHE A 1 170 ? 17.094 7.547 2.787 1 98.44 170 PHE A O 1
ATOM 1366 N N . ASP A 1 171 ? 19.234 7.496 2.121 1 97.06 171 ASP A N 1
ATOM 1367 C CA . ASP A 1 171 ? 19.609 8.68 2.895 1 97.06 171 ASP A CA 1
ATOM 1368 C C . ASP A 1 171 ? 19.047 9.945 2.258 1 97.06 171 ASP A C 1
ATOM 1370 O O . ASP A 1 171 ? 19.344 10.25 1.099 1 97.06 171 ASP A O 1
ATOM 1374 N N . ALA A 1 172 ? 18.297 10.68 3.039 1 95.94 172 ALA A N 1
ATOM 1375 C CA . ALA A 1 172 ? 17.609 11.859 2.518 1 95.94 172 ALA A CA 1
ATOM 1376 C C . ALA A 1 172 ? 18.594 12.891 1.994 1 95.94 172 ALA A C 1
ATOM 1378 O O . ALA A 1 172 ? 18.344 13.547 0.979 1 95.94 172 ALA A O 1
ATOM 1379 N N . ASP A 1 173 ? 19.703 13.094 2.693 1 94.81 173 ASP A N 1
ATOM 1380 C CA . ASP A 1 173 ? 20.703 14.047 2.229 1 94.81 173 ASP A CA 1
ATOM 1381 C C . ASP A 1 173 ? 21.25 13.648 0.855 1 94.81 173 ASP A C 1
ATOM 1383 O O . ASP A 1 173 ? 21.406 14.5 -0.026 1 94.81 173 ASP A O 1
ATOM 1387 N N . ASP A 1 174 ? 21.531 12.359 0.708 1 96.38 174 ASP A N 1
ATOM 1388 C CA . ASP A 1 174 ? 22 11.875 -0.583 1 96.38 174 ASP A CA 1
ATOM 1389 C C . ASP A 1 174 ? 20.969 12.133 -1.682 1 96.38 174 ASP A C 1
ATOM 1391 O O . ASP A 1 174 ? 21.328 12.492 -2.805 1 96.38 174 ASP A O 1
ATOM 1395 N N . VAL A 1 175 ? 19.703 11.977 -1.35 1 97.69 175 VAL A N 1
ATOM 1396 C CA . VAL A 1 175 ? 18.609 12.07 -2.32 1 97.69 175 VAL A CA 1
ATOM 1397 C C . VAL A 1 175 ? 18.391 13.531 -2.707 1 97.69 175 VAL A C 1
ATOM 1399 O O . VAL A 1 175 ? 18.25 13.859 -3.887 1 97.69 175 VAL A O 1
ATOM 1402 N N . TRP A 1 176 ? 18.469 14.453 -1.76 1 95.25 176 TRP A N 1
ATOM 1403 C CA . TRP A 1 176 ? 17.984 15.805 -2.006 1 95.25 176 TRP A CA 1
ATOM 1404 C C . TRP A 1 176 ? 19.141 16.766 -2.242 1 95.25 176 TRP A C 1
ATOM 1406 O O . TRP A 1 176 ? 19 17.766 -2.949 1 95.25 176 TRP A O 1
ATOM 1416 N N . GLU A 1 177 ? 20.344 16.406 -1.721 1 94.5 177 GLU A N 1
ATOM 1417 C CA . GLU A 1 177 ? 21.391 17.422 -1.682 1 94.5 177 GLU A CA 1
ATOM 1418 C C . GLU A 1 177 ? 22.609 17 -2.5 1 94.5 177 GLU A C 1
ATOM 1420 O O . GLU A 1 177 ? 23.484 17.812 -2.791 1 94.5 177 GLU A O 1
ATOM 1425 N N . HIS A 1 178 ? 22.625 15.75 -2.828 1 95.94 178 HIS A N 1
ATOM 1426 C CA . HIS A 1 178 ? 23.797 15.258 -3.553 1 95.94 178 HIS A CA 1
ATOM 1427 C C . HIS A 1 178 ? 23.391 14.547 -4.836 1 95.94 178 HIS A C 1
ATOM 1429 O O . HIS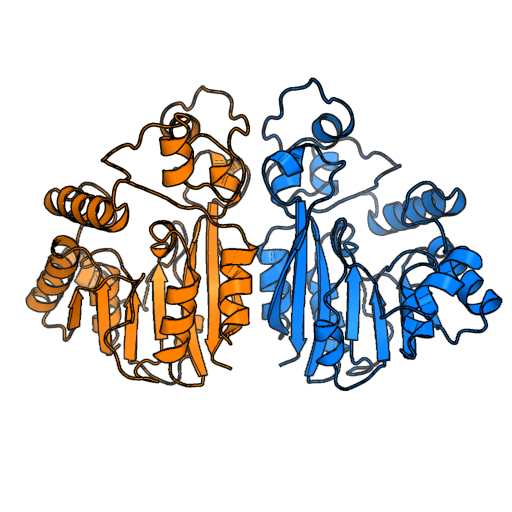 A 1 178 ? 23.484 13.32 -4.926 1 95.94 178 HIS A O 1
ATOM 1435 N N . PRO A 1 179 ? 23.062 15.289 -5.836 1 93.44 179 PRO A N 1
ATOM 1436 C CA . PRO A 1 179 ? 22.547 14.695 -7.07 1 93.44 179 PRO A CA 1
ATOM 1437 C C . PRO A 1 179 ? 23.562 13.789 -7.766 1 93.44 179 PRO A C 1
ATOM 1439 O O . PRO A 1 179 ? 23.188 12.922 -8.555 1 93.44 179 PRO A O 1
ATOM 1442 N N . ASP A 1 180 ? 24.844 13.922 -7.422 1 95.12 180 ASP A N 1
ATOM 1443 C CA . ASP A 1 180 ? 25.875 13.172 -8.117 1 95.12 180 ASP A CA 1
ATOM 1444 C C . ASP A 1 180 ? 26.219 11.883 -7.367 1 95.12 180 ASP A C 1
ATOM 1446 O O . ASP A 1 180 ? 26.953 11.031 -7.879 1 95.12 180 ASP A O 1
ATOM 1450 N N . LYS A 1 181 ? 25.672 11.789 -6.223 1 95.75 181 LYS A N 1
ATOM 1451 C CA . LYS A 1 181 ? 25.969 10.594 -5.434 1 95.75 181 LYS A CA 1
ATOM 1452 C C . LYS A 1 181 ? 25.109 9.414 -5.883 1 95.75 181 LYS A C 1
ATOM 1454 O O . LYS A 1 181 ? 23.922 9.57 -6.16 1 95.75 181 LYS A O 1
ATOM 1459 N N . THR A 1 182 ? 25.781 8.273 -5.906 1 96.31 182 THR A N 1
ATOM 1460 C CA . THR A 1 182 ? 25.031 7.051 -6.184 1 96.31 182 THR A CA 1
ATOM 1461 C C . THR A 1 182 ? 24.078 6.727 -5.043 1 96.31 182 THR A C 1
ATOM 1463 O O . THR A 1 182 ? 24.453 6.793 -3.871 1 96.31 182 THR A O 1
ATOM 1466 N N . LEU A 1 183 ? 22.844 6.43 -5.43 1 97.44 183 LEU A N 1
ATOM 1467 C CA . LEU A 1 183 ? 21.844 6.043 -4.43 1 97.44 183 LEU A CA 1
ATOM 1468 C C . LEU A 1 183 ? 22.031 4.59 -4.012 1 97.44 183 LEU A C 1
ATOM 1470 O O . LEU A 1 183 ? 22.031 3.691 -4.859 1 97.44 183 LEU A O 1
ATOM 1474 N N . VAL A 1 184 ? 22.234 4.34 -2.736 1 97.56 184 VAL A N 1
ATOM 1475 C CA . VAL A 1 184 ? 22.375 2.996 -2.184 1 97.56 184 VAL A CA 1
ATOM 1476 C C . VAL A 1 184 ? 21.469 2.844 -0.966 1 97.56 184 VAL A C 1
ATOM 1478 O O . VAL A 1 184 ? 21.344 3.768 -0.16 1 97.56 184 VAL A O 1
ATOM 1481 N N . PRO A 1 185 ? 20.734 1.687 -0.859 1 98.19 185 PRO A N 1
ATOM 1482 C CA . PRO A 1 185 ? 19.953 1.456 0.36 1 98.19 185 PRO A CA 1
ATOM 1483 C C . PRO A 1 185 ? 20.797 1.543 1.627 1 98.19 185 PRO A C 1
ATOM 1485 O O . PRO A 1 185 ? 21.922 1.046 1.653 1 98.19 185 PRO A O 1
ATOM 1488 N N . LYS A 1 186 ? 20.203 2.178 2.619 1 97.94 186 LYS A N 1
ATOM 1489 C CA . LYS A 1 186 ? 20.984 2.439 3.82 1 97.94 186 LYS A CA 1
ATOM 1490 C C . LYS A 1 186 ? 20.219 2.045 5.078 1 97.94 186 LYS A C 1
ATOM 1492 O O . LYS A 1 186 ? 20.781 1.465 6.004 1 97.94 186 LYS A O 1
ATOM 1497 N N . TYR A 1 187 ? 18.953 2.344 5.176 1 98.38 187 TYR A N 1
ATOM 1498 C CA . TYR A 1 187 ? 18.188 2.174 6.402 1 98.38 187 TYR A CA 1
ATOM 1499 C C . TYR A 1 187 ? 17.125 1.089 6.238 1 98.38 187 TYR A C 1
ATOM 1501 O O . TYR A 1 187 ? 16.641 0.852 5.129 1 98.38 187 TYR A O 1
ATOM 1509 N N . SER A 1 188 ? 16.766 0.476 7.309 1 98.25 188 SER A N 1
ATOM 1510 C CA . SER A 1 188 ? 15.672 -0.49 7.355 1 98.25 188 SER A CA 1
ATOM 1511 C C . SER A 1 188 ? 14.359 0.177 7.758 1 98.25 188 SER A C 1
ATOM 1513 O O . SER A 1 188 ? 14.352 1.104 8.57 1 98.25 188 SER A O 1
ATOM 1515 N N . LEU A 1 189 ? 13.258 -0.317 7.238 1 98.19 189 LEU A N 1
ATOM 1516 C CA . LEU A 1 189 ? 11.93 0.151 7.629 1 98.19 189 LEU A CA 1
ATOM 1517 C C . LEU A 1 189 ? 11.422 -0.614 8.844 1 98.19 189 LEU A C 1
ATOM 1519 O O . LEU A 1 189 ? 11.711 -1.803 9 1 98.19 189 LEU A O 1
ATOM 1523 N N . PRO A 1 190 ? 10.656 -0.052 9.656 1 98.25 190 PRO A N 1
ATOM 1524 C CA . PRO A 1 190 ? 10.328 1.375 9.609 1 98.25 190 PRO A CA 1
ATOM 1525 C C . PRO A 1 190 ? 11.508 2.264 10 1 98.25 190 PRO A C 1
ATOM 1527 O O . PRO A 1 190 ? 12.281 1.905 10.891 1 98.25 190 PRO A O 1
ATOM 1530 N N . PHE A 1 191 ? 11.664 3.361 9.258 1 98.31 191 PHE A N 1
ATOM 1531 C CA . PHE A 1 191 ? 12.641 4.379 9.633 1 98.31 191 PHE A CA 1
ATOM 1532 C C . PHE A 1 191 ? 12.195 5.113 10.891 1 98.31 191 PHE A C 1
ATOM 1534 O O . PHE A 1 191 ? 11.117 5.707 10.922 1 98.31 191 PHE A O 1
ATOM 1541 N N . ASN A 1 192 ? 12.945 5.051 11.938 1 98.19 192 ASN A N 1
ATOM 1542 C CA . ASN A 1 192 ? 12.688 5.703 13.211 1 98.19 192 ASN A CA 1
ATOM 1543 C C . ASN A 1 192 ? 13.828 6.637 13.602 1 98.19 192 ASN A C 1
ATOM 1545 O O . ASN A 1 192 ? 14.852 6.191 14.133 1 98.19 192 ASN A O 1
ATOM 1549 N N . ALA A 1 193 ? 13.602 7.867 13.383 1 97.38 193 ALA A N 1
ATOM 1550 C CA . ALA A 1 193 ? 14.68 8.836 13.578 1 97.38 193 ALA A CA 1
ATOM 1551 C C . ALA A 1 193 ? 15.141 8.859 15.031 1 97.38 193 ALA A C 1
ATOM 1553 O O . ALA A 1 193 ? 16.328 9.062 15.312 1 97.38 193 ALA A O 1
ATOM 1554 N N . ARG A 1 194 ? 14.195 8.695 15.93 1 96.81 194 ARG A N 1
ATOM 1555 C CA . ARG A 1 194 ? 14.539 8.703 17.359 1 96.81 194 ARG A CA 1
ATOM 1556 C C . ARG A 1 194 ? 15.477 7.551 17.688 1 96.81 194 ARG A C 1
ATOM 1558 O O . ARG A 1 194 ? 16.516 7.758 18.312 1 96.81 194 ARG A O 1
ATOM 1565 N N . GLN A 1 195 ? 15.18 6.355 17.25 1 96.69 195 GLN A N 1
ATOM 1566 C CA . GLN A 1 195 ? 15.984 5.172 17.531 1 96.69 195 GLN A CA 1
ATOM 1567 C C . GLN A 1 195 ? 17.344 5.258 16.844 1 96.69 195 GLN A C 1
ATOM 1569 O O . GLN A 1 195 ? 18.359 4.883 17.406 1 96.69 195 GLN A O 1
ATOM 1574 N N . LEU A 1 196 ? 17.328 5.762 15.633 1 97.31 196 LEU A N 1
ATOM 1575 C CA . LEU A 1 196 ? 18.578 5.879 14.883 1 97.31 196 LEU A CA 1
ATOM 1576 C C . LEU A 1 196 ? 19.516 6.895 15.523 1 97.31 196 LEU A C 1
ATOM 1578 O O . LEU A 1 196 ? 20.719 6.695 15.555 1 97.31 196 LEU A O 1
ATOM 1582 N N . GLU A 1 197 ? 18.906 7.996 15.992 1 96.62 197 GLU A N 1
ATOM 1583 C CA . GLU A 1 197 ? 19.719 8.984 16.688 1 96.62 197 GLU A CA 1
ATOM 1584 C C . GLU A 1 197 ? 20.297 8.414 17.969 1 96.62 197 GLU A C 1
ATOM 1586 O O . GLU A 1 197 ? 21.484 8.609 18.266 1 96.62 197 GLU A O 1
ATOM 1591 N N . GLU A 1 198 ? 19.469 7.727 18.703 1 96.31 198 GLU A N 1
ATOM 1592 C CA . GLU A 1 198 ? 19.906 7.105 19.953 1 96.31 198 GLU A CA 1
ATOM 1593 C C . GLU A 1 198 ? 21.062 6.133 19.719 1 96.31 198 GLU A C 1
ATOM 1595 O O . GLU A 1 198 ? 21.969 6.02 20.547 1 96.31 198 GLU A O 1
ATOM 1600 N N . ALA A 1 199 ? 21.047 5.469 18.594 1 96.75 199 ALA A N 1
ATOM 1601 C CA . ALA A 1 199 ? 22.062 4.484 18.25 1 96.75 199 ALA A CA 1
ATOM 1602 C C . ALA A 1 199 ? 23.281 5.156 17.625 1 96.75 199 ALA A C 1
ATOM 1604 O O . ALA A 1 199 ? 24.266 4.488 17.281 1 96.75 199 ALA A O 1
ATOM 1605 N N . GLY A 1 200 ? 23.188 6.469 17.406 1 96.38 200 GLY A N 1
ATOM 1606 C CA . GLY A 1 200 ? 24.312 7.219 16.859 1 96.38 200 GLY A CA 1
ATOM 1607 C C . GLY A 1 200 ? 24.453 7.082 15.359 1 96.38 200 GLY A C 1
ATOM 1608 O O . GLY A 1 200 ? 25.5 7.371 14.797 1 96.38 200 GLY A O 1
ATOM 1609 N N . GLN A 1 201 ? 23.391 6.68 14.75 1 96 201 GLN A N 1
ATOM 1610 C CA . GLN A 1 201 ? 23.453 6.414 13.32 1 96 201 GLN A CA 1
ATOM 1611 C C . GLN A 1 201 ? 23.109 7.668 12.516 1 96 201 GLN A C 1
ATOM 1613 O O . GLN A 1 201 ? 23.469 7.77 11.336 1 96 201 GLN A O 1
ATOM 1618 N N . ILE A 1 202 ? 22.328 8.555 13.172 1 96.19 202 ILE A N 1
ATOM 1619 C CA . ILE A 1 202 ? 22.031 9.82 12.516 1 96.19 202 ILE A CA 1
ATOM 1620 C C . ILE A 1 202 ? 22.078 10.953 13.539 1 96.19 202 ILE A C 1
ATOM 1622 O O . ILE A 1 202 ? 22.125 10.711 14.742 1 96.19 202 ILE A O 1
ATOM 1626 N N . THR A 1 203 ? 22.172 12.164 12.992 1 95.31 203 THR A N 1
ATOM 1627 C CA . THR A 1 203 ? 21.953 13.391 13.742 1 95.31 203 THR A CA 1
ATOM 1628 C C . THR A 1 203 ? 20.719 14.133 13.211 1 95.31 203 THR A C 1
ATOM 1630 O O . THR A 1 203 ? 20.594 14.328 12 1 95.31 203 THR A O 1
ATOM 1633 N N . ILE A 1 204 ? 19.875 14.5 14.148 1 95.44 204 ILE A N 1
ATOM 1634 C CA . ILE A 1 204 ? 18.625 15.133 13.742 1 95.44 204 ILE A CA 1
ATOM 1635 C C . ILE A 1 204 ? 18.906 16.547 13.234 1 95.44 204 ILE A C 1
ATOM 1637 O O . ILE A 1 204 ? 19.594 17.328 13.898 1 95.44 204 ILE A O 1
ATOM 1641 N N . ASP A 1 205 ? 18.453 16.812 12.062 1 92.19 205 ASP A N 1
ATOM 1642 C CA . ASP A 1 205 ? 18.453 18.156 11.508 1 92.19 205 ASP A CA 1
ATOM 1643 C C . ASP A 1 205 ? 17.281 18.969 12.031 1 92.19 205 ASP A C 1
ATOM 1645 O O . ASP A 1 205 ? 16.125 18.625 11.789 1 92.19 205 ASP A O 1
ATOM 1649 N N . PRO A 1 206 ? 17.5 20.062 12.695 1 91.62 206 PRO A N 1
ATOM 1650 C CA . PRO A 1 206 ? 16.406 20.859 13.266 1 91.62 206 PRO A CA 1
ATOM 1651 C C . PRO A 1 206 ? 15.453 21.391 12.203 1 91.62 206 PRO A C 1
ATOM 1653 O O . PRO A 1 206 ? 14.328 21.797 12.523 1 91.62 206 PRO A O 1
ATOM 1656 N N . GLU A 1 207 ? 15.859 21.422 10.992 1 91.12 207 GLU A N 1
ATOM 1657 C CA . GLU A 1 207 ? 15 21.906 9.914 1 91.12 207 GLU A CA 1
ATOM 1658 C C . GLU A 1 207 ? 13.938 20.875 9.547 1 91.12 207 GLU A C 1
ATOM 1660 O O . GLU A 1 207 ? 12.875 21.234 9.031 1 91.12 207 GLU A O 1
ATOM 1665 N N . TYR A 1 208 ? 14.188 19.656 9.883 1 92.12 208 TYR A N 1
ATOM 1666 C CA . TYR A 1 208 ? 13.273 18.609 9.453 1 92.12 208 TYR A CA 1
ATOM 1667 C C . TYR A 1 208 ? 12.617 17.922 10.648 1 92.12 208 TYR A C 1
ATOM 1669 O O . TYR A 1 208 ? 11.484 17.438 10.555 1 92.12 208 TYR A O 1
ATOM 1677 N N . GLY A 1 209 ? 13.375 17.891 11.781 1 95.19 209 GLY A N 1
ATOM 1678 C CA . GLY A 1 209 ? 12.852 17.25 12.984 1 95.19 209 GLY A CA 1
ATOM 1679 C C . GLY A 1 209 ? 12.852 15.742 12.914 1 95.19 209 GLY A C 1
ATOM 1680 O O . GLY A 1 209 ? 13.594 15.148 12.133 1 95.19 209 GLY A O 1
ATOM 1681 N N . TYR A 1 210 ? 12.125 15.117 13.891 1 97.44 210 TYR A N 1
ATOM 1682 C CA . TYR A 1 210 ? 12 13.664 13.945 1 97.44 210 TYR A CA 1
ATOM 1683 C C . TYR A 1 210 ? 10.914 13.172 12.992 1 97.44 210 TYR A C 1
ATOM 1685 O O . TYR A 1 210 ? 9.758 13.578 13.102 1 97.44 210 TYR A O 1
ATOM 1693 N N . GLU A 1 211 ? 11.344 12.289 12.094 1 97.75 211 GLU A N 1
ATOM 1694 C CA . GLU A 1 211 ? 10.414 11.695 11.141 1 97.75 211 GLU A CA 1
ATOM 1695 C C . GLU A 1 211 ? 10.328 10.18 11.32 1 97.75 211 GLU A C 1
ATOM 1697 O O . GLU A 1 211 ? 11.273 9.555 11.812 1 97.75 211 GLU A O 1
ATOM 1702 N N . PHE A 1 212 ? 9.219 9.641 10.922 1 98.19 212 PHE A N 1
ATOM 1703 C CA . PHE A 1 212 ? 8.938 8.211 10.984 1 98.19 212 PHE A CA 1
ATOM 1704 C C . PHE A 1 212 ? 8.281 7.73 9.695 1 98.19 212 PHE A C 1
ATOM 1706 O O . PHE A 1 212 ? 7.238 8.25 9.297 1 98.19 212 PHE A O 1
ATOM 1713 N N . SER A 1 213 ? 8.836 6.824 9 1 96.25 213 SER A N 1
ATOM 1714 C CA . SER A 1 213 ? 8.281 6.367 7.73 1 96.25 213 SER A CA 1
ATOM 1715 C C . SER A 1 213 ? 7.086 5.449 7.949 1 96.25 213 SER A C 1
ATOM 1717 O O . SER A 1 213 ? 6.164 5.414 7.129 1 96.25 213 SER A O 1
ATOM 1719 N N . HIS A 1 214 ? 7.152 4.594 8.969 1 97.94 214 HIS A N 1
ATOM 1720 C CA . HIS A 1 214 ? 6.246 3.473 9.172 1 97.94 214 HIS A CA 1
ATOM 1721 C C . HIS A 1 214 ? 6.32 2.48 8.016 1 97.94 214 HIS A C 1
ATOM 1723 O O . HIS A 1 214 ? 6.953 2.76 6.996 1 97.94 214 HIS A O 1
ATOM 1729 N N . THR A 1 215 ? 5.875 1.262 8.188 1 98.44 215 THR A N 1
ATOM 1730 C CA . THR A 1 215 ? 5.68 0.28 7.129 1 98.44 215 THR A CA 1
ATOM 1731 C C . THR A 1 215 ? 4.328 0.476 6.449 1 98.44 215 THR A C 1
ATOM 1733 O O . THR A 1 215 ? 3.488 1.234 6.938 1 98.44 215 THR A O 1
ATOM 1736 N N . LEU A 1 216 ? 4.148 -0.117 5.285 1 98.69 216 LEU A N 1
ATOM 1737 C CA . LEU A 1 216 ? 2.836 -0.099 4.648 1 98.69 216 LEU A CA 1
ATOM 1738 C C . LEU A 1 216 ? 1.788 -0.75 5.547 1 98.69 216 LEU A C 1
ATOM 1740 O O . LEU A 1 216 ? 0.64 -0.303 5.59 1 98.69 216 LEU A O 1
ATOM 1744 N N . GLU A 1 217 ? 2.184 -1.779 6.25 1 98.56 217 GLU A N 1
ATOM 1745 C CA . GLU A 1 217 ? 1.247 -2.443 7.152 1 98.56 217 GLU A CA 1
ATOM 1746 C C . GLU A 1 217 ? 0.793 -1.504 8.266 1 98.56 217 GLU A C 1
ATOM 1748 O O . GLU A 1 217 ? -0.396 -1.438 8.578 1 98.56 217 GLU A O 1
ATOM 1753 N N . GLU A 1 218 ? 1.717 -0.734 8.875 1 98.12 218 GLU A N 1
ATOM 1754 C CA . GLU A 1 218 ? 1.358 0.221 9.914 1 98.12 218 GLU A CA 1
ATOM 1755 C C . GLU A 1 218 ? 0.441 1.313 9.375 1 98.12 218 GLU A C 1
ATOM 1757 O O . GLU A 1 218 ? -0.48 1.755 10.062 1 98.12 218 GLU A O 1
ATOM 1762 N N . GLN A 1 219 ? 0.685 1.724 8.133 1 98.38 219 GLN A N 1
ATOM 1763 C CA . GLN A 1 219 ? -0.107 2.779 7.512 1 98.38 219 GLN A CA 1
ATOM 1764 C C . GLN A 1 219 ? -1.487 2.27 7.109 1 98.38 219 GLN A C 1
ATOM 1766 O O . GLN A 1 219 ? -2.504 2.871 7.457 1 98.38 219 GLN A O 1
ATOM 1771 N N . ILE A 1 220 ? -1.521 1.111 6.422 1 98.75 220 ILE A N 1
ATOM 1772 C CA . ILE A 1 220 ? -2.75 0.629 5.801 1 98.75 220 ILE A CA 1
ATOM 1773 C C . ILE A 1 220 ? -3.521 -0.24 6.789 1 98.75 220 ILE A C 1
ATOM 1775 O O . ILE A 1 220 ? -4.66 0.075 7.148 1 98.75 220 ILE A O 1
ATOM 1779 N N . ALA A 1 221 ? -2.895 -1.313 7.324 1 98.5 221 ALA A N 1
ATOM 1780 C CA . ALA A 1 221 ? -3.588 -2.217 8.242 1 98.5 221 ALA A CA 1
ATOM 1781 C C . ALA A 1 221 ? -4.016 -1.487 9.508 1 98.5 221 ALA A C 1
ATOM 1783 O O . ALA A 1 221 ? -5.035 -1.827 10.109 1 98.5 221 ALA A O 1
ATOM 1784 N N . GLY A 1 222 ? -3.188 -0.476 9.93 1 98.31 222 GLY A N 1
ATOM 1785 C CA . GLY A 1 222 ? -3.578 0.306 11.094 1 98.31 222 GLY A CA 1
ATOM 1786 C C . GLY A 1 222 ? -4.953 0.929 10.953 1 98.31 222 GLY A C 1
ATOM 1787 O O . GLY A 1 222 ? -5.746 0.908 11.898 1 98.31 222 GLY A O 1
ATOM 1788 N N . GLN A 1 223 ? -5.254 1.513 9.781 1 98.62 223 GLN A N 1
ATOM 1789 C CA . GLN A 1 223 ? -6.574 2.068 9.508 1 98.62 223 GLN A CA 1
ATOM 1790 C C . GLN A 1 223 ? -7.648 0.985 9.57 1 98.62 223 GLN A C 1
ATOM 1792 O O . GLN A 1 223 ? -8.695 1.177 10.188 1 98.62 223 GLN A O 1
ATOM 1797 N N . LEU A 1 224 ? -7.328 -0.154 8.906 1 98.62 224 LEU A N 1
ATOM 1798 C CA . LEU A 1 224 ? -8.312 -1.218 8.742 1 98.62 224 LEU A CA 1
ATOM 1799 C C . LEU A 1 224 ? -8.641 -1.871 10.078 1 98.62 224 LEU A C 1
ATOM 1801 O O . LEU A 1 224 ? -9.805 -2.15 10.375 1 98.62 224 LEU A O 1
ATOM 1805 N N . ARG A 1 225 ? -7.68 -2.021 10.875 1 96.81 225 ARG A N 1
ATOM 1806 C CA . ARG A 1 225 ? -7.859 -2.648 12.18 1 96.81 225 ARG A CA 1
ATOM 1807 C C . ARG A 1 225 ? -8.578 -1.711 13.148 1 96.81 225 ARG A C 1
ATOM 1809 O O . ARG A 1 225 ? -9.172 -2.16 14.125 1 96.81 225 ARG A O 1
ATOM 1816 N N . ALA A 1 226 ? -8.492 -0.438 12.891 1 98 226 ALA A N 1
ATOM 1817 C CA . ALA A 1 226 ? -9.25 0.529 13.68 1 98 226 ALA A CA 1
ATOM 1818 C C . ALA A 1 226 ? -10.742 0.472 13.336 1 98 226 ALA A C 1
ATOM 1820 O O . ALA A 1 226 ? -11.57 1.006 14.07 1 98 226 ALA A O 1
ATOM 1821 N N . GLY A 1 227 ? -11.07 -0.146 12.203 1 97.94 227 GLY A N 1
ATOM 1822 C CA . GLY A 1 227 ? -12.469 -0.299 11.859 1 97.94 227 GLY A CA 1
ATOM 1823 C C . GLY A 1 227 ? -12.82 0.289 10.5 1 97.94 227 GLY A C 1
ATOM 1824 O O . GLY A 1 227 ? -13.977 0.262 10.086 1 97.94 227 GLY A O 1
ATOM 1825 N N . PHE A 1 228 ? -11.812 0.769 9.797 1 98.81 228 PHE A N 1
ATOM 1826 C CA . PHE A 1 228 ? -12.062 1.37 8.492 1 98.81 228 PHE A CA 1
ATOM 1827 C C . PHE A 1 228 ? -11.984 0.322 7.387 1 98.81 228 PHE A C 1
ATOM 1829 O O . PHE A 1 228 ? -11.359 -0.728 7.562 1 98.81 228 PHE A O 1
ATOM 1836 N N . ALA A 1 229 ? -12.617 0.574 6.27 1 98.75 229 ALA A N 1
ATOM 1837 C CA . ALA A 1 229 ? -12.406 -0.112 4.996 1 98.75 229 ALA A CA 1
ATOM 1838 C C . ALA A 1 229 ? -11.891 0.851 3.934 1 98.75 229 ALA A C 1
ATOM 1840 O O . ALA A 1 229 ? -12.406 1.963 3.791 1 98.75 229 ALA A O 1
ATOM 1841 N N . MET A 1 230 ? -10.891 0.439 3.283 1 98.88 230 MET A N 1
ATOM 1842 C CA . MET A 1 230 ? -10.344 1.297 2.238 1 98.88 230 MET A CA 1
ATOM 1843 C C . MET A 1 230 ? -11.133 1.148 0.941 1 98.88 230 MET A C 1
ATOM 1845 O O . MET A 1 230 ? -11.375 0.031 0.483 1 98.88 230 MET A O 1
ATOM 1849 N N . ILE A 1 231 ? -11.422 2.32 0.285 1 98.81 231 ILE A N 1
ATOM 1850 C CA . ILE A 1 231 ? -12.336 2.215 -0.851 1 98.81 231 ILE A CA 1
ATOM 1851 C C . ILE A 1 231 ? -11.734 2.932 -2.059 1 98.81 231 ILE A C 1
ATOM 1853 O O . ILE A 1 231 ? -12.289 2.873 -3.16 1 98.81 231 ILE A O 1
ATOM 1857 N N . ASP A 1 232 ? -10.617 3.588 -1.864 1 98.81 232 ASP A N 1
ATOM 1858 C CA . ASP A 1 232 ? -9.859 4.129 -2.988 1 98.81 232 ASP A CA 1
ATOM 1859 C C . ASP A 1 232 ? -8.414 4.402 -2.594 1 98.81 232 ASP A C 1
ATOM 1861 O O . ASP A 1 232 ? -8.07 4.383 -1.41 1 98.81 232 ASP A O 1
ATOM 1865 N N . PHE A 1 233 ? -7.598 4.652 -3.568 1 98.94 233 PHE A N 1
ATOM 1866 C CA . PHE A 1 233 ? -6.152 4.75 -3.375 1 98.94 233 PHE A CA 1
ATOM 1867 C C . PHE A 1 233 ? -5.484 5.367 -4.598 1 98.94 233 PHE A C 1
ATOM 1869 O O . PHE A 1 233 ? -5.906 5.129 -5.73 1 98.94 233 PHE A O 1
ATOM 1876 N N . TYR A 1 234 ? -4.461 6.199 -4.363 1 98.88 234 TYR A N 1
ATOM 1877 C CA . TYR A 1 234 ? -3.656 6.645 -5.496 1 98.88 234 TYR A CA 1
ATOM 1878 C C . TYR A 1 234 ? -2.217 6.91 -5.074 1 98.88 234 TYR A C 1
ATOM 1880 O O . TYR A 1 234 ? -1.921 7 -3.879 1 98.88 234 TYR A O 1
ATOM 1888 N N . GLU A 1 235 ? -1.355 6.941 -6.023 1 98.81 235 GLU A N 1
ATOM 1889 C CA . GLU A 1 235 ? 0.039 7.344 -5.867 1 98.81 235 GLU A CA 1
ATOM 1890 C C . GLU A 1 235 ? 0.304 8.688 -6.543 1 98.81 235 GLU A C 1
ATOM 1892 O O . GLU A 1 235 ? -0.429 9.086 -7.449 1 98.81 235 GLU A O 1
ATOM 1897 N N . SER A 1 236 ? 1.285 9.367 -6.039 1 98.88 236 SER A N 1
ATOM 1898 C CA . SER A 1 236 ? 1.727 10.602 -6.684 1 98.88 236 SER A CA 1
ATOM 1899 C C . SER A 1 236 ? 3.234 10.781 -6.559 1 98.88 236 SER A C 1
ATOM 1901 O O . SER A 1 236 ? 3.9 10.008 -5.863 1 98.88 236 SER A O 1
ATOM 1903 N N . LYS A 1 237 ? 3.76 11.75 -7.289 1 98.62 237 LYS A N 1
ATOM 1904 C CA . LYS A 1 237 ? 5.199 11.977 -7.375 1 98.62 237 LYS A CA 1
ATOM 1905 C C . LYS A 1 237 ? 5.531 13.453 -7.168 1 98.62 237 LYS A C 1
ATOM 1907 O O . LYS A 1 237 ? 4.891 14.328 -7.758 1 98.62 237 LYS A O 1
ATOM 1912 N N . ASP A 1 238 ? 6.445 13.695 -6.32 1 98.31 238 ASP A N 1
ATOM 1913 C CA . ASP A 1 238 ? 7.121 14.992 -6.27 1 98.31 238 ASP A CA 1
ATOM 1914 C C . ASP A 1 238 ? 8.242 15.062 -7.305 1 98.31 238 ASP A C 1
ATOM 1916 O O . ASP A 1 238 ? 9.305 14.477 -7.113 1 98.31 238 ASP A O 1
ATOM 1920 N N . SER A 1 239 ? 8.102 15.805 -8.336 1 96.19 239 SER A N 1
ATOM 1921 C CA . SER A 1 239 ? 9.039 15.852 -9.453 1 96.19 239 SER A CA 1
ATOM 1922 C C . SER A 1 239 ? 10.422 16.312 -8.992 1 96.19 239 SER A C 1
ATOM 1924 O O . SER A 1 239 ? 11.414 16.109 -9.688 1 96.19 239 SER A O 1
ATOM 1926 N N . ARG A 1 240 ? 10.531 16.984 -7.848 1 96.19 240 ARG A N 1
ATOM 1927 C CA . ARG A 1 240 ? 11.805 17.453 -7.328 1 96.19 240 ARG A CA 1
ATOM 1928 C C . ARG A 1 240 ? 12.617 16.312 -6.727 1 96.19 240 ARG A C 1
ATOM 1930 O O . ARG A 1 240 ? 13.828 16.438 -6.539 1 96.19 240 ARG A O 1
ATOM 1937 N N . ASN A 1 241 ? 11.961 15.258 -6.273 1 97.62 241 ASN A N 1
ATOM 1938 C CA . ASN A 1 241 ? 12.602 14.094 -5.672 1 97.62 241 ASN A CA 1
ATOM 1939 C C . ASN A 1 241 ? 13.227 13.188 -6.73 1 97.62 241 ASN A C 1
ATOM 1941 O O . ASN A 1 241 ? 12.516 12.578 -7.531 1 97.62 241 ASN A O 1
ATOM 1945 N N . ARG A 1 242 ? 14.453 12.984 -6.746 1 97.69 242 ARG A N 1
ATOM 1946 C CA . ARG A 1 242 ? 15.109 12.234 -7.812 1 97.69 242 ARG A CA 1
ATOM 1947 C C . ARG A 1 242 ? 14.75 10.758 -7.75 1 97.69 242 ARG A C 1
ATOM 1949 O O . ARG A 1 242 ? 14.953 10.023 -8.719 1 97.69 242 ARG A O 1
ATOM 1956 N N . LEU A 1 243 ? 14.258 10.289 -6.613 1 98.5 243 LEU A N 1
ATOM 1957 C CA . LEU A 1 243 ? 13.82 8.898 -6.508 1 98.5 243 LEU A CA 1
ATOM 1958 C C . LEU A 1 243 ? 12.609 8.641 -7.395 1 98.5 243 LEU A C 1
ATOM 1960 O O . LEU A 1 243 ? 12.312 7.492 -7.727 1 98.5 243 LEU A O 1
ATOM 1964 N N . THR A 1 244 ? 11.891 9.703 -7.754 1 98.44 244 THR A N 1
ATOM 1965 C CA . THR A 1 244 ? 10.625 9.508 -8.453 1 98.44 244 THR A CA 1
ATOM 1966 C C . THR A 1 244 ? 10.867 9.094 -9.898 1 98.44 244 THR A C 1
ATOM 1968 O O . THR A 1 244 ? 9.93 8.703 -10.602 1 98.44 244 THR A O 1
ATOM 1971 N N . GLN A 1 245 ? 12.102 9.148 -10.383 1 97.94 245 GLN A N 1
ATOM 1972 C CA . GLN A 1 245 ? 12.406 8.547 -11.68 1 97.94 245 GLN A CA 1
ATOM 1973 C C . GLN A 1 245 ? 12.195 7.035 -11.641 1 97.94 245 GLN A C 1
ATOM 1975 O O . GLN A 1 245 ? 11.992 6.406 -12.68 1 97.94 245 GLN A O 1
ATOM 1980 N N . PHE A 1 246 ? 12.156 6.453 -10.422 1 98.31 246 PHE A N 1
ATOM 1981 C CA . PHE A 1 246 ? 12.039 5.008 -10.273 1 98.31 246 PHE A CA 1
ATOM 1982 C C . PHE A 1 246 ? 10.625 4.625 -9.836 1 98.31 246 PHE A C 1
ATOM 1984 O O . PHE A 1 246 ? 10.039 3.689 -10.383 1 98.31 246 PHE A O 1
ATOM 1991 N N . ALA A 1 247 ? 10.055 5.301 -8.844 1 98.56 247 ALA A N 1
ATOM 1992 C CA . ALA A 1 247 ? 8.742 4.957 -8.297 1 98.56 247 ALA A CA 1
ATOM 1993 C C . ALA A 1 247 ? 8.125 6.145 -7.566 1 98.56 247 ALA A C 1
ATOM 1995 O O . ALA A 1 247 ? 8.82 7.109 -7.238 1 98.56 247 ALA A O 1
ATOM 1996 N N . SER A 1 248 ? 6.848 6.027 -7.273 1 98.81 248 SER A N 1
ATOM 1997 C CA . SER A 1 248 ? 6.148 7.09 -6.559 1 98.81 248 SER A CA 1
ATOM 1998 C C . SER A 1 248 ? 6.699 7.254 -5.145 1 98.81 248 SER A C 1
ATOM 2000 O O . SER A 1 248 ? 7.117 6.281 -4.516 1 98.81 248 SER A O 1
ATOM 2002 N N . ASP A 1 249 ? 6.68 8.477 -4.672 1 98.75 249 ASP A N 1
ATOM 2003 C CA . ASP A 1 249 ? 7.199 8.727 -3.332 1 98.75 249 ASP A CA 1
ATOM 2004 C C . ASP A 1 249 ? 6.082 9.141 -2.377 1 98.75 249 ASP A C 1
ATOM 2006 O O . ASP A 1 249 ? 6.316 9.32 -1.18 1 98.75 249 ASP A O 1
ATOM 2010 N N . TYR A 1 250 ? 4.762 9.211 -2.896 1 98.88 250 TYR A N 1
ATOM 2011 C CA . TYR A 1 250 ? 3.615 9.508 -2.045 1 98.88 250 TYR A CA 1
ATOM 2012 C C . TYR A 1 250 ? 2.475 8.531 -2.305 1 98.88 250 TYR A C 1
ATOM 2014 O O . TYR A 1 250 ? 2.332 8.016 -3.414 1 98.88 250 TYR A O 1
ATOM 2022 N N . LEU A 1 251 ? 1.701 8.289 -1.307 1 98.88 251 LEU A N 1
ATOM 2023 C CA . LEU A 1 251 ? 0.491 7.477 -1.341 1 98.88 251 LEU A CA 1
ATOM 2024 C C . LEU A 1 251 ? -0.672 8.203 -0.675 1 98.88 251 LEU A C 1
ATOM 2026 O O . LEU A 1 251 ? -0.474 8.961 0.279 1 98.88 251 LEU A O 1
ATOM 2030 N N . ALA A 1 252 ? -1.85 7.988 -1.17 1 98.94 252 ALA A N 1
ATOM 2031 C CA . ALA A 1 252 ? -3.062 8.477 -0.518 1 98.94 252 ALA A CA 1
ATOM 2032 C C . ALA A 1 252 ? -4.176 7.434 -0.583 1 98.94 252 ALA A C 1
ATOM 2034 O O . ALA A 1 252 ? -4.285 6.695 -1.562 1 98.94 252 ALA A O 1
ATOM 2035 N N . ASN A 1 253 ? -4.953 7.352 0.469 1 98.88 253 ASN A N 1
ATOM 2036 C CA . ASN A 1 253 ? -6.098 6.449 0.404 1 98.88 253 ASN A CA 1
ATOM 2037 C C . ASN A 1 253 ? -7.355 7.102 0.973 1 98.88 253 ASN A C 1
ATOM 2039 O O . ASN A 1 253 ? -7.273 8.07 1.726 1 98.88 253 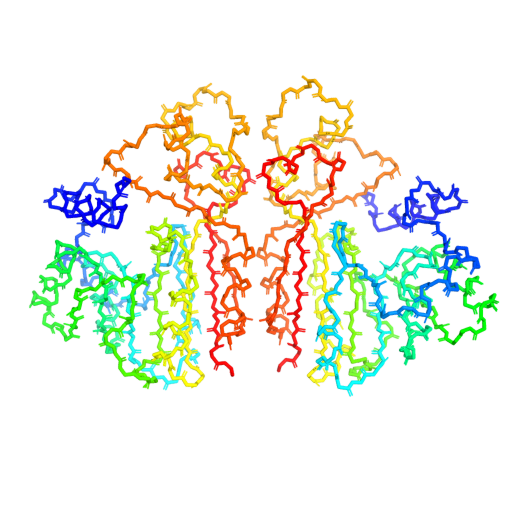ASN A O 1
ATOM 2043 N N . LEU A 1 254 ? -8.453 6.668 0.525 1 98.94 254 LEU A N 1
ATOM 2044 C CA . LEU A 1 254 ? -9.789 6.949 1.044 1 98.94 254 LEU A CA 1
ATOM 2045 C C . LEU A 1 254 ? -10.344 5.746 1.79 1 98.94 254 LEU A C 1
ATOM 2047 O O . LEU A 1 254 ? -10.469 4.656 1.22 1 98.94 254 LEU A O 1
ATOM 2051 N N . SER A 1 255 ? -10.664 5.922 3.053 1 98.88 255 SER A N 1
ATOM 2052 C CA . SER A 1 255 ? -11.281 4.871 3.852 1 98.88 255 SER A CA 1
ATOM 2053 C C . SER A 1 255 ? -12.617 5.32 4.426 1 98.88 255 SER A C 1
ATOM 2055 O O . SER A 1 255 ? -12.883 6.52 4.527 1 98.88 255 SER A O 1
ATOM 2057 N N . ILE A 1 256 ? -13.43 4.391 4.758 1 98.75 256 ILE A N 1
ATOM 2058 C CA . ILE A 1 256 ? -14.766 4.676 5.27 1 98.75 256 ILE A CA 1
ATOM 2059 C C . ILE A 1 256 ? -14.977 3.949 6.598 1 98.75 256 ILE A C 1
ATOM 2061 O O . ILE A 1 256 ? -14.531 2.811 6.766 1 98.75 256 ILE A O 1
ATOM 2065 N N . LYS A 1 257 ? -15.555 4.645 7.562 1 98.38 257 LYS A N 1
ATOM 2066 C CA . LYS A 1 257 ? -15.977 4.004 8.805 1 98.38 257 LYS A CA 1
ATOM 2067 C C . LYS A 1 257 ? -17.188 3.098 8.57 1 98.38 257 LYS A C 1
ATOM 2069 O O . LYS A 1 257 ? -18.297 3.58 8.328 1 98.38 257 LYS A O 1
ATOM 2074 N N . TRP A 1 258 ? -16.891 1.795 8.664 1 86.06 258 TRP A N 1
ATOM 2075 C CA . TRP A 1 258 ? -17.875 0.8 8.25 1 86.06 258 TRP A CA 1
ATOM 2076 C C . TRP A 1 258 ? -18.516 0.139 9.461 1 86.06 258 TRP A C 1
ATOM 2078 O O . TRP A 1 258 ? -17.906 0.053 10.531 1 86.06 258 TRP A O 1
ATOM 2088 N N . MET B 1 1 ? 5.586 -10.047 -31.844 1 48.19 1 MET B N 1
ATOM 2089 C CA . MET B 1 1 ? 5.742 -9.773 -30.406 1 48.19 1 MET B CA 1
ATOM 2090 C C . MET B 1 1 ? 5.266 -10.961 -29.578 1 48.19 1 MET B C 1
ATOM 2092 O O . MET B 1 1 ? 4.195 -11.516 -29.844 1 48.19 1 MET B O 1
ATOM 2096 N N . THR B 1 2 ? 6.336 -11.531 -28.859 1 60.59 2 THR B N 1
ATOM 2097 C CA . THR B 1 2 ? 6.082 -12.781 -28.156 1 60.59 2 THR B CA 1
ATOM 2098 C C . THR B 1 2 ? 4.828 -12.672 -27.297 1 60.59 2 THR B C 1
ATOM 2100 O O . THR B 1 2 ? 4.625 -11.664 -26.609 1 60.59 2 THR B O 1
ATOM 2103 N N . ASP B 1 3 ? 3.928 -13.469 -27.656 1 89.31 3 ASP B N 1
ATOM 2104 C CA . ASP B 1 3 ? 2.785 -13.695 -26.781 1 89.31 3 ASP B CA 1
ATOM 2105 C C . ASP B 1 3 ? 3.24 -14.117 -25.391 1 89.31 3 ASP B C 1
ATOM 2107 O O . ASP B 1 3 ? 3.564 -15.289 -25.172 1 89.31 3 ASP B O 1
ATOM 2111 N N . TYR B 1 4 ? 3.414 -13.172 -24.484 1 95.44 4 TYR B N 1
ATOM 2112 C CA . TYR B 1 4 ? 4.016 -13.445 -23.188 1 95.44 4 TYR B CA 1
ATOM 2113 C C . TYR B 1 4 ? 3.195 -14.461 -22.406 1 95.44 4 TYR B C 1
ATOM 2115 O O . TYR B 1 4 ? 3.736 -15.203 -21.578 1 95.44 4 TYR B O 1
ATOM 2123 N N . VAL B 1 5 ? 1.868 -14.555 -22.734 1 96.06 5 VAL B N 1
ATOM 2124 C CA . VAL B 1 5 ? 0.994 -15.477 -22.016 1 96.06 5 VAL B CA 1
ATOM 2125 C C . VAL B 1 5 ? 1.359 -16.922 -22.359 1 96.06 5 VAL B C 1
ATOM 2127 O O . VAL B 1 5 ? 1.56 -17.734 -21.453 1 96.06 5 VAL B O 1
ATOM 2130 N N . ASN B 1 6 ? 1.414 -17.156 -23.641 1 95.75 6 ASN B N 1
ATOM 2131 C CA . ASN B 1 6 ? 1.818 -18.5 -24.078 1 95.75 6 ASN B CA 1
ATOM 2132 C C . ASN B 1 6 ? 3.221 -18.844 -23.594 1 95.75 6 ASN B C 1
ATOM 2134 O O . ASN B 1 6 ? 3.48 -19.984 -23.203 1 95.75 6 ASN B O 1
ATOM 2138 N N . TYR B 1 7 ? 4.09 -17.891 -23.688 1 96.81 7 TYR B N 1
ATOM 2139 C CA . TYR B 1 7 ? 5.457 -18.094 -23.219 1 96.81 7 TYR B CA 1
ATOM 2140 C C . TYR B 1 7 ? 5.477 -18.484 -21.75 1 96.81 7 TYR B C 1
ATOM 2142 O O . TYR B 1 7 ? 6.133 -19.453 -21.359 1 96.81 7 TYR B O 1
ATOM 2150 N N . ASN B 1 8 ? 4.773 -17.766 -20.859 1 97.5 8 ASN B N 1
ATOM 2151 C CA . ASN B 1 8 ? 4.742 -18.031 -19.422 1 97.5 8 ASN B CA 1
ATOM 2152 C C . ASN B 1 8 ? 4.035 -19.344 -19.125 1 97.5 8 ASN B C 1
ATOM 2154 O O . ASN B 1 8 ? 4.398 -20.047 -18.172 1 97.5 8 ASN B O 1
ATOM 2158 N N . GLN B 1 9 ? 2.965 -19.641 -19.938 1 96.94 9 GLN B N 1
ATOM 2159 C CA . GLN B 1 9 ? 2.309 -20.938 -19.766 1 96.94 9 GLN B CA 1
ATOM 2160 C C . GLN B 1 9 ? 3.289 -22.078 -20 1 96.94 9 GLN B C 1
ATOM 2162 O O . GLN B 1 9 ? 3.371 -23 -19.188 1 96.94 9 GLN B O 1
ATOM 2167 N N . GLU B 1 10 ? 4.016 -22 -21.062 1 96.31 10 GLU B N 1
ATOM 2168 C CA . GLU B 1 10 ? 5.008 -23.016 -21.391 1 96.31 10 GLU B CA 1
ATOM 2169 C C . GLU B 1 10 ? 6.109 -23.078 -20.328 1 96.31 10 GLU B C 1
ATOM 2171 O O . GLU B 1 10 ? 6.57 -24.156 -19.953 1 96.31 10 GLU B O 1
ATOM 2176 N N . ARG B 1 11 ? 6.504 -21.953 -19.922 1 96.19 11 ARG B N 1
ATOM 2177 C CA . ARG B 1 11 ? 7.512 -21.891 -18.875 1 96.19 11 ARG B CA 1
ATOM 2178 C C . ARG B 1 11 ? 7.059 -22.641 -17.625 1 96.19 11 ARG B C 1
ATOM 2180 O O . ARG B 1 11 ? 7.812 -23.422 -17.062 1 96.19 11 ARG B O 1
ATOM 2187 N N . TRP B 1 12 ? 5.883 -22.375 -17.141 1 96.44 12 TRP B N 1
ATOM 2188 C CA . TRP B 1 12 ? 5.387 -23.016 -15.93 1 96.44 12 TRP B CA 1
ATOM 2189 C C . TRP B 1 12 ? 5.219 -24.516 -16.125 1 96.44 12 TRP B C 1
ATOM 2191 O O . TRP B 1 12 ? 5.461 -25.312 -15.211 1 96.44 12 TRP B O 1
ATOM 2201 N N . ASN B 1 13 ? 4.816 -24.922 -17.359 1 97.31 13 ASN B N 1
ATOM 2202 C CA . ASN B 1 13 ? 4.773 -26.359 -17.656 1 97.31 13 ASN B CA 1
ATOM 2203 C C . ASN B 1 13 ? 6.156 -26.984 -17.531 1 97.31 13 ASN B C 1
ATOM 2205 O O . ASN B 1 13 ? 6.312 -28.031 -16.891 1 97.31 13 ASN B O 1
ATOM 2209 N N . ARG B 1 14 ? 7.086 -26.297 -18.078 1 96.62 14 ARG B N 1
ATOM 2210 C CA . ARG B 1 14 ? 8.453 -26.812 -18.094 1 96.62 14 ARG B CA 1
ATOM 2211 C C . ARG B 1 14 ? 9.023 -26.875 -16.672 1 96.62 14 ARG B C 1
ATOM 2213 O O . ARG B 1 14 ? 9.586 -27.891 -16.266 1 96.62 14 ARG B O 1
ATOM 2220 N N . VAL B 1 15 ? 8.906 -25.797 -15.938 1 95.12 15 VAL B N 1
ATOM 2221 C CA . VAL B 1 15 ? 9.445 -25.719 -14.586 1 95.12 15 VAL B CA 1
ATOM 2222 C C . VAL B 1 15 ? 8.719 -26.719 -13.688 1 95.12 15 VAL B C 1
ATOM 2224 O O . VAL B 1 15 ? 9.352 -27.375 -12.852 1 95.12 15 VAL B O 1
ATOM 2227 N N . SER B 1 16 ? 7.445 -26.828 -13.852 1 94.75 16 SER B N 1
ATOM 2228 C CA . SER B 1 16 ? 6.648 -27.734 -13.039 1 94.75 16 SER B CA 1
ATOM 2229 C C . SER B 1 16 ? 7.02 -29.188 -13.32 1 94.75 16 SER B C 1
ATOM 2231 O O . SER B 1 16 ? 7.145 -29.984 -12.391 1 94.75 16 SER B O 1
ATOM 2233 N N . ALA B 1 17 ? 7.219 -29.562 -14.555 1 93.94 17 ALA B N 1
ATOM 2234 C CA . ALA B 1 17 ? 7.512 -30.938 -14.953 1 93.94 17 ALA B CA 1
ATOM 2235 C C . ALA B 1 17 ? 8.75 -31.469 -14.234 1 93.94 17 ALA B C 1
ATOM 2237 O O . ALA B 1 17 ? 8.828 -32.656 -13.914 1 93.94 17 ALA B O 1
ATOM 2238 N N . ARG B 1 18 ? 9.625 -30.594 -13.883 1 92.31 18 ARG B N 1
ATOM 2239 C CA . ARG B 1 18 ? 10.867 -31.031 -13.25 1 92.31 18 ARG B CA 1
ATOM 2240 C C . ARG B 1 18 ? 10.914 -30.609 -11.789 1 92.31 18 ARG B C 1
ATOM 2242 O O . ARG B 1 18 ? 11.969 -30.672 -11.156 1 92.31 18 ARG B O 1
ATOM 2249 N N . GLN B 1 19 ? 9.797 -30.172 -11.32 1 87.88 19 GLN B N 1
ATOM 2250 C CA . GLN B 1 19 ? 9.734 -29.656 -9.953 1 87.88 19 GLN B CA 1
ATOM 2251 C C . GLN B 1 19 ? 10.875 -28.688 -9.68 1 87.88 19 GLN B C 1
ATOM 2253 O O . GLN B 1 19 ? 11.609 -28.844 -8.703 1 87.88 19 GLN B O 1
ATOM 2258 N N . GLY B 1 20 ? 10.93 -27.641 -10.508 1 84.62 20 GLY B N 1
ATOM 2259 C CA . GLY B 1 20 ? 12.109 -26.797 -10.633 1 84.62 20 GLY B CA 1
ATOM 2260 C C . GLY B 1 20 ? 12.156 -25.688 -9.602 1 84.62 20 GLY B C 1
ATOM 2261 O O . GLY B 1 20 ? 13.141 -24.938 -9.539 1 84.62 20 GLY B O 1
ATOM 2262 N N . ASN B 1 21 ? 11.047 -25.422 -8.891 1 89.06 21 ASN B N 1
ATOM 2263 C CA . ASN B 1 21 ? 11.047 -24.469 -7.777 1 89.06 21 ASN B CA 1
ATOM 2264 C C . ASN B 1 21 ? 10.07 -24.891 -6.684 1 89.06 21 ASN B C 1
ATOM 2266 O O . ASN B 1 21 ? 9.367 -25.891 -6.824 1 89.06 21 ASN B O 1
ATOM 2270 N N . ALA B 1 22 ? 10.062 -24.219 -5.555 1 90.62 22 ALA B N 1
ATOM 2271 C CA . ALA B 1 22 ? 9.336 -24.609 -4.352 1 90.62 22 ALA B CA 1
ATOM 2272 C C . ALA B 1 22 ? 7.836 -24.672 -4.621 1 90.62 22 ALA B C 1
ATOM 2274 O O . ALA B 1 22 ? 7.117 -25.438 -3.973 1 90.62 22 ALA B O 1
ATOM 2275 N N . TYR B 1 23 ? 7.309 -24.016 -5.625 1 92.94 23 TYR B N 1
ATOM 2276 C CA . TYR B 1 23 ? 5.879 -23.875 -5.867 1 92.94 23 TYR B CA 1
ATOM 2277 C C . TYR B 1 23 ? 5.395 -24.906 -6.883 1 92.94 23 TYR B C 1
ATOM 2279 O O . TYR B 1 23 ? 4.246 -24.859 -7.328 1 92.94 23 TYR B O 1
ATOM 2287 N N . THR B 1 24 ? 6.285 -25.828 -7.266 1 95.25 24 THR B N 1
ATOM 2288 C CA . THR B 1 24 ? 5.949 -26.875 -8.219 1 95.25 24 THR B CA 1
ATOM 2289 C C . THR B 1 24 ? 6.082 -28.266 -7.582 1 95.25 24 THR B C 1
ATOM 2291 O O . THR B 1 24 ? 6.02 -29.281 -8.273 1 95.25 24 THR B O 1
ATOM 2294 N N . VAL B 1 25 ? 6.266 -28.297 -6.281 1 96.62 25 VAL B N 1
ATOM 2295 C CA . VAL B 1 25 ? 6.43 -29.562 -5.562 1 96.62 25 VAL B CA 1
ATOM 2296 C C . VAL B 1 25 ? 5.16 -29.875 -4.77 1 96.62 25 VAL B C 1
ATOM 2298 O O . VAL B 1 25 ? 4.867 -29.219 -3.771 1 96.62 25 VAL B O 1
ATOM 2301 N N . PRO B 1 26 ? 4.418 -30.875 -5.227 1 97.31 26 PRO B N 1
ATOM 2302 C CA . PRO B 1 26 ? 3.195 -31.203 -4.492 1 97.31 26 PRO B CA 1
ATOM 2303 C C . PRO B 1 26 ? 3.475 -31.734 -3.088 1 97.31 26 PRO B C 1
ATOM 2305 O O . PRO B 1 26 ? 4.562 -32.25 -2.822 1 97.31 26 PRO B O 1
ATOM 2308 N N . LEU B 1 27 ? 2.566 -31.641 -2.236 1 97.25 27 LEU B N 1
ATOM 2309 C CA . LEU B 1 27 ? 2.67 -32.188 -0.893 1 97.25 27 LEU B CA 1
ATOM 2310 C C . LEU B 1 27 ? 2.885 -33.688 -0.943 1 97.25 27 LEU B C 1
ATOM 2312 O O . LEU B 1 27 ? 2.244 -34.406 -1.734 1 97.25 27 LEU B O 1
ATOM 2316 N N . SER B 1 28 ? 3.799 -34.125 -0.093 1 97.81 28 SER B N 1
ATOM 2317 C CA . SER B 1 28 ? 3.855 -35.562 0.147 1 97.81 28 SER B CA 1
ATOM 2318 C C . SER B 1 28 ? 2.686 -36.031 1.01 1 97.81 28 SER B C 1
ATOM 2320 O O . SER B 1 28 ? 1.984 -35.219 1.606 1 97.81 28 SER B O 1
ATOM 2322 N N . HIS B 1 29 ? 2.48 -37.406 0.986 1 98.19 29 HIS B N 1
ATOM 2323 C CA . HIS B 1 29 ? 1.438 -37.969 1.846 1 98.19 29 HIS B CA 1
ATOM 2324 C C . HIS B 1 29 ? 1.68 -37.594 3.307 1 98.19 29 HIS B C 1
ATOM 2326 O O . HIS B 1 29 ? 0.751 -37.219 4.016 1 98.19 29 HIS B O 1
ATOM 2332 N N . GLU B 1 30 ? 2.906 -37.656 3.75 1 98.25 30 GLU B N 1
ATOM 2333 C CA . GLU B 1 30 ? 3.27 -37.344 5.129 1 98.25 30 GLU B CA 1
ATOM 2334 C C . GLU B 1 30 ? 3.004 -35.875 5.461 1 98.25 30 GLU B C 1
ATOM 2336 O O . GLU B 1 30 ? 2.438 -35.562 6.512 1 98.25 30 GLU B O 1
ATOM 2341 N N . GLU B 1 31 ? 3.383 -35.031 4.582 1 97.75 31 GLU B N 1
ATOM 2342 C CA . GLU B 1 31 ? 3.145 -33.594 4.777 1 97.75 31 GLU B CA 1
ATOM 2343 C C . GLU B 1 31 ? 1.652 -33.312 4.844 1 97.75 31 GLU B C 1
ATOM 2345 O O . GLU B 1 31 ? 1.219 -32.469 5.652 1 97.75 31 GLU B O 1
ATOM 2350 N N . PHE B 1 32 ? 0.942 -33.969 3.984 1 98.06 32 PHE B N 1
ATOM 2351 C CA . PHE B 1 32 ? -0.501 -33.75 3.939 1 98.06 32 PHE B CA 1
ATOM 2352 C C . PHE B 1 32 ? -1.147 -34.188 5.254 1 98.06 32 PHE B C 1
ATOM 2354 O O . PHE B 1 32 ? -1.997 -33.469 5.789 1 98.06 32 PHE B O 1
ATOM 2361 N N . LEU B 1 33 ? -0.727 -35.312 5.797 1 97.69 33 LEU B N 1
ATOM 2362 C CA . LEU B 1 33 ? -1.287 -35.812 7.039 1 97.69 33 LE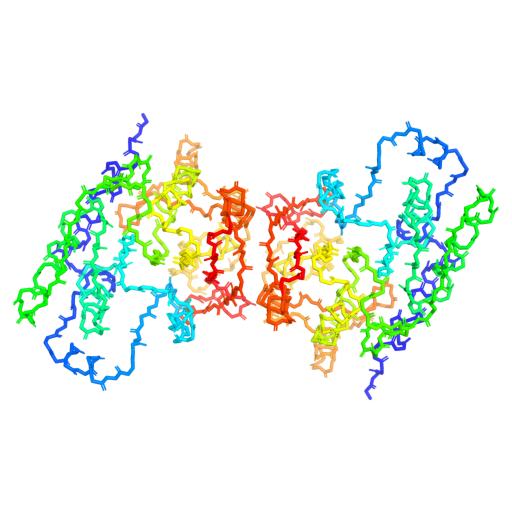U B CA 1
ATOM 2363 C C . LEU B 1 33 ? -1.038 -34.844 8.195 1 97.69 33 LEU B C 1
ATOM 2365 O O . LEU B 1 33 ? -1.907 -34.656 9.047 1 97.69 33 LEU B O 1
ATOM 2369 N N . VAL B 1 34 ? 0.068 -34.25 8.172 1 97.69 34 VAL B N 1
ATOM 2370 C CA . VAL B 1 34 ? 0.406 -33.281 9.219 1 97.69 34 VAL B CA 1
ATOM 2371 C C . VAL B 1 34 ? -0.458 -32.031 9.07 1 97.69 34 VAL B C 1
ATOM 2373 O O . VAL B 1 34 ? -1.016 -31.531 10.055 1 97.69 34 VAL B O 1
ATOM 2376 N N . ALA B 1 35 ? -0.589 -31.547 7.891 1 96.88 35 ALA B N 1
ATOM 2377 C CA . ALA B 1 35 ? -1.287 -30.297 7.609 1 96.88 35 ALA B CA 1
ATOM 2378 C C . ALA B 1 35 ? -2.781 -30.438 7.887 1 96.88 35 ALA B C 1
ATOM 2380 O O . ALA B 1 35 ? -3.41 -29.5 8.391 1 96.88 35 ALA B O 1
ATOM 2381 N N . LYS B 1 36 ? -3.348 -31.578 7.555 1 96.25 36 LYS B N 1
ATOM 2382 C CA . LYS B 1 36 ? -4.793 -31.75 7.664 1 96.25 36 LYS B CA 1
ATOM 2383 C C . LYS B 1 36 ? -5.242 -31.766 9.125 1 96.25 36 LYS B C 1
ATOM 2385 O O . LYS B 1 36 ? -6.391 -31.438 9.43 1 96.25 36 LYS B O 1
ATOM 2390 N N . ASP B 1 37 ? -4.34 -32.094 10.062 1 96.44 37 ASP B N 1
ATOM 2391 C CA . ASP B 1 37 ? -4.68 -32.25 11.477 1 96.44 37 ASP B CA 1
ATOM 2392 C C . ASP B 1 37 ? -4.402 -30.953 12.234 1 96.44 37 ASP B C 1
ATOM 2394 O O . ASP B 1 37 ? -4.598 -30.891 13.453 1 96.44 37 ASP B O 1
ATOM 2398 N N . LYS B 1 38 ? -3.898 -29.969 11.57 1 97.5 38 LYS B N 1
ATOM 2399 C CA . LYS B 1 38 ? -3.648 -28.641 12.133 1 97.5 38 LYS B CA 1
ATOM 2400 C C . LYS B 1 38 ? -4.652 -27.625 11.602 1 97.5 38 LYS B C 1
ATOM 2402 O O . LYS B 1 38 ? -5.383 -27.906 10.648 1 97.5 38 LYS B O 1
ATOM 2407 N N . PRO B 1 39 ? -4.766 -26.5 12.32 1 97.44 39 PRO B N 1
ATOM 2408 C CA . PRO B 1 39 ? -5.59 -25.453 11.734 1 97.44 39 PRO B CA 1
ATOM 2409 C C . PRO B 1 39 ? -5.148 -25.078 10.32 1 97.44 39 PRO B C 1
ATOM 2411 O O . PRO B 1 39 ? -3.971 -25.219 9.977 1 97.44 39 PRO B O 1
ATOM 2414 N N . LEU B 1 40 ? -6.09 -24.656 9.531 1 98.06 40 LEU B N 1
ATOM 2415 C CA . LEU B 1 40 ? -5.801 -24.281 8.148 1 98.06 40 LEU B CA 1
ATOM 2416 C C . LEU B 1 40 ? -4.586 -23.375 8.078 1 98.06 40 LEU B C 1
ATOM 2418 O O . LEU B 1 40 ? -4.539 -22.344 8.75 1 98.06 40 LEU B O 1
ATOM 2422 N N . SER B 1 41 ? -3.639 -23.781 7.344 1 97.81 41 SER B N 1
ATOM 2423 C CA . SER B 1 41 ? -2.408 -23.016 7.145 1 97.81 41 SER B CA 1
ATOM 2424 C C . SER B 1 41 ? -2.033 -22.953 5.668 1 97.81 41 SER B C 1
ATOM 2426 O O . SER B 1 41 ? -1.52 -23.922 5.109 1 97.81 41 SER B O 1
ATOM 2428 N N . VAL B 1 42 ? -2.361 -21.859 4.992 1 98.12 42 VAL B N 1
ATOM 2429 C CA . VAL B 1 42 ? -2.025 -21.578 3.6 1 98.12 42 VAL B CA 1
ATOM 2430 C C . VAL B 1 42 ? -1.398 -20.203 3.49 1 98.12 42 VAL B C 1
ATOM 2432 O O . VAL B 1 42 ? -1.504 -19.391 4.414 1 98.12 42 VAL B O 1
ATOM 2435 N N . SER B 1 43 ? -0.699 -19.922 2.414 1 98.38 43 SER B N 1
ATOM 2436 C CA . SER B 1 43 ? 0.057 -18.688 2.301 1 98.38 43 SER B CA 1
ATOM 2437 C C . SER B 1 43 ? -0.269 -17.953 1.001 1 98.38 43 SER B C 1
ATOM 2439 O O . SER B 1 43 ? -0.384 -18.578 -0.055 1 98.38 43 SER B O 1
ATOM 2441 N N . LEU B 1 44 ? -0.43 -16.672 1.108 1 98.69 44 LEU B N 1
ATOM 2442 C CA . LEU B 1 44 ? -0.522 -15.805 -0.063 1 98.69 44 LEU B CA 1
ATOM 2443 C C . LEU B 1 44 ? 0.857 -15.305 -0.481 1 98.69 44 LEU B C 1
ATOM 2445 O O . LEU B 1 44 ? 1.06 -14.914 -1.635 1 98.69 44 LEU B O 1
ATOM 2449 N N . THR B 1 45 ? 1.74 -15.258 0.511 1 98.62 45 THR B N 1
ATOM 2450 C CA . THR B 1 45 ? 3.08 -14.711 0.338 1 98.62 45 THR B CA 1
ATOM 2451 C C . THR B 1 45 ? 4.121 -15.594 1.016 1 98.62 45 THR B C 1
ATOM 2453 O O . THR B 1 45 ? 3.773 -16.5 1.777 1 98.62 45 THR B O 1
ATOM 2456 N N . VAL B 1 46 ? 5.359 -15.32 0.669 1 97.81 46 VAL B N 1
ATOM 2457 C CA . VAL B 1 46 ? 6.457 -15.984 1.369 1 97.81 46 VAL B CA 1
ATOM 2458 C C . VAL B 1 46 ? 6.684 -15.32 2.725 1 97.81 46 VAL B C 1
ATOM 2460 O O . VAL B 1 46 ? 6.617 -14.094 2.838 1 97.81 46 VAL B O 1
ATOM 2463 N N . GLY B 1 47 ? 6.84 -16.125 3.736 1 97.94 47 GLY B N 1
ATOM 2464 C CA . GLY B 1 47 ? 7.277 -15.609 5.023 1 97.94 47 GLY B CA 1
ATOM 2465 C C . GLY B 1 47 ? 6.145 -15.469 6.023 1 97.94 47 GLY B C 1
ATOM 2466 O O . GLY B 1 47 ? 6.379 -15.148 7.191 1 97.94 47 GLY B O 1
ATOM 2467 N N . LYS B 1 48 ? 4.902 -15.719 5.582 1 98.25 48 LYS B N 1
ATOM 2468 C CA . LYS B 1 48 ? 3.766 -15.57 6.488 1 98.25 48 LYS B CA 1
ATOM 2469 C C . LYS B 1 48 ? 2.549 -16.328 5.965 1 98.25 48 LYS B C 1
ATOM 2471 O O . LYS B 1 48 ? 2.252 -16.297 4.77 1 98.25 48 LYS B O 1
ATOM 2476 N N . THR B 1 49 ? 1.85 -17.078 6.844 1 98.44 49 THR B N 1
ATOM 2477 C CA . THR B 1 49 ? 0.577 -17.703 6.504 1 98.44 49 THR B CA 1
ATOM 2478 C C . THR B 1 49 ? -0.572 -16.703 6.66 1 98.44 49 THR B C 1
ATOM 2480 O O . THR B 1 49 ? -0.453 -15.719 7.391 1 98.44 49 THR B O 1
ATOM 2483 N N . VAL B 1 50 ? -1.607 -16.984 5.961 1 98.81 50 VAL B N 1
ATOM 2484 C CA . VAL B 1 50 ? -2.791 -16.125 6.059 1 98.81 50 VAL B CA 1
ATOM 2485 C C . VAL B 1 50 ? -3.432 -16.297 7.434 1 98.81 50 VAL B C 1
ATOM 2487 O O . VAL B 1 50 ? -3.598 -17.406 7.918 1 98.81 50 VAL B O 1
ATOM 2490 N N . PRO B 1 51 ? -3.77 -15.18 8.102 1 98.44 51 PRO B N 1
ATOM 2491 C CA . PRO B 1 51 ? -4.473 -15.305 9.383 1 98.44 51 PRO B CA 1
ATOM 2492 C C . PRO B 1 51 ? -5.766 -16.109 9.266 1 98.44 51 PRO B C 1
ATOM 2494 O O . PRO B 1 51 ? -6.539 -15.914 8.328 1 98.44 51 PRO B O 1
ATOM 2497 N N . LEU B 1 52 ? -6.02 -16.969 10.188 1 98 52 LEU B N 1
ATOM 2498 C CA . LEU B 1 52 ? -7.211 -17.812 10.188 1 98 52 LEU B CA 1
ATOM 2499 C C . LEU B 1 52 ? -8.477 -16.953 10.203 1 98 52 LEU B C 1
ATOM 2501 O O . LEU B 1 52 ? -9.492 -17.344 9.617 1 98 52 LEU B O 1
ATOM 2505 N N . ASP B 1 53 ? -8.367 -15.852 10.836 1 97.69 53 ASP B N 1
ATOM 2506 C CA . ASP B 1 53 ? -9.539 -14.992 10.992 1 97.69 53 ASP B CA 1
ATOM 2507 C C . ASP B 1 53 ? -10.008 -14.445 9.648 1 97.69 53 ASP B C 1
ATOM 2509 O O . ASP B 1 53 ? -11.156 -14.023 9.508 1 97.69 53 ASP B O 1
ATOM 2513 N N . TRP B 1 54 ? -9.102 -14.391 8.672 1 98.62 54 TRP B N 1
ATOM 2514 C CA . TRP B 1 54 ? -9.555 -14.008 7.34 1 98.62 54 TRP B CA 1
ATOM 2515 C C . TRP B 1 54 ? -10.625 -14.961 6.832 1 98.62 54 TRP B C 1
ATOM 2517 O O . TRP B 1 54 ? -11.664 -14.531 6.328 1 98.62 54 TRP B O 1
ATOM 2527 N N . PHE B 1 55 ? -10.398 -16.219 7.008 1 98.44 55 PHE B N 1
ATOM 2528 C CA . PHE B 1 55 ? -11.312 -17.25 6.523 1 98.44 55 PHE B CA 1
ATOM 2529 C C . PHE B 1 55 ? -12.602 -17.266 7.348 1 98.44 55 PHE B C 1
ATOM 2531 O O . PHE B 1 55 ? -13.672 -17.594 6.828 1 98.44 55 PHE B O 1
ATOM 2538 N N . GLU B 1 56 ? -12.461 -16.906 8.578 1 97.5 56 GLU B N 1
ATOM 2539 C CA . GLU B 1 56 ? -13.609 -16.906 9.484 1 97.5 56 GLU B CA 1
ATOM 2540 C C . GLU B 1 56 ? -14.617 -15.82 9.086 1 97.5 56 GLU B C 1
ATOM 2542 O O . GLU B 1 56 ? -15.781 -15.891 9.477 1 97.5 56 GLU B O 1
ATOM 2547 N N . LYS B 1 57 ? -14.211 -14.914 8.289 1 97.69 57 LYS B N 1
ATOM 2548 C CA . LYS B 1 57 ? -15.078 -13.828 7.852 1 97.69 57 LYS B CA 1
ATOM 2549 C C . LYS B 1 57 ? -15.938 -14.25 6.664 1 97.69 57 LYS B C 1
ATOM 2551 O O . LYS B 1 57 ? -16.906 -13.57 6.309 1 97.69 57 LYS B O 1
ATOM 2556 N N . ALA B 1 58 ? -15.656 -15.367 6.09 1 97.62 58 ALA B N 1
ATOM 2557 C CA . ALA B 1 58 ? -16.375 -15.828 4.906 1 97.62 58 ALA B CA 1
ATOM 2558 C C . ALA B 1 58 ? -17.766 -16.344 5.27 1 97.62 58 ALA B C 1
ATOM 2560 O O . ALA B 1 58 ? -17.938 -16.984 6.305 1 97.62 58 ALA B O 1
ATOM 2561 N N . LYS B 1 59 ? -18.656 -16.156 4.371 1 96.69 59 LYS B N 1
ATOM 2562 C CA . LYS B 1 59 ? -20.016 -16.609 4.59 1 96.69 59 LYS B CA 1
ATOM 2563 C C . LYS B 1 59 ? -20.25 -18.016 4.023 1 96.69 59 LYS B C 1
ATOM 2565 O O . LYS B 1 59 ? -21.297 -18.609 4.227 1 96.69 59 LYS B O 1
ATOM 2570 N N . GLY B 1 60 ? -19.359 -18.5 3.271 1 98.12 60 GLY B N 1
ATOM 2571 C CA . GLY B 1 60 ? -19.422 -19.797 2.641 1 98.12 60 GLY B CA 1
ATOM 2572 C C . GLY B 1 60 ? -18.062 -20.438 2.424 1 98.12 60 GLY B C 1
ATOM 2573 O O . GLY B 1 60 ? -17.047 -19.875 2.838 1 98.12 60 GLY B O 1
ATOM 2574 N N . LYS B 1 61 ? -18.109 -21.609 1.775 1 98.25 61 LYS B N 1
ATOM 2575 C CA . LYS B 1 61 ? -16.875 -22.375 1.725 1 98.25 61 LYS B CA 1
ATOM 2576 C C . LYS B 1 61 ? -16.469 -22.672 0.283 1 98.25 61 LYS B C 1
ATOM 2578 O O . LYS B 1 61 ? -15.531 -23.438 0.039 1 98.25 61 LYS B O 1
ATOM 2583 N N . LYS B 1 62 ? -17.141 -22.094 -0.679 1 98.88 62 LYS B N 1
ATOM 2584 C CA . LYS B 1 62 ? -16.719 -22.266 -2.068 1 98.88 62 LYS B CA 1
ATOM 2585 C C . LYS B 1 62 ? -15.5 -21.391 -2.385 1 98.88 62 LYS B C 1
ATOM 2587 O O . LYS B 1 62 ? -15.602 -20.156 -2.422 1 98.88 62 LYS B O 1
ATOM 2592 N N . LEU B 1 63 ? -14.398 -22.031 -2.627 1 98.88 63 LEU B N 1
ATOM 2593 C CA . LEU B 1 63 ? -13.117 -21.328 -2.758 1 98.88 63 LEU B CA 1
ATOM 2594 C C . LEU B 1 63 ? -12.555 -21.5 -4.16 1 98.88 63 LEU B C 1
ATOM 2596 O O . LEU B 1 63 ? -12.477 -22.625 -4.672 1 98.88 63 LEU B O 1
ATOM 2600 N N . LEU B 1 64 ? -12.281 -20.406 -4.801 1 98.94 64 LEU B N 1
ATOM 2601 C CA . LEU B 1 64 ? -11.547 -20.406 -6.062 1 98.94 64 LEU B CA 1
ATOM 2602 C C . LEU B 1 64 ? -10.094 -20.016 -5.848 1 98.94 64 LEU B C 1
ATOM 2604 O O . LEU B 1 64 ? -9.805 -18.891 -5.398 1 98.94 64 LEU B O 1
ATOM 2608 N N . GLY B 1 65 ? -9.234 -20.922 -6.094 1 98.81 65 GLY B N 1
ATOM 2609 C CA . GLY B 1 65 ? -7.812 -20.625 -6.102 1 98.81 65 GLY B CA 1
ATOM 2610 C C . GLY B 1 65 ? -7.297 -20.219 -7.469 1 98.81 65 GLY B C 1
ATOM 2611 O O . GLY B 1 65 ? -7.523 -20.922 -8.461 1 98.81 65 GLY B O 1
ATOM 2612 N N . LEU B 1 66 ? -6.672 -19.062 -7.535 1 98.56 66 LEU B N 1
ATOM 2613 C CA . LEU B 1 66 ? -6.051 -18.594 -8.766 1 98.56 66 LEU B CA 1
ATOM 2614 C C . LEU B 1 66 ? -4.551 -18.875 -8.766 1 98.56 66 LEU B C 1
ATOM 2616 O O . LEU B 1 66 ? -3.789 -18.203 -8.07 1 98.56 66 LEU B O 1
ATOM 2620 N N . ALA B 1 67 ? -4.125 -19.859 -9.477 1 96 67 ALA B N 1
ATOM 2621 C CA . ALA B 1 67 ? -2.727 -20.281 -9.523 1 96 67 ALA B CA 1
ATOM 2622 C C . ALA B 1 67 ? -2.156 -20.469 -8.125 1 96 67 ALA B C 1
ATOM 2624 O O . ALA B 1 67 ? -1.324 -19.672 -7.676 1 96 67 ALA B O 1
ATOM 2625 N N . CYS B 1 68 ? -2.33 -21.578 -7.465 1 93.12 68 CYS B N 1
ATOM 2626 C CA . CYS B 1 68 ? -2.086 -21.734 -6.035 1 93.12 68 CYS B CA 1
ATOM 2627 C C . CYS B 1 68 ? -1.003 -22.781 -5.777 1 93.12 68 CYS B C 1
ATOM 2629 O O . CYS B 1 68 ? -1.049 -23.5 -4.777 1 93.12 68 CYS B O 1
ATOM 2631 N N . GLY B 1 69 ? 0.141 -23.125 -6.609 1 83.81 69 GLY B N 1
ATOM 2632 C CA . GLY B 1 69 ? 1.338 -23.891 -6.309 1 83.81 69 GLY B CA 1
ATOM 2633 C C . GLY B 1 69 ? 1.207 -25.359 -6.668 1 83.81 69 GLY B C 1
ATOM 2634 O O . GLY B 1 69 ? 2.066 -26.172 -6.312 1 83.81 69 GLY B O 1
ATOM 2635 N N . GLY B 1 70 ? 0.367 -25.859 -7.402 1 92.5 70 GLY B N 1
ATOM 2636 C CA . GLY B 1 70 ? 0.21 -27.219 -7.879 1 92.5 70 GLY B CA 1
ATOM 2637 C C . GLY B 1 70 ? 0.241 -28.25 -6.766 1 92.5 70 GLY B C 1
ATOM 2638 O O . GLY B 1 70 ? 1.314 -28.672 -6.34 1 92.5 70 GLY B O 1
ATOM 2639 N N . GLY B 1 71 ? -0.757 -28.641 -6.25 1 96.81 71 GLY B N 1
ATOM 2640 C CA . GLY B 1 71 ? -0.86 -29.703 -5.266 1 96.81 71 GLY B CA 1
ATOM 2641 C C . GLY B 1 71 ? -0.49 -29.266 -3.863 1 96.81 71 GLY B C 1
ATOM 2642 O O . GLY B 1 71 ? -0.105 -30.078 -3.025 1 96.81 71 GLY B O 1
ATOM 2643 N N . GLN B 1 72 ? -0.447 -27.984 -3.592 1 96.5 72 GLN B N 1
ATOM 2644 C CA . GLN B 1 72 ? -0.047 -27.469 -2.287 1 96.5 72 GLN B CA 1
ATOM 2645 C C . GLN B 1 72 ? -1.233 -26.859 -1.551 1 96.5 72 GLN B C 1
ATOM 2647 O O . GLN B 1 72 ? -1.914 -27.531 -0.78 1 96.5 72 GLN B O 1
ATOM 2652 N N . GLN B 1 73 ? -1.67 -25.75 -1.909 1 97.12 73 GLN B N 1
ATOM 2653 C CA . GLN B 1 73 ? -2.666 -25 -1.144 1 97.12 73 GLN B CA 1
ATOM 2654 C C . GLN B 1 73 ? -4.074 -25.531 -1.412 1 97.12 73 GLN B C 1
ATOM 2656 O O . GLN B 1 73 ? -4.914 -25.562 -0.511 1 97.12 73 GLN B O 1
ATOM 2661 N N . GLY B 1 74 ? -4.34 -25.938 -2.67 1 97.94 74 GLY B N 1
ATOM 2662 C CA . GLY B 1 74 ? -5.641 -26.484 -3.035 1 97.94 74 GLY B CA 1
ATOM 2663 C C . GLY B 1 74 ? -6.051 -27.672 -2.189 1 97.94 74 GLY B C 1
ATOM 2664 O O . GLY B 1 74 ? -7.066 -27.625 -1.493 1 97.94 74 GLY B O 1
ATOM 2665 N N . PRO B 1 75 ? -5.227 -28.734 -2.191 1 98.38 75 PRO B N 1
ATOM 2666 C CA . PRO B 1 75 ? -5.535 -29.922 -1.394 1 98.38 75 PRO B CA 1
ATOM 2667 C C . PRO B 1 75 ? -5.699 -29.609 0.092 1 98.38 75 PRO B C 1
ATOM 2669 O O . PRO B 1 75 ? -6.574 -30.172 0.753 1 98.38 75 PRO B O 1
ATOM 2672 N N . ILE B 1 76 ? -4.914 -28.672 0.659 1 98.25 76 ILE B N 1
ATOM 2673 C CA . ILE B 1 76 ? -5.02 -28.297 2.066 1 98.25 76 ILE B CA 1
ATOM 2674 C C . ILE B 1 76 ? -6.383 -27.656 2.33 1 98.25 76 ILE B C 1
ATOM 2676 O O . ILE B 1 76 ? -7.051 -27.984 3.312 1 98.25 76 ILE B O 1
ATOM 2680 N N . SER B 1 77 ? -6.77 -26.797 1.444 1 98.44 77 SER B N 1
ATOM 2681 C CA . SER B 1 77 ? -8.07 -26.141 1.586 1 98.44 77 SER B CA 1
ATOM 2682 C C . SER B 1 77 ? -9.203 -27.156 1.511 1 98.44 77 SER B C 1
ATOM 2684 O O . SER B 1 77 ? -10.141 -27.109 2.312 1 98.44 77 SER B O 1
ATOM 2686 N N . ALA B 1 78 ? -9.07 -28.047 0.529 1 98.44 78 ALA B N 1
ATOM 2687 C CA . ALA B 1 78 ? -10.078 -29.078 0.377 1 98.44 78 ALA B CA 1
ATOM 2688 C C . ALA B 1 78 ? -10.156 -29.969 1.622 1 98.44 78 ALA B C 1
ATOM 2690 O O . ALA B 1 78 ? -11.25 -30.328 2.064 1 98.44 78 ALA B O 1
ATOM 2691 N N . ALA B 1 79 ? -9.039 -30.234 2.195 1 98.25 79 ALA B N 1
ATOM 2692 C CA . ALA B 1 79 ? -8.977 -31.078 3.393 1 98.25 79 ALA B CA 1
ATOM 2693 C C . ALA B 1 79 ? -9.648 -30.391 4.578 1 98.25 79 ALA B C 1
ATOM 2695 O O . ALA B 1 79 ? -10.055 -31.047 5.535 1 98.25 79 ALA B O 1
ATOM 2696 N N . HIS B 1 80 ? -9.703 -29.125 4.562 1 97.94 80 HIS B N 1
ATOM 2697 C CA . HIS B 1 80 ? -10.336 -28.359 5.629 1 97.94 80 HIS B CA 1
ATOM 2698 C C . HIS B 1 80 ? -11.766 -27.969 5.258 1 97.94 80 HIS B C 1
ATOM 2700 O O . HIS B 1 80 ? -12.258 -26.922 5.672 1 97.94 80 HIS B O 1
ATOM 2706 N N . SER B 1 81 ? -12.375 -28.656 4.336 1 97.25 81 SER B N 1
ATOM 2707 C CA . SER B 1 81 ? -13.805 -28.672 4.035 1 97.25 81 SER B CA 1
ATOM 2708 C C . SER B 1 81 ? -14.188 -27.5 3.127 1 97.25 81 SER B C 1
ATOM 2710 O O . SER B 1 81 ? -15.352 -27.109 3.066 1 97.25 81 SER B O 1
ATOM 2712 N N . TYR B 1 82 ? -13.242 -26.875 2.477 1 98.44 82 TYR B N 1
ATOM 2713 C CA . TYR B 1 82 ? -13.57 -25.922 1.434 1 98.44 82 TYR B CA 1
ATOM 2714 C C . TYR B 1 82 ? -13.859 -26.625 0.114 1 98.44 82 TYR B C 1
ATOM 2716 O O . TYR B 1 82 ? -13.148 -27.547 -0.267 1 98.44 82 TYR B O 1
ATOM 2724 N N . GLU B 1 83 ? -14.992 -26.25 -0.455 1 98.69 83 GLU B N 1
ATOM 2725 C CA . GLU B 1 83 ? -15.25 -26.672 -1.828 1 98.69 83 GLU B CA 1
ATOM 2726 C C . GLU B 1 83 ? -14.328 -25.953 -2.809 1 98.69 83 GLU B C 1
ATOM 2728 O O . GLU B 1 83 ? -14.625 -24.859 -3.262 1 98.69 83 GLU B O 1
ATOM 2733 N N . THR B 1 84 ? -13.258 -26.625 -3.193 1 98.75 84 THR B N 1
ATOM 2734 C CA . THR B 1 84 ? -12.102 -25.953 -3.775 1 98.75 84 THR B CA 1
ATOM 2735 C C . THR B 1 84 ? -12.047 -26.172 -5.281 1 98.75 84 THR B C 1
ATOM 2737 O O . THR B 1 84 ? -12.18 -27.312 -5.754 1 98.75 84 THR B O 1
ATOM 2740 N N . THR B 1 85 ? -11.961 -25.109 -6.004 1 98.88 85 THR B N 1
ATOM 2741 C CA . THR B 1 85 ? -11.648 -25.094 -7.43 1 98.88 85 THR B CA 1
ATOM 2742 C C . THR B 1 85 ? -10.344 -24.344 -7.688 1 98.88 85 THR B C 1
ATOM 2744 O O . THR B 1 85 ? -10.148 -23.234 -7.184 1 98.88 85 THR B O 1
ATOM 2747 N N . ILE B 1 86 ? -9.453 -24.953 -8.445 1 98.81 86 ILE B N 1
ATOM 2748 C CA . ILE B 1 86 ? -8.188 -24.312 -8.781 1 98.81 86 ILE B CA 1
ATOM 2749 C C . ILE B 1 86 ? -8.164 -23.969 -10.273 1 98.81 86 ILE B C 1
ATOM 2751 O O . ILE B 1 86 ? -8.383 -24.844 -11.117 1 98.81 86 ILE B O 1
ATOM 2755 N N . LEU B 1 87 ? -7.977 -22.719 -10.562 1 98.69 87 LEU B N 1
ATOM 2756 C CA . LEU B 1 87 ? -7.785 -22.219 -11.922 1 98.69 87 LEU B CA 1
ATOM 2757 C C . LEU B 1 87 ? -6.316 -21.922 -12.188 1 98.69 87 LEU B C 1
ATOM 2759 O O . LEU B 1 87 ? -5.664 -21.234 -11.398 1 98.69 87 LEU B O 1
ATOM 2763 N N . ASP B 1 88 ? -5.742 -22.484 -13.195 1 98.31 88 ASP B N 1
ATOM 2764 C CA . ASP B 1 88 ? -4.359 -22.266 -13.617 1 98.31 88 ASP B CA 1
ATOM 2765 C C . ASP B 1 88 ? -4.211 -22.484 -15.125 1 98.31 88 ASP B C 1
ATOM 2767 O O . ASP B 1 88 ? -4.898 -23.312 -15.711 1 98.31 88 ASP B O 1
ATOM 2771 N N . PHE B 1 89 ? -3.312 -21.734 -15.742 1 97.75 89 PHE B N 1
ATOM 2772 C CA . PHE B 1 89 ? -3.129 -21.969 -17.172 1 97.75 89 PHE B CA 1
ATOM 2773 C C . PHE B 1 89 ? -2.154 -23.109 -17.422 1 97.75 89 PHE B C 1
ATOM 2775 O O . PHE B 1 89 ? -2.059 -23.625 -18.547 1 97.75 89 PHE B O 1
ATOM 2782 N N . SER B 1 90 ? -1.396 -23.516 -16.469 1 97.81 90 SER B N 1
ATOM 2783 C CA . SER B 1 90 ? -0.42 -24.594 -16.594 1 97.81 90 SER B CA 1
ATOM 2784 C C . SER B 1 90 ? -1.061 -25.953 -16.344 1 97.81 90 SER B C 1
ATOM 2786 O O . SER B 1 90 ? -1.453 -26.25 -15.203 1 97.81 90 SER B O 1
ATOM 2788 N N . LYS B 1 91 ? -1.1 -26.812 -17.328 1 97.75 91 LYS B N 1
ATOM 2789 C CA . LYS B 1 91 ? -1.629 -28.156 -17.172 1 97.75 91 LYS B CA 1
ATOM 2790 C C . LYS B 1 91 ? -0.808 -28.953 -16.172 1 97.75 91 LYS B C 1
ATOM 2792 O O . LYS B 1 91 ? -1.361 -29.734 -15.375 1 97.75 91 LYS B O 1
ATOM 2797 N N . GLU B 1 92 ? 0.497 -28.766 -16.172 1 97.88 92 GLU B N 1
ATOM 2798 C CA . GLU B 1 92 ? 1.384 -29.484 -15.273 1 97.88 92 GLU B CA 1
ATOM 2799 C C . GLU B 1 92 ? 1.092 -29.141 -13.812 1 97.88 92 GLU B C 1
ATOM 2801 O O . GLU B 1 92 ? 1.124 -30.016 -12.945 1 97.88 92 GLU B O 1
ATOM 2806 N N . GLN B 1 93 ? 0.837 -27.906 -13.523 1 98.06 93 GLN B N 1
ATOM 2807 C CA . GLN B 1 93 ? 0.485 -27.484 -12.172 1 98.06 93 GLN B CA 1
ATOM 2808 C C . GLN B 1 93 ? -0.848 -28.094 -11.734 1 98.06 93 GLN B C 1
ATOM 2810 O O . GLN B 1 93 ? -0.977 -28.578 -10.609 1 98.06 93 GLN B O 1
ATOM 2815 N N . LEU B 1 94 ? -1.837 -28.094 -12.648 1 98.44 94 LEU B N 1
ATOM 2816 C CA . LEU B 1 94 ? -3.15 -28.656 -12.344 1 98.44 94 LEU B CA 1
ATOM 2817 C C . LEU B 1 94 ? -3.061 -30.156 -12.109 1 98.44 94 LEU B C 1
ATOM 2819 O O . LEU B 1 94 ? -3.764 -30.703 -11.258 1 98.44 94 LEU B O 1
ATOM 2823 N N . ASP B 1 95 ? -2.225 -30.797 -12.875 1 98.12 95 ASP B N 1
ATOM 2824 C CA . ASP B 1 95 ? -2.039 -32.25 -12.727 1 98.12 95 ASP B CA 1
ATOM 2825 C C . ASP B 1 95 ? -1.543 -32.594 -11.32 1 98.12 95 ASP B C 1
ATOM 2827 O O . ASP B 1 95 ? -1.91 -33.625 -10.766 1 98.12 95 ASP B O 1
ATOM 2831 N N . LYS B 1 96 ? -0.771 -31.766 -10.766 1 98.12 96 LYS B N 1
ATOM 2832 C CA . LYS B 1 96 ? -0.268 -31.984 -9.414 1 98.12 96 LYS B CA 1
ATOM 2833 C C . LYS B 1 96 ? -1.382 -31.844 -8.383 1 98.12 96 LYS B C 1
ATOM 2835 O O . LYS B 1 96 ? -1.436 -32.594 -7.406 1 98.12 96 LYS B O 1
ATOM 2840 N N . ASP B 1 97 ? -2.191 -30.828 -8.57 1 98.31 97 ASP B N 1
ATOM 2841 C CA . ASP B 1 97 ? -3.361 -30.703 -7.703 1 98.31 97 ASP B CA 1
ATOM 2842 C C . ASP B 1 97 ? -4.234 -31.953 -7.77 1 98.31 97 ASP B C 1
ATOM 2844 O O . ASP B 1 97 ? -4.672 -32.469 -6.738 1 98.31 97 ASP B O 1
ATOM 2848 N N . ARG B 1 98 ? -4.469 -32.5 -8.992 1 98.19 98 ARG B N 1
ATOM 2849 C CA . ARG B 1 98 ? -5.285 -33.688 -9.188 1 98.19 98 ARG B CA 1
ATOM 2850 C C . ARG B 1 98 ? -4.633 -34.906 -8.539 1 98.19 98 ARG B C 1
ATOM 2852 O O . ARG B 1 98 ? -5.316 -35.719 -7.922 1 98.19 98 ARG B O 1
ATOM 2859 N N . L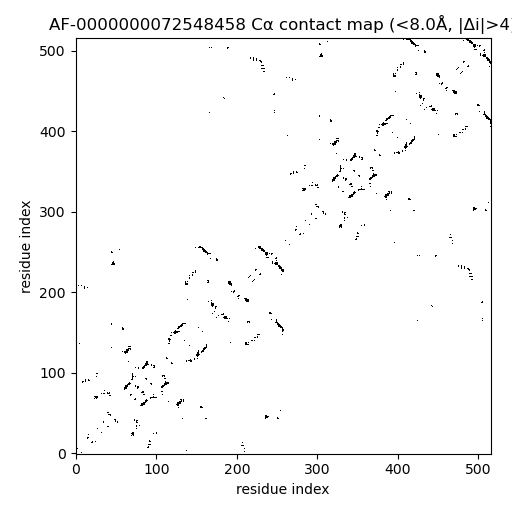EU B 1 99 ? -3.365 -34.938 -8.711 1 98.06 99 LEU B N 1
ATOM 2860 C CA . LEU B 1 99 ? -2.613 -36.062 -8.156 1 98.06 99 LEU B CA 1
ATOM 2861 C C . LEU B 1 99 ? -2.816 -36.156 -6.645 1 98.06 99 LEU B C 1
ATOM 2863 O O . LEU B 1 99 ? -3.158 -37.219 -6.121 1 98.06 99 LEU B O 1
ATOM 2867 N N . VAL B 1 100 ? -2.57 -35.062 -5.949 1 98.5 100 VAL B N 1
ATOM 2868 C CA . VAL B 1 100 ? -2.684 -35.062 -4.496 1 98.5 100 VAL B CA 1
ATOM 2869 C C . VAL B 1 100 ? -4.137 -35.312 -4.09 1 98.5 100 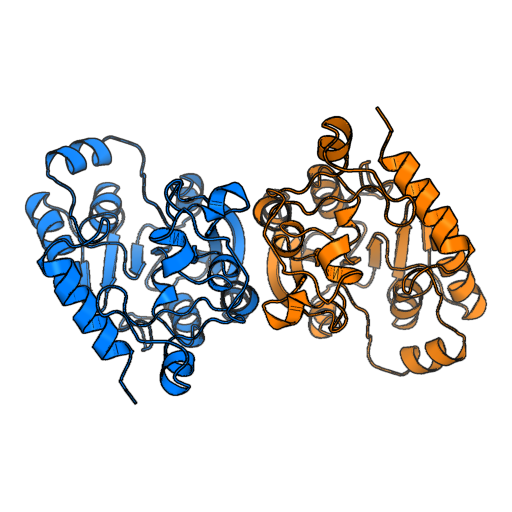VAL B C 1
ATOM 2871 O O . VAL B 1 100 ? -4.402 -36.062 -3.146 1 98.5 100 VAL B O 1
ATOM 2874 N N . ALA B 1 101 ? -5.074 -34.75 -4.812 1 98.31 101 ALA B N 1
ATOM 2875 C CA . ALA B 1 101 ? -6.492 -34.906 -4.5 1 98.31 101 ALA B CA 1
ATOM 2876 C C . ALA B 1 101 ? -6.91 -36.375 -4.621 1 98.31 101 ALA B C 1
ATOM 2878 O O . ALA B 1 101 ? -7.621 -36.875 -3.758 1 98.31 101 ALA B O 1
ATOM 2879 N N . GLU B 1 102 ? -6.48 -36.969 -5.691 1 98.31 102 GLU B N 1
ATOM 2880 C CA . GLU B 1 102 ? -6.801 -38.375 -5.91 1 98.31 102 GLU B CA 1
ATOM 2881 C C . GLU B 1 102 ? -6.168 -39.281 -4.836 1 98.31 102 GLU B C 1
ATOM 2883 O O . GLU B 1 102 ? -6.836 -40.125 -4.258 1 98.31 102 GLU B O 1
ATOM 2888 N N . ARG B 1 103 ? -4.918 -39 -4.59 1 98.5 103 ARG B N 1
ATOM 2889 C CA . ARG B 1 103 ? -4.176 -39.781 -3.617 1 98.5 103 ARG B CA 1
ATOM 2890 C C . ARG B 1 103 ? -4.816 -39.688 -2.236 1 98.5 103 ARG B C 1
ATOM 2892 O O . ARG B 1 103 ? -4.887 -40.688 -1.515 1 98.5 103 ARG B O 1
ATOM 2899 N N . GLU B 1 104 ? -5.27 -38.5 -1.874 1 98.38 104 GLU B N 1
ATOM 2900 C CA . GLU B 1 104 ? -5.773 -38.25 -0.525 1 98.38 104 GLU B CA 1
ATOM 2901 C C . GLU B 1 104 ? -7.297 -38.344 -0.482 1 98.38 104 GLU B C 1
ATOM 2903 O O . GLU B 1 104 ? -7.91 -38.031 0.539 1 98.38 104 GLU B O 1
ATOM 2908 N N . ASN B 1 105 ? -7.98 -38.625 -1.568 1 98.12 105 ASN B N 1
ATOM 2909 C CA . ASN B 1 105 ? -9.43 -38.75 -1.688 1 98.12 105 ASN B CA 1
ATOM 2910 C C . ASN B 1 105 ? -10.148 -37.469 -1.35 1 98.12 105 ASN B C 1
ATOM 2912 O O . ASN B 1 105 ? -11.047 -37.438 -0.504 1 98.12 105 ASN B O 1
ATOM 2916 N N . LEU B 1 106 ? -9.672 -36.406 -1.948 1 98.25 106 LEU B N 1
ATOM 2917 C CA . LEU B 1 106 ? -10.273 -35.094 -1.783 1 98.25 106 LEU B CA 1
ATOM 2918 C C . LEU B 1 106 ? -11.148 -34.75 -2.982 1 98.25 106 LEU B C 1
ATOM 2920 O O . LEU B 1 106 ? -10.867 -35.156 -4.105 1 98.25 106 LEU B O 1
ATOM 2924 N N . ASP B 1 107 ? -12.188 -34.031 -2.711 1 96 107 ASP B N 1
ATOM 2925 C CA . ASP B 1 107 ? -12.977 -33.438 -3.785 1 96 107 ASP B CA 1
ATOM 2926 C C . ASP B 1 107 ? -12.414 -32.062 -4.176 1 96 107 ASP B C 1
ATOM 2928 O O . ASP B 1 107 ? -12.617 -31.078 -3.463 1 96 107 ASP B O 1
ATOM 2932 N N . LEU B 1 108 ? -11.711 -31.953 -5.203 1 98.06 108 LEU B N 1
ATOM 2933 C CA . LEU B 1 108 ? -11.055 -30.766 -5.727 1 98.06 108 LEU B CA 1
ATOM 2934 C C . LEU B 1 108 ? -11.211 -30.672 -7.238 1 98.06 108 LEU B C 1
ATOM 2936 O O . LEU B 1 108 ? -10.961 -31.656 -7.949 1 98.06 108 LEU B O 1
ATOM 2940 N N . GLN B 1 109 ? -11.695 -29.562 -7.703 1 98.5 109 GLN B N 1
ATOM 2941 C CA . GLN B 1 109 ? -11.859 -29.344 -9.141 1 98.5 109 GLN B CA 1
ATOM 2942 C C . GLN B 1 109 ? -10.719 -28.516 -9.711 1 98.5 109 GLN B C 1
ATOM 2944 O O . GLN B 1 109 ? -10.219 -27.609 -9.047 1 98.5 109 GLN B O 1
ATOM 2949 N N . THR B 1 110 ? -10.297 -28.875 -10.898 1 98.62 110 THR B N 1
ATOM 2950 C CA . THR B 1 110 ? -9.297 -28.094 -11.609 1 98.62 110 THR B CA 1
ATOM 2951 C C . THR B 1 110 ? -9.859 -27.562 -12.922 1 98.62 110 THR B C 1
ATOM 2953 O O . THR B 1 110 ? -10.625 -28.25 -13.602 1 98.62 110 THR B O 1
ATOM 2956 N N . VAL B 1 111 ? -9.523 -26.344 -13.242 1 98.69 111 VAL B N 1
ATOM 2957 C CA . VAL B 1 111 ? -9.938 -25.688 -14.484 1 98.69 111 VAL B CA 1
ATOM 2958 C C . VAL B 1 111 ? -8.734 -25.031 -15.148 1 98.69 111 VAL B C 1
ATOM 2960 O O . VAL B 1 111 ? -8.07 -24.188 -14.539 1 98.69 111 VAL B O 1
ATOM 2963 N N . GLN B 1 112 ? -8.406 -25.438 -16.344 1 98.38 112 GLN B N 1
ATOM 2964 C CA . GLN B 1 112 ? -7.328 -24.781 -17.094 1 98.38 112 GLN B CA 1
ATOM 2965 C C . GLN B 1 112 ? -7.832 -23.531 -17.797 1 98.38 112 GLN B C 1
ATOM 2967 O O . GLN B 1 112 ? -8.695 -23.609 -18.672 1 98.38 112 GLN B O 1
ATOM 2972 N N . ALA B 1 113 ? -7.352 -22.375 -17.375 1 97.75 113 ALA B N 1
ATOM 2973 C CA . ALA B 1 113 ? -7.781 -21.109 -17.984 1 97.75 113 ALA B CA 1
ATOM 2974 C C . ALA B 1 113 ? -6.75 -20.016 -17.75 1 97.75 113 ALA B C 1
ATOM 2976 O O . ALA B 1 113 ? -5.875 -20.141 -16.891 1 97.75 113 ALA B O 1
ATOM 2977 N N . ASP B 1 114 ? -6.855 -19 -18.562 1 96.25 114 ASP B N 1
ATOM 2978 C CA . ASP B 1 114 ? -6.008 -17.812 -18.562 1 96.25 114 ASP B CA 1
ATOM 2979 C C . ASP B 1 114 ? -6.668 -16.656 -17.797 1 96.25 114 ASP B C 1
ATOM 2981 O O . ASP B 1 114 ? -7.734 -16.188 -18.188 1 96.25 114 ASP B O 1
ATOM 2985 N N . MET B 1 115 ? -6.004 -16.172 -16.766 1 96.69 115 MET B N 1
ATOM 2986 C CA . MET B 1 115 ? -6.582 -15.148 -15.906 1 96.69 115 MET B CA 1
ATOM 2987 C C . MET B 1 115 ? -6.711 -13.82 -16.641 1 96.69 115 MET B C 1
ATOM 2989 O O . MET B 1 115 ? -7.352 -12.891 -16.141 1 96.69 115 MET B O 1
ATOM 2993 N N . THR B 1 116 ? -6.117 -13.672 -17.812 1 96.69 116 THR B N 1
ATOM 2994 C CA . THR B 1 116 ? -6.246 -12.453 -18.594 1 96.69 116 THR B CA 1
ATOM 2995 C C . THR B 1 116 ? -7.52 -12.484 -19.438 1 96.69 116 THR B C 1
ATOM 2997 O O . THR B 1 116 ? -7.852 -11.508 -20.109 1 96.69 116 THR B O 1
ATOM 3000 N N . GLN B 1 117 ? -8.227 -13.586 -19.391 1 97.19 117 GLN B N 1
ATOM 3001 C CA . GLN B 1 117 ? -9.492 -13.773 -20.094 1 97.19 117 GLN B CA 1
ATOM 3002 C C . GLN B 1 117 ? -10.648 -13.922 -19.109 1 97.19 117 GLN B C 1
ATOM 3004 O O . GLN B 1 117 ? -10.438 -13.969 -17.891 1 97.19 117 GLN B O 1
ATOM 3009 N N . ALA B 1 118 ? -11.836 -13.977 -19.672 1 98 118 ALA B N 1
ATOM 3010 C CA . ALA B 1 118 ? -13.008 -14.203 -18.844 1 98 118 ALA B CA 1
ATOM 3011 C C . ALA B 1 118 ? -12.898 -15.516 -18.078 1 98 118 ALA B C 1
ATOM 3013 O O . ALA B 1 118 ? -12.531 -16.547 -18.656 1 98 118 ALA B O 1
ATOM 3014 N N . PHE B 1 119 ? -13.133 -15.43 -16.734 1 98.56 119 PHE B N 1
ATOM 3015 C CA . PHE B 1 119 ? -13.164 -16.672 -15.969 1 98.56 119 PHE B CA 1
ATOM 3016 C C . PHE B 1 119 ? -14.336 -17.547 -16.391 1 98.56 119 PHE B C 1
ATOM 3018 O O . PHE B 1 119 ? -15.438 -17.047 -16.625 1 98.56 119 PHE B O 1
ATOM 3025 N N . PRO B 1 120 ? -14.117 -18.828 -16.547 1 98.69 120 PRO B N 1
ATOM 3026 C CA . PRO B 1 120 ? -15.188 -19.703 -17 1 98.69 120 PRO B CA 1
ATOM 3027 C C . PRO B 1 120 ? -16.125 -20.125 -15.875 1 98.69 120 PRO B C 1
ATOM 3029 O O . PRO B 1 120 ? -16.359 -21.328 -15.68 1 98.69 120 PRO B O 1
ATOM 3032 N N . PHE B 1 121 ? -16.672 -19.203 -15.109 1 98.88 121 PHE B N 1
ATOM 3033 C CA . PHE B 1 121 ? -17.609 -19.406 -14.008 1 98.88 121 PHE B CA 1
ATOM 3034 C C . PHE B 1 121 ? -18.766 -18.422 -14.07 1 98.88 121 PHE B C 1
ATOM 3036 O O . PHE B 1 121 ? -18.609 -17.328 -14.602 1 98.88 121 PHE B O 1
ATOM 3043 N N . GLU B 1 122 ? -19.859 -18.781 -13.57 1 98.75 122 GLU B N 1
ATOM 3044 C CA . GLU B 1 122 ? -21.031 -17.906 -13.492 1 98.75 122 GLU B CA 1
ATOM 3045 C C . GLU B 1 122 ? -20.812 -16.797 -12.469 1 98.75 122 GLU B C 1
ATOM 3047 O O . GLU B 1 122 ? -19.953 -16.906 -11.594 1 98.75 122 GLU B O 1
ATOM 3052 N N . ASP B 1 123 ? -21.625 -15.734 -12.633 1 98.81 123 ASP B N 1
ATOM 3053 C CA . ASP B 1 123 ? -21.609 -14.664 -11.641 1 98.81 123 ASP B CA 1
ATOM 3054 C C . ASP B 1 123 ? -21.906 -15.211 -10.242 1 98.81 123 ASP B C 1
ATOM 3056 O O . ASP B 1 123 ? -22.703 -16.141 -10.086 1 98.81 123 ASP B O 1
ATOM 3060 N N . GLU B 1 124 ? -21.219 -14.711 -9.273 1 98.69 124 GLU B N 1
ATOM 3061 C CA . GLU B 1 124 ? -21.531 -14.977 -7.871 1 98.69 124 GLU B CA 1
ATOM 3062 C C . GLU B 1 124 ? -21.484 -16.469 -7.566 1 98.69 124 GLU B C 1
ATOM 3064 O O . GLU B 1 124 ? -22.406 -17.016 -6.965 1 98.69 124 GLU B O 1
ATOM 3069 N N . SER B 1 125 ? -20.391 -17.078 -7.953 1 98.81 125 SER B N 1
ATOM 3070 C CA . SER B 1 125 ? -20.25 -18.516 -7.832 1 98.81 125 SER B CA 1
ATOM 3071 C C . SER B 1 125 ? -19.422 -18.891 -6.602 1 98.81 125 SER B C 1
ATOM 3073 O O . SER B 1 125 ? -19.531 -20.016 -6.098 1 98.81 125 SER B O 1
ATOM 3075 N N . PHE B 1 126 ? -18.625 -17.969 -6.078 1 98.94 126 PHE B N 1
ATOM 3076 C CA . PHE B 1 126 ? -17.656 -18.328 -5.047 1 98.94 126 PHE B CA 1
ATOM 3077 C C . PHE B 1 126 ? -17.797 -17.406 -3.834 1 98.94 126 PHE B C 1
ATOM 3079 O O . PHE B 1 126 ? -18.266 -16.281 -3.951 1 98.94 126 PHE B O 1
ATOM 3086 N N . ASP B 1 127 ? -17.344 -17.891 -2.684 1 98.94 127 ASP B N 1
ATOM 3087 C CA . ASP B 1 127 ? -17.344 -17.125 -1.437 1 98.94 127 ASP B CA 1
ATOM 3088 C C . ASP B 1 127 ? -15.961 -16.516 -1.178 1 98.94 127 ASP B C 1
ATOM 3090 O O . ASP B 1 127 ? -15.852 -15.492 -0.505 1 98.94 127 ASP B O 1
ATOM 3094 N N . ILE B 1 128 ? -14.945 -17.203 -1.669 1 98.94 128 ILE B N 1
ATOM 3095 C CA . ILE B 1 128 ? -13.562 -16.797 -1.443 1 98.94 128 ILE B CA 1
ATOM 3096 C C . ILE B 1 128 ? -12.758 -16.953 -2.73 1 98.94 128 ILE B C 1
ATOM 3098 O O . ILE B 1 128 ? -12.906 -17.969 -3.438 1 98.94 128 ILE B O 1
ATOM 3102 N N . ILE B 1 129 ? -12.016 -16 -3.053 1 98.94 129 ILE B N 1
ATOM 3103 C CA . ILE B 1 129 ? -10.953 -16.141 -4.043 1 98.94 129 ILE B CA 1
ATOM 3104 C C . ILE B 1 129 ? -9.594 -16.047 -3.355 1 98.94 129 ILE B C 1
ATOM 3106 O O . ILE B 1 129 ? -9.367 -15.141 -2.543 1 98.94 129 ILE B O 1
ATOM 3110 N N . PHE B 1 130 ? -8.766 -16.953 -3.598 1 98.88 130 PHE B N 1
ATOM 3111 C CA . PHE B 1 130 ? -7.422 -17.047 -3.047 1 98.88 130 PHE B CA 1
ATOM 3112 C C . PHE B 1 130 ? -6.375 -16.953 -4.152 1 98.88 130 PHE B C 1
ATOM 3114 O O . PHE B 1 130 ? -6.277 -17.844 -5 1 98.88 130 PHE B O 1
ATOM 3121 N N . CYS B 1 131 ? -5.559 -15.859 -4.16 1 98.69 131 CYS B N 1
ATOM 3122 C CA . CYS B 1 131 ? -4.645 -15.578 -5.262 1 98.69 131 CYS B CA 1
ATOM 3123 C C . CYS B 1 131 ? -3.238 -15.289 -4.75 1 98.69 131 CYS B C 1
ATOM 3125 O O . CYS B 1 131 ? -2.887 -14.141 -4.5 1 98.69 131 CYS B O 1
ATOM 3127 N N . PRO B 1 132 ? -2.342 -16.266 -4.699 1 98.44 132 PRO B N 1
ATOM 3128 C CA . PRO B 1 132 ? -0.987 -16.094 -4.172 1 98.44 132 PRO B CA 1
ATOM 3129 C C . PRO B 1 132 ? 0.014 -15.672 -5.246 1 98.44 132 PRO B C 1
ATOM 3131 O O . PRO B 1 132 ? 0.613 -16.516 -5.906 1 98.44 132 PRO B O 1
ATOM 3134 N N . VAL B 1 133 ? 0.327 -14.461 -5.383 1 97.81 133 VAL B N 1
ATOM 3135 C CA . VAL B 1 133 ? 1.428 -13.805 -6.078 1 97.81 133 VAL B CA 1
ATOM 3136 C C . VAL B 1 133 ? 1.413 -14.195 -7.555 1 97.81 133 VAL B C 1
ATOM 3138 O O . VAL B 1 133 ? 2.443 -14.125 -8.234 1 97.81 133 VAL B O 1
ATOM 3141 N N . SER B 1 134 ? 0.326 -14.648 -8.094 1 96.81 134 SER B N 1
ATOM 3142 C CA . SER B 1 134 ? 0.256 -15.047 -9.5 1 96.81 134 SER B CA 1
ATOM 3143 C C . SER B 1 134 ? -0.014 -13.852 -10.406 1 96.81 134 SER B C 1
ATOM 3145 O O . SER B 1 134 ? 0.225 -13.922 -11.609 1 96.81 134 SER B O 1
ATOM 3147 N N . ASN B 1 135 ? -0.419 -12.75 -9.836 1 96.88 135 ASN B N 1
ATOM 3148 C CA . ASN B 1 135 ? -0.719 -11.555 -10.625 1 96.88 135 ASN B CA 1
ATOM 3149 C C . ASN B 1 135 ? 0.542 -10.961 -11.242 1 96.88 135 ASN B C 1
ATOM 3151 O O . ASN B 1 135 ? 0.462 -10.133 -12.148 1 96.88 135 ASN B O 1
ATOM 3155 N N . ILE B 1 136 ? 1.729 -11.398 -10.789 1 97.38 136 ILE B N 1
ATOM 3156 C CA . ILE B 1 136 ? 3.008 -10.945 -11.328 1 97.38 136 ILE B CA 1
ATOM 3157 C C . ILE B 1 136 ? 3.146 -11.391 -12.781 1 97.38 136 ILE B C 1
ATOM 3159 O O . ILE B 1 136 ? 3.969 -10.844 -13.523 1 97.38 136 ILE B O 1
ATOM 3163 N N . TYR B 1 137 ? 2.348 -12.328 -13.25 1 97.19 137 TYR B N 1
ATOM 3164 C CA . TYR B 1 137 ? 2.457 -12.867 -14.602 1 97.19 137 TYR B CA 1
ATOM 3165 C C . TYR B 1 137 ? 1.36 -12.312 -15.5 1 97.19 137 TYR B C 1
ATOM 3167 O O . TYR B 1 137 ? 1.131 -12.82 -16.594 1 97.19 137 TYR B O 1
ATOM 3175 N N . ILE B 1 138 ? 0.687 -11.32 -15.039 1 97.31 138 ILE B N 1
ATOM 3176 C CA . ILE B 1 138 ? -0.378 -10.656 -15.789 1 97.31 138 ILE B CA 1
ATOM 3177 C C . ILE B 1 138 ? 0.008 -9.203 -16.047 1 97.31 138 ILE B C 1
ATOM 3179 O O . ILE B 1 138 ? 0.217 -8.43 -15.117 1 97.31 138 ILE B O 1
ATOM 3183 N N . GLU B 1 139 ? 0.041 -8.758 -17.25 1 96.94 139 GLU B N 1
ATOM 3184 C CA . GLU B 1 139 ? 0.513 -7.422 -17.625 1 96.94 139 GLU B CA 1
ATOM 3185 C C . GLU B 1 139 ? -0.5 -6.352 -17.219 1 96.94 139 GLU B C 1
ATOM 3187 O O . GLU B 1 139 ? -0.13 -5.316 -16.656 1 96.94 139 GLU B O 1
ATOM 3192 N N . ASP B 1 140 ? -1.695 -6.559 -17.562 1 96.38 140 ASP B N 1
ATOM 3193 C CA . ASP B 1 140 ? -2.795 -5.668 -17.203 1 96.38 140 ASP B CA 1
ATOM 3194 C C . ASP B 1 140 ? -3.764 -6.352 -16.25 1 96.38 140 ASP B C 1
ATOM 3196 O O . ASP B 1 140 ? -4.441 -7.309 -16.625 1 96.38 140 ASP B O 1
ATOM 3200 N N . LEU B 1 141 ? -3.936 -5.883 -15.016 1 97.94 141 LEU B N 1
ATOM 3201 C CA . LEU B 1 141 ? -4.656 -6.559 -13.938 1 97.94 141 LEU B CA 1
ATOM 3202 C C . LEU B 1 141 ? -6.152 -6.289 -14.039 1 97.94 141 LEU B C 1
ATOM 3204 O O . LEU B 1 141 ? -6.945 -6.914 -13.328 1 97.94 141 LEU B O 1
ATOM 3208 N N . ALA B 1 142 ? -6.582 -5.402 -14.906 1 96.94 142 ALA B N 1
ATOM 3209 C CA . ALA B 1 142 ? -7.965 -4.926 -14.93 1 96.94 142 ALA B CA 1
ATOM 3210 C C . ALA B 1 142 ? -8.938 -6.086 -15.086 1 96.94 142 ALA B C 1
ATOM 3212 O O . ALA B 1 142 ? -9.898 -6.203 -14.32 1 96.94 142 ALA B O 1
ATOM 3213 N N . ASN B 1 143 ? -8.648 -6.953 -16.016 1 96.81 143 ASN B N 1
ATOM 3214 C CA . ASN B 1 143 ? -9.547 -8.078 -16.266 1 96.81 143 ASN B CA 1
ATOM 3215 C C . ASN B 1 143 ? -9.633 -8.992 -15.047 1 96.81 143 ASN B C 1
ATOM 3217 O O . ASN B 1 143 ? -10.727 -9.438 -14.672 1 96.81 143 ASN B O 1
ATOM 3221 N N . MET B 1 144 ? -8.547 -9.297 -14.477 1 97.81 144 MET B N 1
ATOM 3222 C CA . MET B 1 144 ? -8.516 -10.195 -13.328 1 97.81 144 MET B CA 1
ATOM 3223 C C . MET B 1 144 ? -9.359 -9.648 -12.188 1 97.81 144 MET B C 1
ATOM 3225 O O . MET B 1 144 ? -10.117 -10.391 -11.555 1 97.81 144 MET B O 1
ATOM 3229 N N . TRP B 1 145 ? -9.234 -8.352 -11.93 1 98.44 145 TRP B N 1
ATOM 3230 C CA . TRP B 1 145 ? -10.008 -7.754 -10.844 1 98.44 145 TRP B CA 1
ATOM 3231 C C . TRP B 1 145 ? -11.492 -7.77 -11.164 1 98.44 145 TRP B C 1
ATOM 3233 O O . TRP B 1 145 ? -12.32 -8.117 -10.32 1 98.44 145 TRP B O 1
ATOM 3243 N N . GLN B 1 146 ? -11.867 -7.461 -12.422 1 98.44 146 GLN B N 1
ATOM 3244 C CA . GLN B 1 146 ? -13.266 -7.434 -12.828 1 98.44 146 GLN B CA 1
ATOM 3245 C C . GLN B 1 146 ? -13.891 -8.82 -12.758 1 98.44 146 GLN B C 1
ATOM 3247 O O . GLN B 1 146 ? -15.016 -8.984 -12.281 1 98.44 146 GLN B O 1
ATOM 3252 N N . GLU B 1 147 ? -13.148 -9.789 -13.234 1 98.81 147 GLU B N 1
ATOM 3253 C CA . GLU B 1 147 ? -13.648 -11.164 -13.211 1 98.81 147 GLU B CA 1
ATOM 3254 C C . GLU B 1 147 ? -13.727 -11.695 -11.781 1 98.81 147 GLU B C 1
ATOM 3256 O O . GLU B 1 147 ? -14.664 -12.422 -11.438 1 98.81 147 GLU B O 1
ATOM 3261 N N . SER B 1 148 ? -12.758 -11.367 -10.938 1 98.88 148 SER B N 1
ATOM 3262 C CA . SER B 1 148 ? -12.828 -11.742 -9.531 1 98.88 148 SER B CA 1
ATOM 3263 C C . SER B 1 148 ? -14.086 -11.18 -8.875 1 98.88 148 SER B C 1
ATOM 3265 O O . SER B 1 148 ? -14.789 -11.891 -8.156 1 98.88 148 SER B O 1
ATOM 3267 N N . TYR B 1 149 ? -14.344 -9.906 -9.172 1 98.88 149 TYR B N 1
ATOM 3268 C CA . TYR B 1 149 ? -15.547 -9.273 -8.641 1 98.88 149 TYR B CA 1
ATOM 3269 C C . TYR B 1 149 ? -16.797 -9.984 -9.141 1 98.88 149 TYR B C 1
ATOM 3271 O O . TYR B 1 149 ? -17.719 -10.25 -8.367 1 98.88 149 TYR B O 1
ATOM 3279 N N . ARG B 1 150 ? -16.812 -10.289 -10.461 1 98.88 150 ARG B N 1
ATOM 3280 C CA . ARG B 1 150 ? -17.984 -10.906 -11.086 1 98.88 150 ARG B CA 1
ATOM 3281 C C . ARG B 1 150 ? -18.281 -12.266 -10.461 1 98.88 150 ARG B C 1
ATOM 3283 O O . ARG B 1 150 ? -19.438 -12.547 -10.109 1 98.88 150 ARG B O 1
ATOM 3290 N N . VAL B 1 151 ? -17.328 -13.086 -10.211 1 98.88 151 VAL B N 1
ATOM 3291 C CA . VAL B 1 151 ? -17.562 -14.477 -9.852 1 98.88 151 VAL B CA 1
ATOM 3292 C C . VAL B 1 151 ? -17.719 -14.602 -8.336 1 98.88 151 VAL B C 1
ATOM 3294 O O . VAL B 1 151 ? -18.203 -15.625 -7.84 1 98.88 151 VAL B O 1
ATOM 3297 N N . LEU B 1 152 ? -17.297 -13.594 -7.574 1 98.88 152 LEU B N 1
ATOM 3298 C CA . LEU B 1 152 ? -17.5 -13.594 -6.129 1 98.88 152 LEU B CA 1
ATOM 3299 C C . LEU B 1 152 ? -18.938 -13.211 -5.777 1 98.88 152 LEU B C 1
ATOM 3301 O O . LEU B 1 152 ? -19.516 -12.312 -6.395 1 98.88 152 LEU B O 1
ATOM 3305 N N . LYS B 1 153 ? -19.469 -13.883 -4.84 1 98.88 153 LYS B N 1
ATOM 3306 C CA . LYS B 1 153 ? -20.766 -13.484 -4.285 1 98.88 153 LYS B CA 1
ATOM 3307 C C . LYS B 1 153 ? -20.656 -12.141 -3.57 1 98.88 153 LYS B C 1
ATOM 3309 O O . LYS B 1 153 ? -19.578 -11.75 -3.121 1 98.88 153 LYS B O 1
ATOM 3314 N N . LYS B 1 154 ? -21.828 -11.422 -3.498 1 98.19 154 LYS B N 1
ATOM 3315 C CA . LYS B 1 154 ? -21.859 -10.25 -2.633 1 98.19 154 LYS B CA 1
ATOM 3316 C C . LYS B 1 154 ? -21.406 -10.594 -1.218 1 98.19 154 LYS B C 1
ATOM 3318 O O . LYS B 1 154 ? -21.859 -11.586 -0.641 1 98.19 154 LYS B O 1
ATOM 3323 N N . GLY B 1 155 ? -20.469 -9.852 -0.716 1 98.25 155 GLY B N 1
ATOM 3324 C CA . GLY B 1 155 ? -19.922 -10.156 0.594 1 98.25 155 GLY B CA 1
ATOM 3325 C C . GLY B 1 155 ? -18.781 -11.164 0.545 1 98.25 155 GLY B C 1
ATOM 3326 O O . GLY B 1 155 ? -18.203 -11.492 1.577 1 98.25 155 GLY B O 1
ATOM 3327 N N . GLY B 1 156 ? -18.531 -11.664 -0.688 1 98.81 156 GLY B N 1
ATOM 3328 C CA . GLY B 1 156 ? -17.422 -12.594 -0.842 1 98.81 156 GLY B CA 1
ATOM 3329 C C . GLY B 1 156 ? -16.062 -11.953 -0.609 1 98.81 156 GLY B C 1
ATOM 3330 O O . GLY B 1 156 ? -15.945 -10.727 -0.608 1 98.81 156 GLY B O 1
ATOM 3331 N N . LEU B 1 157 ? -15.055 -12.758 -0.353 1 98.94 157 LEU B N 1
ATOM 3332 C CA . LEU B 1 157 ? -13.734 -12.281 0.057 1 98.94 157 LEU B CA 1
ATOM 3333 C C . LEU B 1 157 ? -12.703 -12.531 -1.032 1 98.94 157 LEU B C 1
ATOM 3335 O O . LEU B 1 157 ? -12.672 -13.617 -1.628 1 98.94 157 LEU B O 1
ATOM 3339 N N . LEU B 1 158 ? -11.945 -11.508 -1.317 1 98.94 158 LEU B N 1
ATOM 3340 C CA . LEU B 1 158 ? -10.773 -11.602 -2.178 1 98.94 158 LEU B CA 1
ATOM 3341 C C . LEU B 1 158 ? -9.492 -11.547 -1.354 1 98.94 158 LEU B C 1
ATOM 3343 O O . LEU B 1 158 ? -9.211 -10.539 -0.697 1 98.94 158 LEU B O 1
ATOM 3347 N N . MET B 1 159 ? -8.758 -12.641 -1.292 1 98.94 159 MET B N 1
ATOM 3348 C CA . MET B 1 159 ? -7.453 -12.734 -0.647 1 98.94 159 MET B CA 1
ATOM 3349 C C . MET B 1 159 ? -6.336 -12.758 -1.684 1 98.94 159 MET B C 1
ATOM 3351 O O . MET B 1 159 ? -6.223 -13.703 -2.465 1 98.94 159 MET B O 1
ATOM 3355 N N . VAL B 1 160 ? -5.5 -11.719 -1.646 1 98.88 160 VAL B N 1
ATOM 3356 C CA . VAL B 1 160 ? -4.48 -11.625 -2.688 1 98.88 160 VAL B CA 1
ATOM 3357 C C . VAL B 1 160 ? -3.123 -11.336 -2.059 1 98.88 160 VAL B C 1
ATOM 3359 O O . VAL B 1 160 ? -3.023 -10.531 -1.125 1 98.88 160 VAL B O 1
ATOM 3362 N N . GLY B 1 161 ? -2.139 -12 -2.512 1 98.75 161 GLY B N 1
ATOM 3363 C CA . GLY B 1 161 ? -0.746 -11.68 -2.248 1 98.75 161 GLY B CA 1
ATOM 3364 C C . GLY B 1 161 ? 0.002 -11.203 -3.48 1 98.75 161 GLY B C 1
ATOM 3365 O O . GLY B 1 161 ? -0.274 -11.656 -4.594 1 98.75 161 GLY B O 1
ATOM 3366 N N . TYR B 1 162 ? 0.883 -10.328 -3.338 1 98.56 162 TYR B N 1
ATOM 3367 C CA . TYR B 1 162 ? 1.689 -9.836 -4.449 1 98.56 162 TYR B CA 1
ATOM 3368 C C . TYR B 1 162 ? 3.023 -9.289 -3.953 1 98.56 162 TYR B C 1
ATOM 3370 O O . TYR B 1 162 ? 3.209 -9.078 -2.75 1 98.56 162 TYR B O 1
ATOM 3378 N N . MET B 1 163 ? 3.957 -9.188 -4.836 1 98.31 163 MET B N 1
ATOM 3379 C CA . MET B 1 163 ? 5.277 -8.672 -4.496 1 98.31 163 MET B CA 1
ATOM 3380 C C . MET B 1 163 ? 5.215 -7.172 -4.215 1 98.31 163 MET B C 1
ATOM 3382 O O . MET B 1 163 ? 4.5 -6.438 -4.895 1 98.31 163 MET B O 1
ATOM 3386 N N . ASN B 1 164 ? 5.906 -6.777 -3.189 1 98.75 164 ASN B N 1
ATOM 3387 C CA . ASN B 1 164 ? 6.086 -5.344 -2.99 1 98.75 164 ASN B CA 1
ATOM 3388 C C . ASN B 1 164 ? 6.824 -4.703 -4.16 1 98.75 164 ASN B C 1
ATOM 3390 O O . ASN B 1 164 ? 7.977 -5.047 -4.434 1 98.75 164 ASN B O 1
ATOM 3394 N N . PRO B 1 165 ? 6.262 -3.723 -4.82 1 98.62 165 PRO B N 1
ATOM 3395 C CA . PRO B 1 165 ? 6.812 -3.252 -6.094 1 98.62 165 PRO B CA 1
ATOM 3396 C C . PRO B 1 165 ? 8.219 -2.684 -5.953 1 98.62 165 PRO B C 1
ATOM 3398 O O . PRO B 1 165 ? 9.016 -2.752 -6.898 1 98.62 165 PRO B O 1
ATOM 3401 N N . TRP B 1 166 ? 8.617 -2.191 -4.824 1 98.44 166 TRP B N 1
ATOM 3402 C CA . TRP B 1 166 ? 9.891 -1.489 -4.684 1 98.44 166 TRP B CA 1
ATOM 3403 C C . TRP B 1 166 ? 11.062 -2.41 -5.016 1 98.44 166 TRP B C 1
ATOM 3405 O O . TRP B 1 166 ? 12.125 -1.946 -5.434 1 98.44 166 TRP B O 1
ATOM 3415 N N . ILE B 1 167 ? 10.891 -3.719 -4.895 1 98.5 167 ILE B N 1
ATOM 3416 C CA . ILE B 1 167 ? 12.016 -4.625 -5.09 1 98.5 167 ILE B CA 1
ATOM 3417 C C . ILE B 1 167 ? 12.383 -4.68 -6.574 1 98.5 167 ILE B C 1
ATOM 3419 O O . ILE B 1 167 ? 13.516 -5.027 -6.926 1 98.5 167 ILE B O 1
ATOM 3423 N N . TYR B 1 168 ? 11.453 -4.316 -7.457 1 98.5 168 TYR B N 1
ATOM 3424 C CA . TYR B 1 168 ? 11.68 -4.383 -8.898 1 98.5 168 TYR B CA 1
ATOM 3425 C C . TYR B 1 168 ? 12.477 -3.18 -9.383 1 98.5 168 TYR B C 1
ATOM 3427 O O . TYR B 1 168 ? 12.867 -3.113 -10.547 1 98.5 168 TYR B O 1
ATOM 3435 N N . VAL B 1 169 ? 12.703 -2.205 -8.5 1 98.62 169 VAL B N 1
ATOM 3436 C CA . VAL B 1 169 ? 13.594 -1.094 -8.812 1 98.62 169 VAL B CA 1
ATOM 3437 C C . VAL B 1 169 ? 15.023 -1.604 -8.969 1 98.62 169 VAL B C 1
ATOM 3439 O O . VAL B 1 169 ? 15.844 -0.985 -9.656 1 98.62 169 VAL B O 1
ATOM 3442 N N . PHE B 1 170 ? 15.312 -2.771 -8.391 1 98.38 170 PHE B N 1
ATOM 3443 C CA . PHE B 1 170 ? 16.641 -3.355 -8.422 1 98.38 170 PHE B CA 1
ATOM 3444 C C . PHE B 1 170 ? 16.719 -4.504 -9.414 1 98.38 170 PHE B C 1
ATOM 3446 O O . PHE B 1 170 ? 15.711 -5.156 -9.695 1 98.38 170 PHE B O 1
ATOM 3453 N N . ASP B 1 171 ? 17.891 -4.723 -9.906 1 97 171 ASP B N 1
ATOM 3454 C CA . ASP B 1 171 ? 18.125 -5.852 -10.797 1 97 171 ASP B CA 1
ATOM 3455 C C . ASP B 1 171 ? 18.078 -7.176 -10.039 1 97 171 ASP B C 1
ATOM 3457 O O . ASP B 1 171 ? 18.844 -7.383 -9.086 1 97 171 ASP B O 1
ATOM 3461 N N . ALA B 1 172 ? 17.234 -8.055 -10.492 1 95.81 172 ALA B N 1
ATOM 3462 C CA . ALA B 1 172 ? 17 -9.312 -9.789 1 95.81 172 ALA B CA 1
ATOM 3463 C C . ALA B 1 172 ? 18.281 -10.141 -9.719 1 95.81 172 ALA B C 1
ATOM 3465 O O . ALA B 1 172 ? 18.547 -10.797 -8.703 1 95.81 172 ALA B O 1
ATOM 3466 N N . ASP B 1 173 ? 19.047 -10.188 -10.789 1 94.69 173 ASP B N 1
ATOM 3467 C CA . ASP B 1 173 ? 20.297 -10.938 -10.773 1 94.69 173 ASP B CA 1
ATOM 3468 C C . ASP B 1 173 ? 21.25 -10.406 -9.703 1 94.69 173 ASP B C 1
ATOM 3470 O O . ASP B 1 173 ? 21.859 -11.188 -8.977 1 94.69 173 ASP B O 1
ATOM 3474 N N . ASP B 1 174 ? 21.344 -9.086 -9.625 1 96.38 174 ASP B N 1
ATOM 3475 C CA . ASP B 1 174 ? 22.188 -8.477 -8.602 1 96.38 174 ASP B CA 1
ATOM 3476 C C . ASP B 1 174 ? 21.703 -8.867 -7.203 1 96.38 174 ASP B C 1
ATOM 3478 O O . ASP B 1 174 ? 22.531 -9.125 -6.316 1 96.38 174 ASP B O 1
ATOM 3482 N N . VAL B 1 175 ? 20.406 -8.945 -7.016 1 97.62 175 VAL B N 1
ATOM 3483 C CA . VAL B 1 175 ? 19.812 -9.188 -5.707 1 97.62 175 VAL B CA 1
ATOM 3484 C C . VAL B 1 175 ? 20.016 -10.656 -5.316 1 97.62 175 VAL B C 1
ATOM 3486 O O . VAL B 1 175 ? 20.375 -10.961 -4.184 1 97.62 175 VAL B O 1
ATOM 3489 N N . TRP B 1 176 ? 19.875 -11.578 -6.254 1 95 176 TRP B N 1
ATOM 3490 C CA . TRP B 1 176 ? 19.75 -12.984 -5.887 1 95 176 TRP B CA 1
ATOM 3491 C C . TRP B 1 176 ? 21.047 -13.734 -6.148 1 95 176 TRP B C 1
ATOM 3493 O O . TRP B 1 176 ? 21.344 -14.719 -5.473 1 95 176 TRP B O 1
ATOM 3503 N N . GLU B 1 177 ? 21.859 -13.195 -7.07 1 94.31 177 GLU B N 1
ATOM 3504 C CA . GLU B 1 177 ? 22.969 -14.023 -7.543 1 94.31 177 GLU B CA 1
ATOM 3505 C C . GLU B 1 177 ? 24.312 -13.367 -7.238 1 94.31 177 GLU B C 1
ATOM 3507 O O . GLU B 1 177 ? 25.359 -14.016 -7.332 1 94.31 177 GLU B O 1
ATOM 3512 N N . HIS B 1 178 ? 24.266 -12.125 -6.906 1 95.81 178 HIS B N 1
ATOM 3513 C CA . HIS B 1 178 ? 25.516 -11.414 -6.668 1 95.81 178 HIS B CA 1
ATOM 3514 C C . HIS B 1 178 ? 25.516 -10.742 -5.301 1 95.81 178 HIS B C 1
ATOM 3516 O O . HIS B 1 178 ? 25.422 -9.516 -5.211 1 95.81 178 HIS B O 1
ATOM 3522 N N . PRO B 1 179 ? 25.719 -11.492 -4.281 1 93.31 179 PRO B N 1
ATOM 3523 C CA . PRO B 1 179 ? 25.609 -10.945 -2.924 1 93.31 179 PRO B CA 1
ATOM 3524 C C . PRO B 1 179 ? 26.656 -9.867 -2.643 1 93.31 179 PRO B C 1
ATOM 3526 O O . PRO B 1 179 ? 26.469 -9.039 -1.744 1 93.31 179 PRO B O 1
ATOM 3529 N N . ASP B 1 180 ? 27.703 -9.789 -3.443 1 95.06 180 ASP B N 1
ATOM 3530 C CA . ASP B 1 180 ? 28.781 -8.852 -3.178 1 95.06 180 ASP B CA 1
ATOM 3531 C C . ASP B 1 180 ? 28.594 -7.551 -3.955 1 95.06 180 ASP B C 1
ATOM 3533 O O . ASP B 1 180 ? 29.312 -6.574 -3.734 1 95.06 180 ASP B O 1
ATOM 3537 N N . LYS B 1 181 ? 27.656 -7.574 -4.812 1 95.75 181 LYS B N 1
ATOM 3538 C CA . LYS B 1 181 ? 27.422 -6.383 -5.621 1 95.75 181 LYS B CA 1
ATOM 3539 C C . LYS B 1 181 ? 26.625 -5.344 -4.844 1 95.75 181 LYS B C 1
ATOM 3541 O O . LYS B 1 181 ? 25.672 -5.684 -4.133 1 95.75 181 LYS B O 1
ATOM 3546 N N . THR B 1 182 ? 27.047 -4.121 -5.047 1 96.38 182 THR B N 1
ATOM 3547 C CA . THR B 1 182 ? 26.266 -3.025 -4.469 1 96.38 182 THR B CA 1
ATOM 3548 C C . THR B 1 182 ? 24.906 -2.91 -5.145 1 96.38 182 THR B C 1
ATOM 3550 O O . THR B 1 182 ? 24.812 -2.957 -6.371 1 96.38 182 THR B O 1
ATOM 3553 N N . LEU B 1 183 ? 23.891 -2.811 -4.281 1 97.5 183 LEU B N 1
ATOM 3554 C CA . LEU B 1 183 ? 22.531 -2.633 -4.812 1 97.5 183 LEU B CA 1
ATOM 3555 C C . LEU B 1 183 ? 22.297 -1.184 -5.223 1 97.5 183 LEU B C 1
ATOM 3557 O O . LEU B 1 183 ? 22.469 -0.271 -4.41 1 97.5 183 LEU B O 1
ATOM 3561 N N . VAL B 1 184 ? 21.953 -0.95 -6.48 1 97.56 184 VAL B N 1
ATOM 3562 C CA . VAL B 1 184 ? 21.641 0.377 -7 1 97.56 184 VAL B CA 1
ATOM 3563 C C . VAL B 1 184 ? 20.312 0.334 -7.766 1 97.56 184 VAL B C 1
ATOM 3565 O O . VAL B 1 184 ? 20.047 -0.625 -8.492 1 97.56 184 VAL B O 1
ATOM 3568 N N . PRO B 1 185 ? 19.406 1.342 -7.531 1 98.19 185 PRO B N 1
ATOM 3569 C CA . PRO B 1 185 ? 18.188 1.4 -8.344 1 98.19 185 PRO B CA 1
ATOM 3570 C C . PRO B 1 185 ? 18.484 1.418 -9.844 1 98.19 185 PRO B C 1
ATOM 3572 O O . PRO B 1 185 ? 19.422 2.102 -10.289 1 98.19 185 PRO B O 1
ATOM 3575 N N . LYS B 1 186 ? 17.672 0.662 -10.547 1 97.88 186 LYS B N 1
ATOM 3576 C CA . LYS B 1 186 ? 17.969 0.498 -11.969 1 97.88 186 LYS B CA 1
ATOM 3577 C C . LYS B 1 186 ? 16.719 0.713 -12.82 1 97.88 186 LYS B C 1
ATOM 3579 O O . LYS B 1 186 ? 16.781 1.338 -13.883 1 97.88 186 LYS B O 1
ATOM 3584 N N . TYR B 1 187 ? 15.578 0.219 -12.422 1 98.31 187 TYR B N 1
ATOM 3585 C CA . TYR B 1 187 ? 14.383 0.215 -13.25 1 98.31 187 TYR B CA 1
ATOM 3586 C C . TYR B 1 187 ? 13.305 1.11 -12.656 1 98.31 187 TYR B C 1
ATOM 3588 O O . TYR B 1 187 ? 13.25 1.302 -11.438 1 98.31 187 TYR B O 1
ATOM 3596 N N . SER B 1 188 ? 12.461 1.609 -13.477 1 98.12 188 SER B N 1
ATOM 3597 C CA . SER B 1 188 ? 11.289 2.373 -13.062 1 98.12 188 SER B CA 1
ATOM 3598 C C . SER B 1 188 ? 10.055 1.478 -12.953 1 98.12 188 SER B C 1
ATOM 3600 O O . SER B 1 188 ? 9.898 0.527 -13.719 1 98.12 188 SER B O 1
ATOM 3602 N N . LEU B 1 189 ? 9.164 1.798 -12.031 1 98.06 189 LEU B N 1
ATOM 3603 C CA . LEU B 1 189 ? 7.887 1.1 -11.906 1 98.06 189 LEU B CA 1
ATOM 3604 C C . LEU B 1 189 ? 6.828 1.727 -12.805 1 98.06 189 LEU B C 1
ATOM 3606 O O . LEU B 1 189 ? 6.828 2.941 -13.016 1 98.06 189 LEU B O 1
ATOM 3610 N N . PRO B 1 190 ? 5.922 1.024 -13.273 1 98.12 190 PRO B N 1
ATOM 3611 C CA . PRO B 1 190 ? 5.887 -0.436 -13.164 1 98.12 190 PRO B CA 1
ATOM 3612 C C . PRO B 1 190 ? 6.961 -1.118 -14.008 1 98.12 190 PRO B C 1
ATOM 3614 O O . PRO B 1 190 ? 7.297 -0.637 -15.094 1 98.12 190 PRO B O 1
ATOM 3617 N N . PHE B 1 191 ? 7.555 -2.172 -13.43 1 98.25 191 PHE B N 1
ATOM 3618 C CA . PHE B 1 191 ? 8.477 -3.018 -14.18 1 98.25 191 PHE B CA 1
ATOM 3619 C C . PHE B 1 191 ? 7.727 -3.865 -15.203 1 98.25 191 PHE B C 1
ATOM 3621 O O . PHE B 1 191 ? 6.855 -4.656 -14.836 1 98.25 191 PHE B O 1
ATOM 3628 N N . ASN B 1 192 ? 7.98 -3.705 -16.438 1 98.06 192 ASN B N 1
ATOM 3629 C CA . ASN B 1 192 ? 7.371 -4.438 -17.547 1 98.06 192 ASN B CA 1
ATOM 3630 C C . ASN B 1 192 ? 8.414 -5.184 -18.375 1 98.06 192 ASN B C 1
ATOM 3632 O O . ASN B 1 192 ? 9.062 -4.594 -19.234 1 98.06 192 ASN B O 1
ATOM 3636 N N . ALA B 1 193 ? 8.5 -6.434 -18.125 1 97.31 193 ALA B N 1
ATOM 3637 C CA . ALA B 1 193 ? 9.57 -7.215 -18.75 1 97.31 193 ALA B CA 1
ATOM 3638 C C . ALA B 1 193 ? 9.43 -7.219 -20.266 1 97.31 193 ALA B C 1
ATOM 3640 O O . ALA B 1 193 ? 10.438 -7.234 -20.984 1 97.31 193 ALA B O 1
ATOM 3641 N N . ARG B 1 194 ? 8.203 -7.242 -20.719 1 96.62 194 ARG B N 1
ATOM 3642 C CA . ARG B 1 194 ? 7.973 -7.246 -22.156 1 96.62 194 ARG B CA 1
ATOM 3643 C C . ARG B 1 194 ? 8.5 -5.969 -22.797 1 96.62 194 ARG B C 1
ATOM 3645 O O . ARG B 1 194 ? 9.242 -6.02 -23.781 1 96.62 194 ARG B O 1
ATOM 3652 N N . GLN B 1 195 ? 8.188 -4.82 -22.234 1 96.56 195 GLN B N 1
ATOM 3653 C CA . GLN B 1 195 ? 8.609 -3.531 -22.766 1 96.56 195 GLN B CA 1
ATOM 3654 C C . GLN B 1 195 ? 10.125 -3.361 -22.656 1 96.56 195 GLN B C 1
ATOM 3656 O O . GLN B 1 195 ? 10.766 -2.842 -23.562 1 96.56 195 GLN B O 1
ATOM 3661 N N . LEU B 1 196 ? 10.664 -3.805 -21.562 1 97.25 196 LEU B N 1
ATOM 3662 C CA . LEU B 1 196 ? 12.102 -3.688 -21.344 1 97.25 196 LEU B CA 1
ATOM 3663 C C . LEU B 1 196 ? 12.867 -4.555 -22.328 1 97.25 196 LEU B C 1
ATOM 3665 O O . LEU B 1 196 ? 13.93 -4.156 -22.812 1 97.25 196 LEU B O 1
ATOM 3669 N N . GLU B 1 197 ? 12.336 -5.758 -22.562 1 96.5 197 GLU B N 1
ATOM 3670 C CA . GLU B 1 197 ? 12.977 -6.625 -23.547 1 96.5 197 GLU B CA 1
ATOM 3671 C C . GLU B 1 197 ? 12.906 -6.012 -24.938 1 96.5 197 GLU B C 1
ATOM 3673 O O . GLU B 1 197 ? 13.898 -6.016 -25.672 1 96.5 197 GLU B O 1
ATOM 3678 N N . GLU B 1 198 ? 11.758 -5.504 -25.281 1 96.12 198 GLU B N 1
ATOM 3679 C CA . GLU B 1 198 ? 11.562 -4.863 -26.578 1 96.12 198 GLU B CA 1
ATOM 3680 C C . GLU B 1 198 ? 12.531 -3.703 -26.781 1 96.12 198 GLU B C 1
ATOM 3682 O O . GLU B 1 198 ? 13.023 -3.473 -27.891 1 96.12 198 GLU B O 1
ATOM 3687 N N . ALA B 1 199 ? 12.836 -3.014 -25.719 1 96.75 199 ALA B N 1
ATOM 3688 C CA . ALA B 1 199 ? 13.727 -1.86 -25.766 1 96.75 199 ALA B CA 1
ATOM 3689 C C . ALA B 1 199 ? 15.188 -2.297 -25.688 1 96.75 199 ALA B C 1
ATOM 3691 O O . ALA B 1 199 ? 16.094 -1.462 -25.734 1 96.75 199 ALA B O 1
ATOM 3692 N N . GLY B 1 200 ? 15.406 -3.598 -25.484 1 96.31 200 GLY B N 1
ATOM 3693 C CA . GLY B 1 200 ? 16.766 -4.129 -25.438 1 96.31 200 GLY B CA 1
ATOM 3694 C C . GLY B 1 200 ? 17.438 -3.922 -24.094 1 96.31 200 GLY B C 1
ATOM 3695 O O . GLY B 1 200 ? 18.656 -4.008 -24 1 96.31 200 GLY B O 1
ATOM 3696 N N . GLN B 1 201 ? 16.656 -3.689 -23.109 1 95.88 201 GLN B N 1
ATOM 3697 C CA . GLN B 1 201 ? 17.203 -3.365 -21.797 1 95.88 201 GLN B CA 1
ATOM 3698 C C . GLN B 1 201 ? 17.422 -4.625 -20.969 1 95.88 201 GLN B C 1
ATOM 3700 O O . GLN B 1 201 ? 18.234 -4.625 -20.031 1 95.88 201 GLN B O 1
ATOM 3705 N N . ILE B 1 202 ? 16.609 -5.645 -21.312 1 96 202 ILE B N 1
ATOM 3706 C CA . ILE B 1 202 ? 16.812 -6.918 -20.625 1 96 202 ILE B CA 1
ATOM 3707 C C . ILE B 1 202 ? 16.641 -8.07 -21.609 1 96 202 ILE B C 1
ATOM 3709 O O . ILE B 1 202 ? 16.172 -7.867 -22.734 1 96 202 ILE B O 1
ATOM 3713 N N . THR B 1 203 ? 17.141 -9.227 -21.172 1 95.19 203 THR B N 1
ATOM 3714 C CA . THR B 1 203 ? 16.859 -10.5 -21.828 1 95.19 203 THR B CA 1
ATOM 3715 C C . THR B 1 203 ? 16.078 -11.414 -20.891 1 95.19 203 THR B C 1
ATOM 3717 O O . THR B 1 203 ? 16.453 -11.586 -19.734 1 95.19 203 THR B O 1
ATOM 3720 N N . ILE B 1 204 ? 15.016 -11.945 -21.438 1 95.38 204 ILE B N 1
ATOM 3721 C CA . ILE B 1 204 ? 14.141 -12.758 -20.594 1 95.38 204 ILE B CA 1
ATOM 3722 C C . ILE B 1 204 ? 14.82 -14.094 -20.297 1 95.38 204 ILE B C 1
ATOM 3724 O O . ILE B 1 204 ? 15.312 -14.766 -21.203 1 95.38 204 ILE B O 1
ATOM 3728 N N . ASP B 1 205 ? 14.906 -14.398 -19.047 1 91.94 205 ASP B N 1
ATOM 3729 C CA . ASP B 1 205 ? 15.344 -15.711 -18.578 1 91.94 205 ASP B CA 1
ATOM 3730 C C . ASP B 1 205 ? 14.211 -16.734 -18.656 1 91.94 205 ASP B C 1
ATOM 3732 O O . ASP B 1 205 ? 13.188 -16.578 -17.969 1 91.94 205 ASP B O 1
ATOM 3736 N N . PRO B 1 206 ? 14.336 -17.781 -19.375 1 91.44 206 PRO B N 1
ATOM 3737 C CA . PRO B 1 206 ? 13.266 -18.766 -19.516 1 91.44 206 PRO B CA 1
ATOM 3738 C C . PRO B 1 206 ? 12.891 -19.422 -18.188 1 91.44 206 PRO B C 1
ATOM 3740 O O . PRO B 1 206 ? 11.812 -20.016 -18.078 1 91.44 206 PRO B O 1
ATOM 3743 N N . GLU B 1 207 ? 13.727 -19.344 -17.234 1 90.88 207 GLU B N 1
ATOM 3744 C CA . GLU B 1 207 ? 13.438 -19.938 -15.922 1 90.88 207 GLU B CA 1
ATOM 3745 C C . GLU B 1 207 ? 12.445 -19.078 -15.141 1 90.88 207 GLU B C 1
ATOM 3747 O O . GLU B 1 207 ? 11.734 -19.594 -14.273 1 90.88 207 GLU B O 1
ATOM 3752 N N . TYR B 1 208 ? 12.352 -17.844 -15.492 1 91.75 208 TYR B N 1
ATOM 3753 C CA . TYR B 1 208 ? 11.516 -16.938 -14.719 1 91.75 208 TYR B CA 1
ATOM 3754 C C . TYR B 1 208 ? 10.344 -16.438 -15.555 1 91.75 208 TYR B C 1
ATOM 3756 O O . TYR B 1 208 ? 9.266 -16.156 -15.016 1 91.75 208 TYR B O 1
ATOM 3764 N N . GLY B 1 209 ? 10.578 -16.297 -16.891 1 95 209 GLY B N 1
ATOM 3765 C CA . GLY B 1 209 ? 9.539 -15.812 -17.766 1 95 209 GLY B CA 1
ATOM 3766 C C . GLY B 1 209 ? 9.312 -14.312 -17.656 1 95 209 GLY B C 1
ATOM 3767 O O . GLY B 1 209 ? 10.195 -13.578 -17.203 1 95 209 GLY B O 1
ATOM 3768 N N . TYR B 1 210 ? 8.195 -13.844 -18.25 1 97.31 210 TYR B N 1
ATOM 3769 C CA . TYR B 1 210 ? 7.82 -12.438 -18.203 1 97.31 210 TYR B CA 1
ATOM 3770 C C . TYR B 1 210 ? 7.121 -12.102 -16.891 1 97.31 210 TYR B C 1
ATOM 3772 O O . TYR B 1 210 ? 6.094 -12.688 -16.562 1 97.31 210 TYR B O 1
ATOM 3780 N N . GLU B 1 211 ? 7.715 -11.141 -16.188 1 97.56 211 GLU B N 1
ATOM 3781 C CA . GLU B 1 211 ? 7.133 -10.672 -14.938 1 97.56 211 GLU B CA 1
ATOM 3782 C C . GLU B 1 211 ? 6.734 -9.203 -15.039 1 97.56 211 GLU B C 1
ATOM 3784 O O . GLU B 1 211 ? 7.301 -8.453 -15.836 1 97.56 211 GLU B O 1
ATOM 3789 N N . PHE B 1 212 ? 5.773 -8.859 -14.211 1 97.94 212 PHE B N 1
ATOM 3790 C CA . PHE B 1 212 ? 5.27 -7.492 -14.117 1 97.94 212 PHE B CA 1
ATOM 3791 C C . PHE B 1 212 ? 5.098 -7.07 -12.664 1 97.94 212 PHE B C 1
ATOM 3793 O O . PHE B 1 212 ? 4.391 -7.734 -11.898 1 97.94 212 PHE B O 1
ATOM 3800 N N . SER B 1 213 ? 5.719 -6.059 -12.148 1 94.94 213 SER B N 1
ATOM 3801 C CA . SER B 1 213 ? 5.609 -5.621 -10.758 1 94.94 213 SER B CA 1
ATOM 3802 C C . SER B 1 213 ? 4.305 -4.871 -10.516 1 94.94 213 SER B C 1
ATOM 3804 O O . SER B 1 213 ? 3.797 -4.844 -9.398 1 94.94 213 SER B O 1
ATOM 3806 N N . HIS B 1 214 ? 3.799 -4.148 -11.352 1 97.69 214 HIS B N 1
ATOM 3807 C CA . HIS B 1 214 ? 2.713 -3.184 -11.211 1 97.69 214 HIS B CA 1
ATOM 3808 C C . HIS B 1 214 ? 3.029 -2.156 -10.125 1 97.69 214 HIS B C 1
ATOM 3810 O O . HIS B 1 214 ? 3.973 -2.336 -9.352 1 97.69 214 HIS B O 1
ATOM 3816 N N . THR B 1 215 ? 2.383 -1.011 -10.109 1 98.31 215 THR B N 1
ATOM 3817 C CA . THR B 1 215 ? 2.443 -0.037 -9.023 1 98.31 215 THR B CA 1
ATOM 3818 C C . THR B 1 215 ? 1.507 -0.435 -7.891 1 98.31 215 THR B C 1
ATOM 3820 O O . THR B 1 215 ? 0.677 -1.333 -8.047 1 98.31 215 THR B O 1
ATOM 3823 N N . LEU B 1 216 ? 1.688 0.158 -6.73 1 98.62 216 LEU B N 1
ATOM 3824 C CA . LEU B 1 216 ? 0.742 -0.059 -5.641 1 98.62 216 LEU B CA 1
ATOM 3825 C C . LEU B 1 216 ? -0.662 0.378 -6.047 1 98.62 216 LEU B C 1
ATOM 3827 O O . LEU B 1 216 ? -1.648 -0.254 -5.66 1 98.62 216 LEU B O 1
ATOM 3831 N N . GLU B 1 217 ? -0.732 1.438 -6.809 1 98.5 217 GLU B N 1
ATOM 3832 C CA . GLU B 1 217 ? -2.039 1.906 -7.262 1 98.5 217 GLU B CA 1
ATOM 3833 C C . GLU B 1 217 ? -2.723 0.866 -8.148 1 98.5 217 GLU B C 1
ATOM 3835 O O . GLU B 1 217 ? -3.912 0.592 -7.984 1 98.5 217 GLU B O 1
ATOM 3840 N N . GLU B 1 218 ? -1.987 0.234 -9.086 1 98 218 GLU B N 1
ATOM 3841 C CA . GLU B 1 218 ? -2.557 -0.8 -9.945 1 98 218 GLU B CA 1
ATOM 3842 C C . GLU B 1 218 ? -3.002 -2.012 -9.133 1 98 218 GLU B C 1
ATOM 3844 O O . GLU B 1 218 ? -4.027 -2.623 -9.43 1 98 218 GLU B O 1
ATOM 3849 N N . GLN B 1 219 ? -2.236 -2.332 -8.094 1 98.31 219 GLN B N 1
ATOM 3850 C CA . GLN B 1 219 ? -2.545 -3.482 -7.25 1 98.31 219 GLN B CA 1
ATOM 3851 C C . GLN B 1 219 ? -3.73 -3.191 -6.332 1 98.31 219 GLN B C 1
ATOM 3853 O O . GLN B 1 219 ? -4.695 -3.957 -6.297 1 98.31 219 GLN B O 1
ATOM 3858 N N . ILE B 1 220 ? -3.686 -2.039 -5.637 1 98.75 220 ILE B N 1
ATOM 3859 C CA . ILE B 1 220 ? -4.645 -1.743 -4.578 1 98.75 220 ILE B CA 1
ATOM 3860 C C . ILE B 1 220 ? -5.871 -1.049 -5.172 1 98.75 220 ILE B C 1
ATOM 3862 O O . ILE B 1 220 ? -6.988 -1.56 -5.074 1 98.75 220 ILE B O 1
ATOM 3866 N N . ALA B 1 221 ? -5.684 0.096 -5.871 1 98.5 221 ALA B N 1
ATOM 3867 C CA . ALA B 1 221 ? -6.812 0.84 -6.422 1 98.5 221 ALA B CA 1
ATOM 3868 C C . ALA B 1 221 ? -7.566 0.008 -7.453 1 98.5 221 ALA B C 1
ATOM 3870 O O . ALA B 1 221 ? -8.781 0.155 -7.613 1 98.5 221 ALA B O 1
ATOM 3871 N N . GLY B 1 222 ? -6.805 -0.87 -8.188 1 98.25 222 GLY B N 1
ATOM 3872 C CA . GLY B 1 222 ? -7.477 -1.745 -9.141 1 98.25 222 GLY B CA 1
ATOM 3873 C C . GLY B 1 222 ? -8.57 -2.584 -8.508 1 98.25 222 GLY B C 1
ATOM 3874 O O . GLY B 1 222 ? -9.656 -2.725 -9.078 1 98.25 222 GLY B O 1
ATOM 3875 N N . GLN B 1 223 ? -8.281 -3.17 -7.332 1 98.62 223 GLN B N 1
ATOM 3876 C CA . GLN B 1 223 ? -9.289 -3.928 -6.594 1 98.62 223 GLN B CA 1
ATOM 3877 C C . GLN B 1 223 ? -10.469 -3.041 -6.199 1 98.62 223 GLN B C 1
ATOM 3879 O O . GLN B 1 223 ? -11.625 -3.424 -6.371 1 98.62 223 GLN B O 1
ATOM 3884 N N . LEU B 1 224 ? -10.117 -1.849 -5.668 1 98.62 224 LEU B N 1
ATOM 3885 C CA . LEU B 1 224 ? -11.125 -0.958 -5.105 1 98.62 224 LEU B CA 1
ATOM 3886 C C . LEU B 1 224 ? -12.039 -0.411 -6.195 1 98.62 224 LEU B C 1
ATOM 3888 O O . LEU B 1 224 ? -13.258 -0.332 -6.008 1 98.62 224 LEU B O 1
ATOM 3892 N N . ARG B 1 225 ? -11.5 -0.131 -7.297 1 96.69 225 ARG B N 1
ATOM 3893 C CA . ARG B 1 225 ? -12.266 0.411 -8.414 1 96.69 225 ARG B CA 1
ATOM 3894 C C . ARG B 1 225 ? -13.141 -0.665 -9.055 1 96.69 225 ARG B C 1
ATOM 3896 O O . ARG B 1 225 ? -14.141 -0.356 -9.711 1 96.69 225 ARG B O 1
ATOM 3903 N N . ALA B 1 226 ? -12.742 -1.896 -8.898 1 97.94 226 ALA B N 1
ATOM 3904 C CA . ALA B 1 226 ? -13.578 -3.002 -9.359 1 97.94 226 ALA B CA 1
ATOM 3905 C C . ALA B 1 226 ? -14.805 -3.176 -8.469 1 97.94 226 ALA B C 1
ATOM 3907 O O . ALA B 1 226 ? -15.758 -3.865 -8.844 1 97.94 226 ALA B O 1
ATOM 3908 N N . GLY B 1 227 ? -14.773 -2.58 -7.273 1 97.94 227 GLY B N 1
ATOM 3909 C CA . GLY B 1 227 ? -15.938 -2.646 -6.406 1 97.94 227 GLY B CA 1
ATOM 3910 C C . GLY B 1 227 ? -15.633 -3.234 -5.043 1 97.94 227 GLY B C 1
ATOM 3911 O O . GLY B 1 227 ? -16.531 -3.371 -4.207 1 97.94 227 GLY B O 1
ATOM 3912 N N . PHE B 1 228 ? -14.367 -3.527 -4.793 1 98.81 228 PHE B N 1
ATOM 3913 C CA . PHE B 1 228 ? -14 -4.117 -3.514 1 98.81 228 PHE B CA 1
ATOM 3914 C C . PHE B 1 228 ? -13.68 -3.033 -2.492 1 98.81 228 PHE B C 1
ATOM 3916 O O . PHE B 1 228 ? -13.359 -1.9 -2.859 1 98.81 228 PHE B O 1
ATOM 3923 N N . ALA B 1 229 ? -13.781 -3.357 -1.227 1 98.75 229 ALA B N 1
ATOM 3924 C CA . ALA B 1 229 ? -13.219 -2.604 -0.109 1 98.75 229 ALA B CA 1
ATOM 3925 C C . ALA B 1 229 ? -12.18 -3.432 0.643 1 98.75 229 ALA B C 1
ATOM 3927 O O . ALA B 1 229 ? -12.414 -4.609 0.935 1 98.75 229 ALA B O 1
ATOM 3928 N N . MET B 1 230 ? -11.094 -2.842 0.875 1 98.88 230 MET B N 1
ATOM 3929 C CA . MET B 1 230 ? -10.047 -3.561 1.599 1 98.88 230 MET B CA 1
ATOM 3930 C C . MET B 1 230 ? -10.289 -3.502 3.104 1 98.88 230 MET B C 1
ATOM 3932 O O . MET B 1 230 ? -10.523 -2.428 3.658 1 98.88 230 MET B O 1
ATOM 3936 N N . ILE B 1 231 ? -10.109 -4.68 3.779 1 98.81 231 ILE B N 1
ATOM 3937 C CA . ILE B 1 231 ? -10.516 -4.688 5.18 1 98.81 231 ILE B CA 1
ATOM 3938 C C . ILE B 1 231 ? -9.391 -5.254 6.043 1 98.81 231 ILE B C 1
ATOM 3940 O O . ILE B 1 231 ? -9.477 -5.25 7.27 1 98.81 231 ILE B O 1
ATOM 3944 N N . ASP B 1 232 ? -8.344 -5.727 5.402 1 98.81 232 ASP B N 1
ATOM 3945 C CA . ASP B 1 232 ? -7.129 -6.094 6.133 1 98.81 232 ASP B CA 1
ATOM 3946 C C . ASP B 1 232 ? -5.922 -6.137 5.203 1 98.81 232 ASP B C 1
ATOM 3948 O O . ASP B 1 232 ? -6.07 -6.098 3.979 1 98.81 232 ASP B O 1
ATOM 3952 N N . PHE B 1 233 ? -4.766 -6.207 5.773 1 98.94 233 PHE B N 1
ATOM 3953 C CA . PHE B 1 233 ? -3.514 -6.066 5.039 1 98.94 233 PHE B CA 1
ATOM 3954 C C . PHE B 1 233 ? -2.334 -6.523 5.891 1 98.94 233 PHE B C 1
ATOM 3956 O O . PHE B 1 233 ? -2.322 -6.32 7.105 1 98.94 233 PHE B O 1
ATOM 3963 N N . TYR B 1 234 ? -1.35 -7.18 5.254 1 98.88 234 TYR B N 1
ATOM 3964 C CA . TYR B 1 234 ? -0.109 -7.441 5.977 1 98.88 234 TYR B CA 1
ATOM 3965 C C . TYR B 1 234 ? 1.079 -7.477 5.02 1 98.88 234 TYR B C 1
ATOM 3967 O O . TYR B 1 234 ? 0.901 -7.547 3.803 1 98.88 234 TYR B O 1
ATOM 3975 N N . GLU B 1 235 ? 2.236 -7.348 5.562 1 98.81 235 GLU B N 1
ATOM 3976 C CA . GLU B 1 235 ? 3.508 -7.52 4.867 1 98.81 235 GLU B CA 1
ATOM 3977 C C . GLU B 1 235 ? 4.234 -8.773 5.344 1 98.81 235 GLU B C 1
ATOM 3979 O O . GLU B 1 235 ? 3.988 -9.258 6.449 1 98.81 235 GLU B O 1
ATOM 3984 N N . SER B 1 236 ? 5.051 -9.289 4.484 1 98.88 236 SER B N 1
ATOM 3985 C CA . SER B 1 236 ? 5.902 -10.406 4.867 1 98.88 236 SER B CA 1
ATOM 3986 C C . SER B 1 236 ? 7.254 -10.336 4.16 1 98.88 236 SER B C 1
ATOM 3988 O O . SER B 1 236 ? 7.465 -9.484 3.293 1 98.88 236 SER B O 1
ATOM 3990 N N . LYS B 1 237 ? 8.164 -11.188 4.598 1 98.62 237 LYS B N 1
ATOM 3991 C CA . LYS B 1 237 ? 9.547 -11.172 4.109 1 98.62 237 LYS B CA 1
ATOM 3992 C C . LYS B 1 237 ? 10.016 -12.578 3.744 1 98.62 237 LYS B C 1
ATOM 3994 O O . LYS B 1 237 ? 9.805 -13.523 4.504 1 98.62 237 LYS B O 1
ATOM 3999 N N . ASP B 1 238 ? 10.562 -12.695 2.6 1 98.31 238 ASP B N 1
ATOM 4000 C CA . ASP B 1 238 ? 11.367 -13.867 2.252 1 98.31 238 ASP B CA 1
ATOM 4001 C C . ASP B 1 238 ? 12.797 -13.719 2.777 1 98.31 238 ASP B C 1
ATOM 4003 O O . ASP B 1 238 ? 13.594 -12.977 2.215 1 98.31 238 ASP B O 1
ATOM 4007 N N . SER B 1 239 ? 13.18 -14.445 3.76 1 96.06 239 SER B N 1
ATOM 4008 C CA . SER B 1 239 ? 14.469 -14.312 4.426 1 96.06 239 SER B CA 1
ATOM 4009 C C . SER B 1 239 ? 15.625 -14.555 3.459 1 96.06 239 SER B C 1
ATOM 4011 O O . SER B 1 239 ? 16.766 -14.164 3.729 1 96.06 239 SER B O 1
ATOM 4013 N N . ARG B 1 240 ? 15.391 -15.211 2.328 1 96.06 240 ARG B N 1
ATOM 4014 C CA . ARG B 1 240 ? 16.438 -15.492 1.343 1 96.06 240 ARG B CA 1
ATOM 4015 C C . ARG B 1 240 ? 16.75 -14.25 0.517 1 96.06 240 ARG B C 1
ATOM 4017 O O . ARG B 1 240 ? 17.797 -14.18 -0.128 1 96.06 240 ARG B O 1
ATOM 4024 N N . ASN B 1 241 ? 15.805 -13.328 0.387 1 97.56 241 ASN B N 1
ATOM 4025 C CA . ASN B 1 241 ? 15.969 -12.094 -0.372 1 97.56 241 ASN B CA 1
ATOM 4026 C C . ASN B 1 241 ? 16.781 -11.062 0.401 1 97.56 241 ASN B C 1
ATOM 4028 O O . ASN B 1 241 ? 16.344 -10.562 1.439 1 97.56 241 ASN B O 1
ATOM 4032 N N . ARG B 1 242 ? 17.875 -10.648 -0.045 1 97.69 242 ARG B N 1
ATOM 4033 C CA . ARG B 1 242 ? 18.75 -9.773 0.714 1 97.69 242 ARG B CA 1
ATOM 4034 C C . ARG B 1 242 ? 18.156 -8.375 0.847 1 97.69 242 ARG B C 1
ATOM 4036 O O . ARG B 1 242 ? 18.578 -7.586 1.691 1 97.69 242 ARG B O 1
ATOM 4043 N N . LEU B 1 243 ? 17.203 -8.031 -0.01 1 98.5 243 LEU B N 1
ATOM 4044 C CA . LEU B 1 243 ? 16.531 -6.742 0.102 1 98.5 243 LEU B CA 1
ATOM 4045 C C . LEU B 1 243 ? 15.727 -6.652 1.396 1 98.5 243 LEU B C 1
ATOM 4047 O O . LEU B 1 243 ? 15.398 -5.555 1.855 1 98.5 243 LEU B O 1
ATOM 4051 N N . THR B 1 244 ? 15.391 -7.801 1.967 1 98.44 244 THR B N 1
ATOM 4052 C CA . THR B 1 244 ? 14.477 -7.797 3.104 1 98.44 244 THR B CA 1
ATOM 4053 C C . THR B 1 244 ? 15.18 -7.293 4.359 1 98.44 244 THR B C 1
ATOM 4055 O O . THR B 1 244 ? 14.531 -7.035 5.379 1 98.44 244 THR B O 1
ATOM 4058 N N . GLN B 1 245 ? 16.5 -7.129 4.34 1 97.94 245 GLN B N 1
ATOM 4059 C CA . GLN B 1 245 ? 17.172 -6.438 5.438 1 97.94 245 GLN B CA 1
ATOM 4060 C C . GLN B 1 245 ? 16.703 -4.984 5.531 1 97.94 245 GLN B C 1
ATOM 4062 O O . GLN B 1 245 ? 16.828 -4.359 6.586 1 97.94 245 GLN B O 1
ATOM 4067 N N . PHE B 1 246 ? 16.109 -4.453 4.438 1 98.38 246 PHE B N 1
ATOM 4068 C CA . PHE B 1 246 ? 15.711 -3.055 4.391 1 98.38 246 PHE B CA 1
ATOM 4069 C C . PHE B 1 246 ? 14.195 -2.926 4.551 1 98.38 246 PHE B C 1
ATOM 4071 O O . PHE B 1 246 ? 13.719 -2.078 5.305 1 98.38 246 PHE B O 1
ATOM 4078 N N . ALA B 1 247 ? 13.414 -3.727 3.83 1 98.62 247 ALA B N 1
ATOM 4079 C CA . ALA B 1 247 ? 11.953 -3.627 3.846 1 98.62 247 ALA B CA 1
ATOM 4080 C C . ALA B 1 247 ? 11.312 -4.922 3.365 1 98.62 247 ALA B C 1
ATOM 4082 O O . ALA B 1 247 ? 11.977 -5.77 2.766 1 98.62 247 ALA B O 1
ATOM 4083 N N . SER B 1 248 ? 10.023 -5.031 3.592 1 98.81 248 SER B N 1
ATOM 4084 C CA . SER B 1 248 ? 9.289 -6.215 3.162 1 98.81 248 SER B CA 1
ATOM 4085 C C . SER B 1 248 ? 9.273 -6.336 1.643 1 98.81 248 SER B C 1
ATOM 4087 O O . SER B 1 248 ? 9.25 -5.328 0.934 1 98.81 248 SER B O 1
ATOM 4089 N N . ASP B 1 249 ? 9.281 -7.57 1.172 1 98.75 249 ASP B N 1
ATOM 4090 C CA . ASP B 1 249 ? 9.273 -7.773 -0.274 1 98.75 249 ASP B CA 1
ATOM 4091 C C . ASP B 1 249 ? 7.961 -8.398 -0.737 1 98.75 249 ASP B C 1
ATOM 4093 O O . ASP B 1 249 ? 7.75 -8.594 -1.936 1 98.75 249 ASP B O 1
ATOM 4097 N N . TYR B 1 250 ? 6.965 -8.664 0.249 1 98.88 250 TYR B N 1
ATOM 4098 C CA . TYR B 1 250 ? 5.648 -9.18 -0.102 1 98.88 250 TYR B CA 1
ATOM 4099 C C . TYR B 1 250 ? 4.547 -8.398 0.609 1 98.88 250 TYR B C 1
ATOM 4101 O O . TYR B 1 250 ? 4.758 -7.875 1.707 1 98.88 250 TYR B O 1
ATOM 4109 N N . LEU B 1 251 ? 3.42 -8.312 -0.003 1 98.88 251 LEU B N 1
ATOM 4110 C CA . LEU B 1 251 ? 2.201 -7.711 0.522 1 98.88 251 LEU B CA 1
ATOM 4111 C C . LEU B 1 251 ? 1.007 -8.641 0.327 1 98.88 251 LEU B C 1
ATOM 4113 O O . LEU B 1 251 ? 0.949 -9.383 -0.654 1 98.88 251 LEU B O 1
ATOM 4117 N N . ALA B 1 252 ? 0.093 -8.609 1.241 1 98.94 252 ALA B N 1
ATOM 4118 C CA . ALA B 1 252 ? -1.179 -9.312 1.088 1 98.94 252 ALA B CA 1
ATOM 4119 C C . ALA B 1 252 ? -2.338 -8.469 1.612 1 98.94 252 ALA B C 1
ATOM 4121 O O . ALA B 1 252 ? -2.186 -7.73 2.586 1 98.94 252 ALA B O 1
ATOM 4122 N N . ASN B 1 253 ? -3.461 -8.555 0.94 1 98.88 253 ASN B N 1
ATOM 4123 C CA . ASN B 1 253 ? -4.625 -7.852 1.472 1 98.88 253 ASN B CA 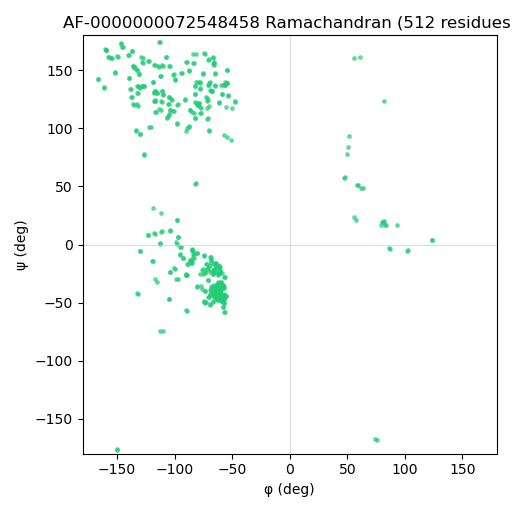1
ATOM 4124 C C . ASN B 1 253 ? -5.879 -8.719 1.41 1 98.88 253 ASN B C 1
ATOM 4126 O O . ASN B 1 253 ? -5.93 -9.688 0.65 1 98.88 253 ASN B O 1
ATOM 4130 N N . LEU B 1 254 ? -6.777 -8.469 2.266 1 98.94 254 LEU B N 1
ATOM 4131 C CA . LEU B 1 254 ? -8.141 -8.984 2.293 1 98.94 254 LEU B CA 1
ATOM 4132 C C . LEU B 1 254 ? -9.141 -7.918 1.857 1 98.94 254 LEU B C 1
ATOM 4134 O O . LEU B 1 254 ? -9.211 -6.848 2.467 1 98.94 254 LEU B O 1
ATOM 4138 N N . SER B 1 255 ? -9.891 -8.195 0.813 1 98.88 255 SER B N 1
ATOM 4139 C CA . SER B 1 255 ? -10.93 -7.285 0.347 1 98.88 255 SER B CA 1
ATOM 4140 C C . SER B 1 255 ? -12.289 -7.973 0.316 1 98.88 255 SER B C 1
ATOM 4142 O O . SER B 1 255 ? -12.367 -9.203 0.277 1 98.88 255 SER B O 1
ATOM 4144 N N . ILE B 1 256 ? -13.312 -7.199 0.354 1 98.81 256 ILE B N 1
ATOM 4145 C CA . ILE B 1 256 ? -14.672 -7.719 0.388 1 98.81 256 ILE B CA 1
ATOM 4146 C C . ILE B 1 256 ? -15.492 -7.086 -0.735 1 98.81 256 ILE B C 1
ATOM 4148 O O . ILE B 1 256 ? -15.344 -5.898 -1.028 1 98.81 256 ILE B O 1
ATOM 4152 N N . LYS B 1 257 ? -16.281 -7.891 -1.42 1 98.38 257 LYS B N 1
ATOM 4153 C CA . LYS B 1 257 ? -17.25 -7.375 -2.379 1 98.38 257 LYS B CA 1
ATOM 4154 C C . LYS B 1 257 ? -18.406 -6.688 -1.667 1 98.38 257 LYS B C 1
ATOM 4156 O O . LYS B 1 257 ? -19.25 -7.348 -1.046 1 98.38 257 LYS B O 1
ATOM 4161 N N . TRP B 1 258 ? -18.391 -5.359 -1.803 1 86.06 258 TRP B N 1
ATOM 4162 C CA . TRP B 1 258 ? -19.312 -4.543 -1.005 1 86.06 258 TRP B CA 1
ATOM 4163 C C . TRP B 1 258 ? -20.469 -4.043 -1.85 1 86.06 258 TRP B C 1
ATOM 4165 O O . TRP B 1 258 ? -20.344 -3.896 -3.068 1 86.06 258 TRP B O 1
#